Protein AF-0000000078980678 (afdb_homodimer)

InterPro domains:
  IPR013341 Mandelate racemase, N-terminal domain [PF02746] (7-106)
  IPR013342 Mandelate racemase, C-terminal domain [PF13378] (129-354)
  IPR013342 Mandelate racemase, C-terminal domain [SM00922] (126-230)
  IPR029017 Enolase-like, N-terminal [G3DSA:3.30.390.10] (8-355)
  IPR029017 Enolase-like, N-terminal [SSF54826] (1-108)
  IPR036849 Enolase-like, C-terminal domain superfamily [G3DSA:3.20.20.120] (99-352)
  IPR036849 Enolase-like, C-terminal domain superfamily [SSF51604] (94-359)
  IPR046945 L-rhamnonate dehydratase-like [PTHR13794] (15-360)

Solvent-accessible surface area (backbone atoms only — not comparable to full-atom values): 35794 Å² total; per-residue (Å²): 96,31,26,34,35,44,35,38,37,20,42,58,48,43,23,40,21,40,35,28,34,71,87,63,52,54,16,54,24,36,31,34,64,56,57,10,42,59,27,48,50,44,23,56,70,58,37,42,76,60,38,43,65,34,52,55,84,42,55,63,63,40,53,49,50,28,49,57,76,42,54,78,45,49,37,26,56,52,21,15,21,44,4,10,54,40,34,3,45,47,18,23,52,12,47,74,68,61,29,20,39,22,47,77,66,65,24,50,66,40,74,42,46,27,24,43,29,50,85,62,73,91,60,54,46,69,58,47,33,54,53,52,49,49,44,28,73,74,30,36,32,54,27,36,32,40,56,30,48,16,74,56,30,75,68,34,47,78,46,92,62,48,51,77,48,29,54,59,45,37,35,67,69,57,42,88,80,40,48,38,31,38,36,21,52,18,10,20,48,47,72,56,31,42,56,50,44,52,54,37,50,76,58,60,34,52,35,43,26,24,42,17,46,74,82,42,52,68,44,33,24,55,38,41,75,67,50,88,51,39,26,27,39,47,44,65,58,40,50,70,62,58,50,52,47,38,61,75,66,49,28,44,59,31,40,13,53,16,43,27,42,37,22,6,57,66,55,42,50,54,52,50,50,55,29,43,77,69,72,34,36,36,36,44,44,22,82,41,82,55,64,53,30,56,55,48,49,30,48,53,46,24,48,93,39,45,40,85,40,40,47,33,48,68,68,48,62,90,74,47,54,83,56,62,60,56,40,76,64,78,79,76,60,58,56,71,18,20,35,55,45,60,71,42,38,9,84,54,76,49,72,18,63,71,49,52,72,72,31,51,75,52,76,47,65,60,129,95,30,26,32,36,43,33,36,34,20,42,58,49,42,21,39,21,41,35,27,34,71,87,64,53,55,16,55,23,36,32,33,63,56,58,10,43,59,27,50,50,44,23,57,72,57,37,41,76,61,37,42,66,34,51,56,84,41,56,64,63,40,53,50,49,28,49,56,76,42,54,77,46,49,36,26,57,53,22,14,22,45,4,10,55,42,33,3,44,45,17,24,51,11,46,74,67,61,30,20,38,23,46,77,66,65,25,50,65,42,75,42,47,26,24,44,29,49,83,62,72,90,61,55,44,68,58,47,34,52,53,51,50,50,43,27,74,73,29,36,33,52,26,36,31,39,57,30,49,16,74,55,30,76,68,35,48,79,44,93,62,47,52,77,47,28,55,58,45,38,37,66,69,56,42,88,80,40,47,37,30,38,36,21,53,18,8,20,48,48,70,58,31,43,56,52,45,53,53,37,50,75,59,61,36,54,34,43,26,24,42,17,46,76,82,41,50,69,43,35,26,56,36,41,76,68,51,87,52,39,24,27,41,47,42,65,57,39,51,69,62,58,52,52,50,37,60,74,67,50,27,45,60,31,40,13,51,16,43,26,41,37,23,7,58,66,54,44,49,54,51,49,51,55,29,43,76,70,72,34,36,37,36,46,44,24,80,42,84,54,64,53,29,55,53,47,49,31,48,52,45,25,48,92,39,44,39,86,41,40,46,34,48,68,68,48,62,91,74,46,54,84,55,63,61,55,40,75,65,80,78,74,59,58,56,70,18,19,33,55,43,58,71,42,37,9,83,54,77,48,72,18,64,72,50,52,73,72,31,52,74,50,77,45,67,59,129

Foldseek 3Di:
DFWFKWKWFDDQFWIKIWIAGPVGQIFIFTFHTGRRVVLVVCLQPQLCVQRGGDDLVCLPVSVVVSCVVVVVDDFFSSLSSLANSQQRSLLSVQVVVQFESLVVQAFDWWKFFAAAEEPDQPDALLRVLVVRLVCCVVQQHLEYEEEFADALAALHRPDPCRLVPNLLSNLVSNDDRRAYEYEHNAHYFLVSLLVSLVVNVVSRHQYYENSHRQVCLVRLQSSQVRHDHWYEYDCQPQDVVVLVCCLVSVSTQEYAHQQNRNRHDVSVVVSLVSNVVSVGAYAYDDADQDCSLLSNSSVLRHGPRHDRHRHDYPDDCVVCVVRPQQWPDRQARRHSSIGIQDGGGRSNTHGHVVSSVPGDMDMDGRD/DFWFKWKWFDDQFWIKIWIAGPVGQIFIFTFHTGRRVVLVVCLQPQLCVQRGGDDLVCLPVSVVVSCVVVVVDDFFSSLSSLANSQQTSLLSVQVVVQFESLVVQAFDWWKFFAAAEEPDQPDALLVVLVVRLVCCVVQQHLEYEEEFADALAALHRPDPCRLVPNLLSNLVSNDDRRAYEYEHNAHYFLVSLLVSLVVNVVSRHQYYENSHRQVPLVRLQSSQVRHDHWYEYDCQPQDVVVLVCCLVSVSTQEYAHQQNRNRHDVSVVVSLVSNVVSVGAYAYDDADDDCSLLSNSSVLRHGPRHDRHRHDYPDDCVVCVVRPQQWPDRQARRHSSIGTQDGGGRSNTHGHVVSSVPGDMDMDGRD

Nearest PDB structures (foldseek):
  3t8q-assembly1_A  TM=9.978E-01  e=7.536E-69  Hoeflea phototrophica DFL-43
  3tcs-assembly1_A  TM=9.976E-01  e=1.906E-67  Roseobacter denitrificans OCh 114
  3u4f-assembly2_D  TM=9.951E-01  e=5.126E-66  Roseovarius nubinhibens ISM
  3t9p-assembly1_B  TM=9.951E-01  e=3.002E-65  Roseovarius sp. TM1035
  4e4f-assembly1_C-2  TM=8.460E-01  e=1.787E-23  Pectobacterium carotovorum subsp. carotovorum PC1

pLDDT: mean 98.03, std 1.8, range [78.38, 99.0]

Organism: Ruegeria pomeroyi (strain ATCC 700808 / DSM 15171 / DSS-3) (NCBI:txid246200)

Structure (mmCIF, N/CA/C/O backbone):
data_AF-0000000078980678-model_v1
#
loop_
_entity.id
_entity.type
_entity.pdbx_description
1 polymer 'Mandelate racemase/muconate lactonizing enzyme family protein'
#
loop_
_atom_site.group_PDB
_atom_site.id
_atom_site.type_symbol
_atom_site.label_atom_id
_atom_site.label_alt_id
_atom_site.label_comp_id
_atom_site.label_asym_id
_atom_site.label_entity_id
_atom_site.label_seq_id
_atom_site.pdbx_PDB_ins_code
_atom_site.Cartn_x
_atom_site.Cartn_y
_atom_site.Cartn_z
_atom_site.occupancy
_atom_site.B_iso_or_equiv
_atom_site.auth_seq_id
_atom_site.auth_comp_id
_atom_site.auth_asym_id
_atom_site.auth_atom_id
_atom_site.pdbx_PDB_model_num
ATOM 1 N N . MET A 1 1 ? -30.141 4.688 1.219 1 93.38 1 MET A N 1
ATOM 2 C CA . MET A 1 1 ? -30.094 5.117 -0.175 1 93.38 1 MET A CA 1
ATOM 3 C C . MET A 1 1 ? -28.812 4.641 -0.846 1 93.38 1 MET A C 1
ATOM 5 O O . MET A 1 1 ? -27.734 4.676 -0.24 1 93.38 1 MET A O 1
ATOM 9 N N . LYS A 1 2 ? -28.984 4.332 -2.039 1 97.62 2 LYS A N 1
ATOM 10 C CA . LYS A 1 2 ? -27.844 3.73 -2.729 1 97.62 2 LYS A CA 1
ATOM 11 C C . LYS A 1 2 ? -26.953 4.801 -3.363 1 97.62 2 LYS A C 1
ATOM 13 O O . LYS A 1 2 ? -27.453 5.84 -3.805 1 97.62 2 LYS A O 1
ATOM 18 N N . LEU A 1 3 ? -25.719 4.621 -3.326 1 98.81 3 LEU A N 1
ATOM 19 C CA . LEU A 1 3 ? -24.766 5.426 -4.094 1 98.81 3 LEU A CA 1
ATOM 20 C C . LEU A 1 3 ? -24.906 5.141 -5.586 1 98.81 3 LEU A C 1
ATOM 22 O O . LEU A 1 3 ? -24.828 3.986 -6.012 1 98.81 3 LEU A O 1
ATOM 26 N N . VAL A 1 4 ? -25.062 6.148 -6.453 1 98.75 4 VAL A N 1
ATOM 27 C CA . VAL A 1 4 ? -25.375 5.828 -7.84 1 98.75 4 VAL A CA 1
ATOM 28 C C . VAL A 1 4 ? -24.359 6.48 -8.773 1 98.75 4 VAL A C 1
ATOM 30 O O . VAL A 1 4 ? -24.266 6.129 -9.945 1 98.75 4 VAL A O 1
ATOM 33 N N . LYS A 1 5 ? -23.719 7.457 -8.266 1 98.81 5 LYS A N 1
ATOM 34 C CA . LYS A 1 5 ? -22.781 8.18 -9.117 1 98.81 5 LYS A CA 1
ATOM 35 C C . LYS A 1 5 ? -21.562 8.648 -8.32 1 98.81 5 LYS A C 1
ATOM 37 O O . LYS A 1 5 ? -21.703 9.133 -7.195 1 98.81 5 LYS A O 1
ATOM 42 N N . LEU A 1 6 ? -20.297 8.461 -8.844 1 98.94 6 LEU A N 1
ATOM 43 C CA . LEU A 1 6 ? -19.031 8.992 -8.352 1 98.94 6 LEU A CA 1
ATOM 44 C C . LEU A 1 6 ? -18.312 9.797 -9.438 1 98.94 6 LEU A C 1
ATOM 46 O O . LEU A 1 6 ? -18.125 9.312 -10.555 1 98.94 6 LEU A O 1
ATOM 50 N N . GLU A 1 7 ? -18.016 11.008 -9.109 1 98.94 7 GLU A N 1
ATOM 51 C CA . GLU A 1 7 ? -17.297 11.898 -10.023 1 98.94 7 GLU A CA 1
ATOM 52 C C . GLU A 1 7 ? -15.977 12.375 -9.406 1 98.94 7 GLU A C 1
ATOM 54 O O . GLU A 1 7 ? -15.898 12.594 -8.195 1 98.94 7 GLU A O 1
ATOM 59 N N . THR A 1 8 ? -14.977 12.469 -10.242 1 98.94 8 THR A N 1
ATOM 60 C CA . THR A 1 8 ? -13.711 13.055 -9.805 1 98.94 8 THR A CA 1
ATOM 61 C C . THR A 1 8 ? -13.344 14.258 -10.664 1 98.94 8 THR A C 1
ATOM 63 O O . THR A 1 8 ? -13.648 14.281 -11.859 1 98.94 8 THR A O 1
ATOM 66 N N . PHE A 1 9 ? -12.852 15.234 -10.07 1 98.94 9 PHE A N 1
ATOM 67 C CA . PHE A 1 9 ? -12.242 16.422 -10.648 1 98.94 9 PHE A CA 1
ATOM 68 C C . PHE A 1 9 ? -10.789 16.547 -10.211 1 98.94 9 PHE A C 1
ATOM 70 O O . PHE A 1 9 ? -10.508 16.844 -9.047 1 98.94 9 PHE A O 1
ATOM 77 N N . SER A 1 10 ? -9.836 16.297 -11.172 1 98.69 10 SER A N 1
ATOM 78 C CA . SER A 1 10 ? -8.484 16.047 -10.664 1 98.69 10 SER A CA 1
ATOM 79 C C . SER A 1 10 ? -7.449 16.844 -11.453 1 98.69 10 SER A C 1
ATOM 81 O O . SER A 1 10 ? -7.656 17.156 -12.625 1 98.69 10 SER A O 1
ATOM 83 N N . THR A 1 11 ? -6.469 17.297 -10.875 1 98.19 11 THR A N 1
ATOM 84 C CA . THR A 1 11 ? -5.141 17.594 -11.391 1 98.19 11 THR A CA 1
ATOM 85 C C . THR A 1 11 ? -4.113 16.609 -10.859 1 98.19 11 THR A C 1
ATOM 87 O O . THR A 1 11 ? -4.469 15.633 -10.188 1 98.19 11 THR A O 1
ATOM 90 N N . GLU A 1 12 ? -2.883 16.844 -11.133 1 97.81 12 GLU A N 1
ATOM 91 C CA . GLU A 1 12 ? -1.822 15.992 -10.602 1 97.81 12 GLU A CA 1
ATOM 92 C C . GLU A 1 12 ? -1.72 16.109 -9.086 1 97.81 12 GLU A C 1
ATOM 94 O O . GLU A 1 12 ? -1.329 15.164 -8.406 1 97.81 12 GLU A O 1
ATOM 99 N N . PHE A 1 13 ? -2.188 17.188 -8.484 1 97.38 13 PHE A N 1
ATOM 100 C CA . PHE A 1 13 ? -1.908 17.5 -7.09 1 97.38 13 PHE A CA 1
ATOM 101 C C . PHE A 1 13 ? -3.146 17.281 -6.23 1 97.38 13 PHE A C 1
ATOM 103 O O . PHE A 1 13 ? -3.037 16.906 -5.059 1 97.38 13 PHE A O 1
ATOM 110 N N . VAL A 1 14 ? -4.285 17.547 -6.723 1 98.19 14 VAL A N 1
ATOM 111 C CA . VAL A 1 14 ? -5.5 17.469 -5.914 1 98.19 14 VAL A CA 1
ATOM 112 C C . VAL A 1 14 ? -6.625 16.828 -6.734 1 98.19 14 VAL A C 1
ATOM 114 O O . VAL A 1 14 ? -6.645 16.953 -7.961 1 98.19 14 VAL A O 1
ATOM 117 N N . CYS A 1 15 ? -7.5 16.125 -6.09 1 98.88 15 CYS A N 1
ATOM 118 C CA . CYS A 1 15 ? -8.672 15.516 -6.695 1 98.88 15 CYS A CA 1
ATOM 119 C C . CYS A 1 15 ? -9.867 15.57 -5.75 1 98.88 15 CYS A C 1
ATOM 121 O O . CYS A 1 15 ? -9.844 14.977 -4.672 1 98.88 15 CYS A O 1
ATOM 123 N N . PHE A 1 16 ? -10.867 16.297 -6.164 1 98.94 16 PHE A N 1
ATOM 124 C CA . PHE A 1 16 ? -12.133 16.297 -5.445 1 98.94 16 PHE A CA 1
ATOM 125 C C . PHE A 1 16 ? -13.031 15.164 -5.941 1 98.94 16 PHE A C 1
ATOM 127 O O . PHE A 1 16 ? -12.969 14.781 -7.113 1 98.94 16 PHE A O 1
ATOM 134 N N . VAL A 1 17 ? -13.781 14.602 -5.055 1 99 17 VAL A N 1
ATOM 135 C CA . VAL A 1 17 ? -14.75 13.547 -5.352 1 99 17 VAL A CA 1
ATOM 136 C C . VAL A 1 17 ? -16.156 14.031 -5.027 1 99 17 VAL A C 1
ATOM 138 O O . VAL A 1 17 ? -16.406 14.586 -3.953 1 99 17 VAL A O 1
ATOM 141 N N . ARG A 1 18 ? -17.047 13.914 -5.918 1 98.94 18 ARG A N 1
ATOM 142 C CA . ARG A 1 18 ? -18.453 14.156 -5.668 1 98.94 18 ARG A CA 1
ATOM 143 C C . ARG A 1 18 ? -19.25 12.852 -5.73 1 98.94 18 ARG A C 1
ATOM 145 O O . ARG A 1 18 ? -19.203 12.141 -6.734 1 98.94 18 ARG A O 1
ATOM 152 N N . ALA A 1 19 ? -19.891 12.484 -4.648 1 98.94 19 ALA A N 1
ATOM 153 C CA . ALA A 1 19 ? -20.766 11.32 -4.566 1 98.94 19 ALA A CA 1
ATOM 154 C C . ALA A 1 19 ? -22.234 11.727 -4.664 1 98.94 19 ALA A C 1
ATOM 156 O O . ALA A 1 19 ? -22.641 12.734 -4.086 1 98.94 19 ALA A O 1
ATOM 157 N N . THR A 1 20 ? -22.953 11.016 -5.41 1 98.88 20 THR A N 1
ATOM 158 C CA . THR A 1 20 ? -24.391 11.273 -5.566 1 98.88 20 THR A CA 1
ATOM 159 C C . THR A 1 20 ? -25.203 10.039 -5.215 1 98.88 20 THR A C 1
ATOM 161 O O . THR A 1 20 ? -24.938 8.945 -5.719 1 98.88 20 THR A O 1
ATOM 164 N N . ALA A 1 21 ? -26.172 10.195 -4.352 1 98.56 21 ALA A N 1
ATOM 165 C CA . ALA A 1 21 ? -27.094 9.125 -3.977 1 98.56 21 ALA A CA 1
ATOM 166 C C . ALA A 1 21 ? -28.266 9.039 -4.949 1 98.56 21 ALA A C 1
ATOM 168 O O . ALA A 1 21 ? -28.453 9.93 -5.789 1 98.56 21 ALA A O 1
ATOM 169 N N . GLU A 1 22 ? -29.062 8 -4.805 1 97.31 22 GLU A N 1
ATOM 170 C CA . GLU A 1 22 ? -30.172 7.734 -5.719 1 97.31 22 GLU A CA 1
ATOM 171 C C . GLU A 1 22 ? -31.234 8.82 -5.625 1 97.31 22 GLU A C 1
ATOM 173 O O . GLU A 1 22 ? -31.984 9.047 -6.582 1 97.31 22 GLU A O 1
ATOM 178 N N . ASP A 1 23 ? -31.344 9.539 -4.512 1 97.56 23 ASP A N 1
ATOM 179 C CA . ASP A 1 23 ? -32.344 10.586 -4.359 1 97.56 23 ASP A CA 1
ATOM 180 C C . ASP A 1 23 ? -31.797 11.945 -4.777 1 97.56 23 ASP A C 1
ATOM 182 O O . ASP A 1 23 ? -32.438 12.977 -4.578 1 97.56 23 ASP A O 1
ATOM 186 N N . GLY A 1 24 ? -30.578 11.969 -5.227 1 97.94 24 GLY A N 1
ATOM 187 C CA . GLY A 1 24 ? -30 13.195 -5.754 1 97.94 24 GLY A CA 1
ATOM 188 C C . GLY A 1 24 ? -29.109 13.914 -4.762 1 97.94 24 GLY A C 1
ATOM 189 O O . GLY A 1 24 ? -28.391 14.852 -5.121 1 97.94 24 GLY A O 1
ATOM 190 N N . ALA A 1 25 ? -29.125 13.461 -3.523 1 98.38 25 ALA A N 1
ATOM 191 C CA . ALA A 1 25 ? -28.25 14.062 -2.527 1 98.38 25 ALA A CA 1
ATOM 192 C C . ALA A 1 25 ? -26.781 13.922 -2.93 1 98.38 25 ALA A C 1
ATOM 194 O O . ALA A 1 25 ? -26.375 12.883 -3.453 1 98.38 25 ALA A O 1
ATOM 195 N N . GLN A 1 26 ? -26.031 14.969 -2.68 1 98.62 26 GLN A N 1
ATOM 196 C CA . GLN A 1 26 ? -24.625 14.977 -3.074 1 98.62 26 GLN A CA 1
ATOM 197 C C . GLN A 1 26 ? -23.719 15.352 -1.899 1 98.62 26 GLN A C 1
ATOM 199 O O . GLN A 1 26 ? -24.172 16 -0.951 1 98.62 26 GLN A O 1
ATOM 204 N N . GLY A 1 27 ? -22.5 14.891 -1.917 1 98.81 27 GLY A N 1
ATOM 205 C CA . GLY A 1 27 ? -21.438 15.305 -1.016 1 98.81 27 GLY A CA 1
ATOM 206 C C . GLY A 1 27 ? -20.078 15.375 -1.685 1 98.81 27 GLY A C 1
ATOM 207 O O . GLY A 1 27 ? -19.875 14.758 -2.732 1 98.81 27 GLY A O 1
ATOM 208 N N . TRP A 1 28 ? -19.234 16.156 -1.066 1 98.88 28 TRP A N 1
ATOM 209 C CA . TRP A 1 28 ? -17.891 16.391 -1.604 1 98.88 28 TRP A CA 1
ATOM 210 C C . TRP A 1 28 ? -16.828 15.789 -0.684 1 98.88 28 TRP A C 1
ATOM 212 O O . TRP A 1 28 ? -16.953 15.852 0.542 1 98.88 28 TRP A O 1
ATOM 222 N N . GLY A 1 29 ? -15.836 15.188 -1.254 1 98.88 29 GLY A N 1
ATOM 223 C CA . GLY A 1 29 ? -14.641 14.727 -0.57 1 98.88 29 GLY A CA 1
ATOM 224 C C . GLY A 1 29 ? -13.375 14.953 -1.373 1 98.88 29 GLY A C 1
ATOM 225 O O . GLY A 1 29 ? -13.375 15.719 -2.342 1 98.88 29 GLY A O 1
ATOM 226 N N . GLN A 1 30 ? -12.344 14.383 -0.933 1 98.88 30 GLN A N 1
ATOM 227 C CA . GLN A 1 30 ? -11.047 14.547 -1.582 1 98.88 30 GLN A CA 1
ATOM 228 C C . GLN A 1 30 ? -10.172 13.312 -1.395 1 98.88 30 GLN A C 1
ATOM 230 O O . GLN A 1 30 ? -10.109 12.75 -0.3 1 98.88 30 GLN A O 1
ATOM 235 N N . VAL A 1 31 ? -9.523 12.852 -2.461 1 98.81 31 VAL A N 1
ATOM 236 C CA . VAL A 1 31 ? -8.445 11.891 -2.26 1 98.81 31 VAL A CA 1
ATOM 237 C C . VAL A 1 31 ? -7.195 12.609 -1.761 1 98.81 31 VAL A C 1
ATOM 239 O O . VAL A 1 31 ? -7.109 13.836 -1.838 1 98.81 31 VAL A O 1
ATOM 242 N N . ALA A 1 32 ? -6.242 11.859 -1.158 1 98.44 32 ALA A N 1
ATOM 243 C CA . ALA A 1 32 ? -5 12.469 -0.688 1 98.44 32 ALA A CA 1
ATOM 244 C C . ALA A 1 32 ? -4.277 13.188 -1.822 1 98.44 32 ALA A C 1
ATOM 246 O O . ALA A 1 32 ? -4.344 12.766 -2.979 1 98.44 32 ALA A O 1
ATOM 247 N N . PRO A 1 33 ? -3.566 14.242 -1.556 1 97.38 33 PRO A N 1
ATOM 248 C CA . PRO A 1 33 ? -2.836 15 -2.574 1 97.38 33 PRO A CA 1
ATOM 249 C C . PRO A 1 33 ? -1.67 14.211 -3.172 1 97.38 33 PRO A C 1
ATOM 251 O O . PRO A 1 33 ? -1.266 13.188 -2.619 1 97.38 33 PRO A O 1
ATOM 254 N N . TYR A 1 34 ? -1.128 14.766 -4.285 1 97.38 34 TYR A N 1
ATOM 255 C CA . TYR A 1 34 ? 0.005 14.281 -5.066 1 97.38 34 TYR A CA 1
ATOM 256 C C . TYR A 1 34 ? -0.354 12.992 -5.805 1 97.38 34 TYR A C 1
ATOM 258 O O . TYR A 1 34 ? -0.856 12.047 -5.203 1 97.38 34 TYR A O 1
ATOM 266 N N . TYR A 1 35 ? -0.035 13.008 -7.051 1 98.56 35 TYR A N 1
ATOM 267 C CA . TYR A 1 35 ? -0.438 11.945 -7.965 1 98.56 35 TYR A CA 1
ATOM 268 C C . TYR A 1 35 ? -1.926 11.648 -7.832 1 98.56 35 TYR A C 1
ATOM 270 O O . TYR A 1 35 ? -2.336 10.484 -7.875 1 98.56 35 TYR A O 1
ATOM 278 N N . ALA A 1 36 ? -2.652 12.719 -7.598 1 98.75 36 ALA A N 1
ATOM 279 C CA . ALA A 1 36 ? -4.086 12.602 -7.34 1 98.75 36 ALA A CA 1
ATOM 280 C C . ALA A 1 36 ? -4.828 12.125 -8.586 1 98.75 36 ALA A C 1
ATOM 282 O O . ALA A 1 36 ? -5.84 11.422 -8.477 1 98.75 36 ALA A O 1
ATOM 283 N N . ASP A 1 37 ? -4.273 12.453 -9.734 1 98.81 37 ASP A N 1
ATOM 284 C CA . ASP A 1 37 ? -4.859 12.008 -11 1 98.81 37 ASP A CA 1
ATOM 285 C C . ASP A 1 37 ? -4.773 10.492 -11.133 1 98.81 37 ASP A C 1
ATOM 287 O O . ASP A 1 37 ? -5.699 9.852 -11.641 1 98.81 37 ASP A O 1
ATOM 291 N N . ILE A 1 38 ? -3.699 9.875 -10.664 1 98.88 38 ILE A N 1
ATOM 292 C CA . ILE A 1 38 ? -3.566 8.422 -10.664 1 98.88 38 ILE A CA 1
ATOM 293 C C . ILE A 1 38 ? -4.539 7.812 -9.656 1 98.88 38 ILE A C 1
ATOM 295 O O . ILE A 1 38 ? -5.195 6.809 -9.938 1 98.88 38 ILE A O 1
ATOM 299 N N . THR A 1 39 ? -4.645 8.445 -8.484 1 98.94 39 THR A N 1
ATOM 300 C CA . THR A 1 39 ? -5.586 7.961 -7.48 1 98.94 39 THR A CA 1
ATOM 301 C C . THR A 1 39 ? -7.016 8.023 -8.008 1 98.94 39 THR A C 1
ATOM 303 O O . THR A 1 39 ? -7.836 7.152 -7.699 1 98.94 39 THR A O 1
ATOM 306 N N . ALA A 1 40 ? -7.305 9.07 -8.805 1 98.94 40 ALA A N 1
ATOM 307 C CA . ALA A 1 40 ? -8.625 9.164 -9.422 1 98.94 40 ALA A CA 1
ATOM 308 C C . ALA A 1 40 ? -8.906 7.945 -10.289 1 98.94 40 ALA A C 1
ATOM 310 O O . ALA A 1 40 ? -10.023 7.414 -10.289 1 98.94 40 ALA A O 1
ATOM 311 N N . GLN A 1 41 ? -7.918 7.457 -11.039 1 98.88 41 GLN A N 1
ATOM 312 C CA . GLN A 1 41 ? -8.078 6.254 -11.852 1 98.88 41 GLN A CA 1
ATOM 313 C C . GLN A 1 41 ? -8.367 5.035 -10.977 1 98.88 41 GLN A C 1
ATOM 315 O O . GLN A 1 41 ? -9.234 4.223 -11.297 1 98.88 41 GLN A O 1
ATOM 320 N N . VAL A 1 42 ? -7.656 4.945 -9.898 1 98.94 42 VAL A N 1
ATOM 321 C CA . VAL A 1 42 ? -7.855 3.842 -8.969 1 98.94 42 VAL A CA 1
ATOM 322 C C . VAL A 1 42 ? -9.273 3.893 -8.398 1 98.94 42 VAL A C 1
ATOM 324 O O . VAL A 1 42 ? -9.938 2.859 -8.281 1 98.94 42 VAL A O 1
ATOM 327 N N . LEU A 1 43 ? -9.719 5.102 -8.039 1 98.94 43 LEU A N 1
ATOM 328 C CA . LEU A 1 43 ? -11.078 5.27 -7.52 1 98.94 43 LEU A CA 1
ATOM 329 C C . LEU A 1 43 ? -12.102 4.715 -8.5 1 98.94 43 LEU A C 1
ATOM 331 O O . LEU A 1 43 ? -12.969 3.928 -8.117 1 98.94 43 LEU A O 1
ATOM 335 N N . HIS A 1 44 ? -12 5.043 -9.734 1 98.94 44 HIS A N 1
ATOM 336 C CA . HIS A 1 44 ? -13.008 4.672 -10.719 1 98.94 44 HIS A CA 1
ATOM 337 C C . HIS A 1 44 ? -12.906 3.193 -11.086 1 98.94 44 HIS A C 1
ATOM 339 O O . HIS A 1 44 ? -13.922 2.539 -11.336 1 98.94 44 HIS A O 1
ATOM 345 N N . ARG A 1 45 ? -11.758 2.627 -11.031 1 98.81 45 ARG A N 1
ATOM 346 C CA . ARG A 1 45 ? -11.57 1.277 -11.547 1 98.81 45 ARG A CA 1
ATOM 347 C C . ARG A 1 45 ? -11.641 0.244 -10.43 1 98.81 45 ARG A C 1
ATOM 349 O O . ARG A 1 45 ? -11.961 -0.921 -10.672 1 98.81 45 ARG A O 1
ATOM 356 N N . GLN A 1 46 ? -11.359 0.712 -9.203 1 98.81 46 GLN A N 1
ATOM 357 C CA . GLN A 1 46 ? -11.219 -0.291 -8.156 1 98.81 46 GLN A CA 1
ATOM 358 C C . GLN A 1 46 ? -12.188 -0.018 -7.008 1 98.81 46 GLN A C 1
ATOM 360 O O . GLN A 1 46 ? -12.508 -0.921 -6.23 1 98.81 46 GLN A O 1
ATOM 365 N N . VAL A 1 47 ? -12.578 1.213 -6.84 1 98.94 47 VAL A N 1
ATOM 366 C CA . VAL A 1 47 ? -13.5 1.524 -5.746 1 98.94 47 VAL A CA 1
ATOM 367 C C . VAL A 1 47 ? -14.93 1.571 -6.27 1 98.94 47 VAL A C 1
ATOM 369 O O . VAL A 1 47 ? -15.812 0.878 -5.754 1 98.94 47 VAL A O 1
ATOM 372 N N . ALA A 1 48 ? -15.164 2.268 -7.328 1 98.94 48 ALA A N 1
ATOM 373 C CA . ALA A 1 48 ? -16.5 2.547 -7.863 1 98.94 48 ALA A CA 1
ATOM 374 C C . ALA A 1 48 ? -17.25 1.255 -8.18 1 98.94 48 ALA A C 1
ATOM 376 O O . ALA A 1 48 ? -18.422 1.119 -7.855 1 98.94 48 ALA A O 1
ATOM 377 N N . PRO A 1 49 ? -16.547 0.217 -8.773 1 98.69 49 PRO A N 1
ATOM 378 C CA . PRO A 1 49 ? -17.281 -0.988 -9.172 1 98.69 49 PRO A CA 1
ATOM 379 C C . PRO A 1 49 ? -17.938 -1.692 -7.992 1 98.69 49 PRO A C 1
ATOM 381 O O . PRO A 1 49 ? -18.953 -2.383 -8.164 1 98.69 49 PRO A O 1
ATOM 384 N N . TYR A 1 50 ? -17.422 -1.484 -6.777 1 98.5 50 TYR A N 1
ATOM 385 C CA . TYR A 1 50 ? -17.938 -2.203 -5.617 1 98.5 50 TYR A CA 1
ATOM 386 C C . TYR A 1 50 ? -18.797 -1.293 -4.746 1 98.5 50 TYR A C 1
ATOM 388 O O . TYR A 1 50 ? -19.703 -1.759 -4.059 1 98.5 50 TYR A O 1
ATOM 396 N N . ALA A 1 51 ? -18.469 -0.02 -4.754 1 98.81 51 ALA A N 1
ATOM 397 C CA . ALA A 1 51 ? -19.156 0.934 -3.889 1 98.81 51 ALA A CA 1
ATOM 398 C C . ALA A 1 51 ? -20.5 1.329 -4.473 1 98.81 51 ALA A C 1
ATOM 400 O O . ALA A 1 51 ? -21.469 1.525 -3.734 1 98.81 51 ALA A O 1
ATOM 401 N N . LEU A 1 52 ? -20.578 1.543 -5.832 1 98.75 52 LEU A N 1
ATOM 402 C CA . LEU A 1 52 ? -21.828 1.934 -6.469 1 98.75 52 LEU A CA 1
ATOM 403 C C . LEU A 1 52 ? -22.906 0.882 -6.234 1 98.75 52 LEU A C 1
ATOM 405 O O . LEU A 1 52 ? -22.656 -0.317 -6.367 1 98.75 52 LEU A O 1
ATOM 409 N N . GLY A 1 53 ? -24.047 1.282 -5.809 1 98.44 53 GLY A N 1
ATOM 410 C CA . GLY A 1 53 ? -25.156 0.401 -5.512 1 98.44 53 GLY A CA 1
ATOM 411 C C . GLY A 1 53 ? -25.281 0.068 -4.035 1 98.44 53 GLY A C 1
ATOM 412 O O . GLY A 1 53 ? -26.312 -0.456 -3.598 1 98.44 53 GLY A O 1
ATOM 413 N N . MET A 1 54 ? -24.281 0.36 -3.27 1 98.38 54 MET A N 1
ATOM 414 C CA . MET A 1 54 ? -24.312 0.109 -1.832 1 98.38 54 MET A CA 1
ATOM 415 C C . MET A 1 54 ? -25.016 1.248 -1.099 1 98.38 54 MET A C 1
ATOM 417 O O . MET A 1 54 ? -25.141 2.35 -1.635 1 98.38 54 MET A O 1
ATOM 421 N N . ALA A 1 55 ? -25.453 0.976 0.109 1 98 55 ALA A N 1
ATOM 422 C CA . ALA A 1 55 ? -26.125 1.969 0.939 1 98 55 ALA A CA 1
ATOM 423 C C . ALA A 1 55 ? -25.156 3.053 1.399 1 98 55 ALA A C 1
ATOM 425 O O . ALA A 1 55 ? -24.094 2.752 1.94 1 98 55 ALA A O 1
ATOM 426 N N . CYS A 1 56 ? -25.516 4.305 1.221 1 97.81 56 CYS A N 1
ATOM 427 C CA . CYS A 1 56 ? -24.672 5.441 1.557 1 97.81 56 CYS A CA 1
ATOM 428 C C . CYS A 1 56 ? -24.531 5.598 3.066 1 97.81 56 CYS A C 1
ATOM 430 O O . CYS A 1 56 ? -23.625 6.258 3.549 1 97.81 56 CYS A O 1
ATOM 432 N N . GLU A 1 57 ? -25.438 5 3.844 1 95.38 57 GLU A N 1
ATOM 433 C CA . GLU A 1 57 ? -25.5 5.211 5.285 1 95.38 57 GLU A CA 1
ATOM 434 C C . GLU A 1 57 ? -24.453 4.375 6.012 1 95.38 57 GLU A C 1
ATOM 436 O O . GLU A 1 57 ? -24.109 4.656 7.164 1 95.38 57 GLU A O 1
ATOM 441 N N . ASP A 1 58 ? -23.953 3.332 5.395 1 95.31 58 ASP A N 1
ATOM 442 C CA . ASP A 1 58 ? -22.969 2.471 6.043 1 95.31 58 ASP A CA 1
ATOM 443 C C . ASP A 1 58 ? -21.609 2.551 5.34 1 95.31 58 ASP A C 1
ATOM 445 O O . ASP A 1 58 ? -21.188 1.59 4.699 1 95.31 58 ASP A O 1
ATOM 449 N N . ILE A 1 59 ? -20.969 3.66 5.562 1 98.12 59 ILE A N 1
ATOM 450 C CA . ILE A 1 59 ? -19.703 3.971 4.902 1 98.12 59 ILE A CA 1
ATOM 451 C C . ILE A 1 59 ? -18.672 2.904 5.246 1 98.12 59 ILE A C 1
ATOM 453 O O . ILE A 1 59 ? -17.953 2.422 4.367 1 98.12 59 ILE A O 1
ATOM 457 N N . ASP A 1 60 ? -18.625 2.418 6.523 1 97.06 60 ASP A N 1
ATOM 458 C CA . ASP A 1 60 ? -17.672 1.411 6.977 1 97.06 60 ASP A CA 1
ATOM 459 C C . ASP A 1 60 ? -17.844 0.103 6.211 1 97.06 60 ASP A C 1
ATOM 461 O O . ASP A 1 60 ? -16.891 -0.434 5.656 1 97.06 60 ASP A O 1
ATOM 465 N N . ALA A 1 61 ? -19.062 -0.345 6.168 1 96.94 61 ALA A N 1
ATOM 466 C CA . ALA A 1 61 ? -19.344 -1.601 5.473 1 96.94 61 ALA A CA 1
ATOM 467 C C . ALA A 1 61 ? -19 -1.493 3.988 1 96.94 61 ALA A C 1
ATOM 469 O O . ALA A 1 61 ? -18.422 -2.414 3.408 1 96.94 61 ALA A O 1
ATOM 470 N N . MET A 1 62 ? -19.391 -0.37 3.359 1 98.38 62 MET A N 1
ATOM 471 C CA . MET A 1 62 ? -19.141 -0.125 1.941 1 98.38 62 MET A CA 1
ATOM 472 C C . MET A 1 62 ? -17.641 -0.214 1.63 1 98.38 62 MET A C 1
ATOM 474 O O . MET A 1 62 ? -17.234 -0.963 0.741 1 98.38 62 MET A O 1
ATOM 478 N N . LEU A 1 63 ? -16.859 0.456 2.432 1 98.25 63 LEU A N 1
ATOM 479 C CA . LEU A 1 63 ? -15.445 0.569 2.068 1 98.25 63 LEU A CA 1
ATOM 480 C C . LEU A 1 63 ? -14.656 -0.635 2.572 1 98.25 63 LEU A C 1
ATOM 482 O O . LEU A 1 63 ? -13.586 -0.944 2.045 1 98.25 63 LEU A O 1
ATOM 486 N N . ASP A 1 64 ? -15.164 -1.382 3.572 1 97.75 64 ASP A N 1
ATOM 487 C CA . ASP A 1 64 ? -14.586 -2.674 3.93 1 97.75 64 ASP A CA 1
ATOM 488 C C . ASP A 1 64 ? -14.742 -3.68 2.793 1 97.75 64 ASP A C 1
ATOM 490 O O . ASP A 1 64 ? -13.844 -4.48 2.531 1 97.75 64 ASP A O 1
ATOM 494 N N . ILE A 1 65 ? -15.883 -3.635 2.096 1 97.81 65 ILE A N 1
ATOM 495 C CA . ILE A 1 65 ? -16.109 -4.516 0.957 1 97.81 65 ILE A CA 1
ATOM 496 C C . ILE A 1 65 ? -15.125 -4.184 -0.161 1 97.81 65 ILE A C 1
ATOM 498 O O . ILE A 1 65 ? -14.562 -5.082 -0.791 1 97.81 65 ILE A O 1
ATOM 502 N N . VAL A 1 66 ? -14.883 -2.914 -0.382 1 98.69 66 VAL A N 1
ATOM 503 C CA . VAL A 1 66 ? -13.922 -2.494 -1.394 1 98.69 66 VAL A CA 1
ATOM 504 C C . VAL A 1 66 ? -12.539 -3.043 -1.047 1 98.69 66 VAL A C 1
ATOM 506 O O . VAL A 1 66 ? -11.852 -3.605 -1.905 1 98.69 66 VAL A O 1
ATOM 509 N N . ARG A 1 67 ? -12.148 -2.85 0.225 1 97.88 67 ARG A N 1
ATOM 510 C CA . ARG A 1 67 ? -10.867 -3.373 0.696 1 97.88 67 ARG A CA 1
ATOM 511 C C . ARG A 1 67 ? -10.773 -4.875 0.455 1 97.88 67 ARG A C 1
ATOM 513 O O . ARG A 1 67 ? -9.758 -5.367 -0.043 1 97.88 67 ARG A O 1
ATOM 520 N N . ASP A 1 68 ? -11.836 -5.594 0.824 1 97.75 68 ASP A N 1
ATOM 521 C CA . ASP A 1 68 ? -11.852 -7.051 0.709 1 97.75 68 ASP A CA 1
ATOM 522 C C . ASP A 1 68 ? -11.766 -7.484 -0.751 1 97.75 68 ASP A C 1
ATOM 524 O O . ASP A 1 68 ? -11.008 -8.398 -1.089 1 97.75 68 ASP A O 1
ATOM 528 N N . ARG A 1 69 ? -12.477 -6.789 -1.622 1 97.88 69 ARG A N 1
ATOM 529 C CA . ARG A 1 69 ? -12.523 -7.168 -3.031 1 97.88 69 ARG A CA 1
ATOM 530 C C . ARG A 1 69 ? -11.211 -6.82 -3.734 1 97.88 69 ARG A C 1
ATOM 532 O O . ARG A 1 69 ? -10.852 -7.457 -4.727 1 97.88 69 ARG A O 1
ATOM 539 N N . GLU A 1 70 ? -10.578 -5.855 -3.191 1 98.31 70 GLU A N 1
ATOM 540 C CA . GLU A 1 70 ? -9.312 -5.422 -3.775 1 98.31 70 GLU A CA 1
ATOM 541 C C . GLU A 1 70 ? -8.133 -5.805 -2.885 1 98.31 70 GLU A C 1
ATOM 543 O O . GLU A 1 70 ? -7.121 -5.102 -2.852 1 98.31 70 GLU A O 1
ATOM 548 N N . HIS A 1 71 ? -8.219 -6.941 -2.195 1 97.56 71 HIS A N 1
ATOM 549 C CA . HIS A 1 71 ? -7.258 -7.383 -1.194 1 97.56 71 HIS A CA 1
ATOM 550 C C . HIS A 1 71 ? -5.871 -7.559 -1.804 1 97.56 71 HIS A C 1
ATOM 552 O O . HIS A 1 71 ? -4.867 -7.523 -1.091 1 97.56 71 HIS A O 1
ATOM 558 N N . LYS A 1 72 ? -5.688 -7.637 -3.109 1 97.62 72 LYS A N 1
ATOM 559 C CA . LYS A 1 72 ? -4.406 -7.84 -3.773 1 97.62 72 LYS A CA 1
ATOM 560 C C . LYS A 1 72 ? -3.645 -6.523 -3.916 1 97.62 72 LYS A C 1
ATOM 562 O O . LYS A 1 72 ? -2.488 -6.516 -4.34 1 97.62 72 LYS A O 1
ATOM 567 N N . PHE A 1 73 ? -4.328 -5.422 -3.58 1 98.38 73 PHE A N 1
ATOM 568 C CA . PHE A 1 73 ? -3.717 -4.109 -3.738 1 98.38 73 PHE A CA 1
ATOM 569 C C . PHE A 1 73 ? -3.684 -3.363 -2.408 1 98.38 73 PHE A C 1
ATOM 571 O O . PHE A 1 73 ? -4.203 -2.252 -2.301 1 98.38 73 PHE A O 1
ATOM 578 N N . PRO A 1 74 ? -2.975 -3.912 -1.445 1 98.25 74 PRO A N 1
ATOM 579 C CA . PRO A 1 74 ? -2.854 -3.168 -0.189 1 98.25 74 PRO A CA 1
ATOM 580 C C . PRO A 1 74 ? -1.976 -1.927 -0.321 1 98.25 74 PRO A C 1
ATOM 582 O O . PRO A 1 74 ? -1.004 -1.932 -1.081 1 98.25 74 PRO A O 1
ATOM 585 N N . GLY A 1 75 ? -2.41 -0.868 0.406 1 98.31 75 GLY A N 1
ATOM 586 C CA . GLY A 1 75 ? -1.49 0.254 0.508 1 98.31 75 GLY A CA 1
ATOM 587 C C . GLY A 1 75 ? -2.096 1.565 0.045 1 98.31 75 GLY A C 1
ATOM 588 O O . GLY A 1 75 ? -3.318 1.701 -0.023 1 98.31 75 GLY A O 1
ATOM 589 N N . SER A 1 76 ? -1.272 2.521 -0.245 1 98.62 76 SER A N 1
ATOM 590 C CA . SER A 1 76 ? -1.552 3.953 -0.275 1 98.62 76 SER A CA 1
ATOM 591 C C . SER A 1 76 ? -2.605 4.289 -1.325 1 98.62 76 SER A C 1
ATOM 593 O O . SER A 1 76 ? -3.666 4.828 -0.999 1 98.62 76 SER A O 1
ATOM 595 N N . TYR A 1 77 ? -2.441 3.846 -2.561 1 98.88 77 TYR A N 1
ATOM 596 C CA . TYR A 1 77 ? -3.303 4.324 -3.637 1 98.88 77 TYR A CA 1
ATOM 597 C C . TYR A 1 77 ? -4.746 3.893 -3.414 1 98.88 77 TYR A C 1
ATOM 599 O O . TYR A 1 77 ? -5.672 4.688 -3.594 1 98.88 77 TYR A O 1
ATOM 607 N N . LEU A 1 78 ? -4.941 2.68 -3.018 1 98.94 78 LEU A N 1
ATOM 608 C CA . LEU A 1 78 ? -6.305 2.229 -2.764 1 98.94 78 LEU A CA 1
ATOM 609 C C . LEU A 1 78 ? -6.91 2.965 -1.572 1 98.94 78 LEU A C 1
ATOM 611 O O . LEU A 1 78 ? -8.07 3.373 -1.613 1 98.94 78 LEU A O 1
ATOM 615 N N . ARG A 1 79 ? -6.098 3.131 -0.511 1 98.88 79 ARG A N 1
ATOM 616 C CA . ARG A 1 79 ? -6.602 3.842 0.662 1 98.88 79 ARG A CA 1
ATOM 617 C C . ARG A 1 79 ? -6.938 5.289 0.322 1 98.88 79 ARG A C 1
ATOM 619 O O . ARG A 1 79 ? -7.984 5.801 0.727 1 98.88 79 ARG A O 1
ATOM 626 N N . ARG A 1 80 ? -6.098 5.93 -0.424 1 98.94 80 ARG A N 1
ATOM 627 C CA . ARG A 1 80 ? -6.336 7.305 -0.85 1 98.94 80 ARG A CA 1
ATOM 628 C C . ARG A 1 80 ? -7.625 7.414 -1.652 1 98.94 80 ARG A C 1
ATOM 630 O O . ARG A 1 80 ? -8.422 8.336 -1.441 1 98.94 80 ARG A O 1
ATOM 637 N N . ALA A 1 81 ? -7.855 6.438 -2.531 1 98.94 81 ALA A N 1
ATOM 638 C CA . ALA A 1 81 ? -9.07 6.41 -3.336 1 98.94 81 ALA A CA 1
ATOM 639 C C . ALA A 1 81 ? -10.305 6.199 -2.459 1 98.94 81 ALA A C 1
ATOM 641 O O . ALA A 1 81 ? -11.312 6.898 -2.613 1 98.94 81 ALA A O 1
ATOM 642 N N . MET A 1 82 ? -10.219 5.273 -1.536 1 98.94 82 MET A N 1
ATOM 643 C CA . MET A 1 82 ? -11.297 5.012 -0.588 1 98.94 82 MET A CA 1
ATOM 644 C C . MET A 1 82 ? -11.641 6.266 0.211 1 98.94 82 MET A C 1
ATOM 646 O O . MET A 1 82 ? -12.812 6.562 0.442 1 98.94 82 MET A O 1
ATOM 650 N N . GLY A 1 83 ? -10.578 6.973 0.58 1 98.94 83 GLY A N 1
ATOM 651 C CA . GLY A 1 83 ? -10.758 8.188 1.361 1 98.94 83 GLY A CA 1
ATOM 652 C C . GLY A 1 83 ? -11.594 9.234 0.649 1 98.94 83 GLY A C 1
ATOM 653 O O . GLY A 1 83 ? -12.359 9.961 1.283 1 98.94 83 GLY A O 1
ATOM 654 N N . GLY A 1 84 ? -11.414 9.273 -0.679 1 98.94 84 GLY A N 1
ATOM 655 C CA . GLY A 1 84 ? -12.219 10.211 -1.453 1 98.94 84 GLY A CA 1
ATOM 656 C C . GLY A 1 84 ? -13.711 9.938 -1.36 1 98.94 84 GLY A C 1
ATOM 657 O O . GLY A 1 84 ? -14.5 10.859 -1.165 1 98.94 84 GLY A O 1
ATOM 658 N N . VAL A 1 85 ? -14.102 8.695 -1.44 1 98.94 85 VAL A N 1
ATOM 659 C CA . VAL A 1 85 ? -15.508 8.305 -1.368 1 98.94 85 VAL A CA 1
ATOM 660 C C . VAL A 1 85 ? -16.016 8.484 0.059 1 98.94 85 VAL A C 1
ATOM 662 O O . VAL A 1 85 ? -17.094 9.039 0.272 1 98.94 85 VAL A O 1
ATOM 665 N N . ASP A 1 86 ? -15.258 8.062 1.038 1 98.94 86 ASP A N 1
ATOM 666 C CA . ASP A 1 86 ? -15.594 8.18 2.453 1 98.94 86 ASP A CA 1
ATOM 667 C C . ASP A 1 86 ? -15.93 9.625 2.82 1 98.94 86 ASP A C 1
ATOM 669 O O . ASP A 1 86 ? -17.016 9.906 3.334 1 98.94 86 ASP A O 1
ATOM 673 N N . THR A 1 87 ? -15.016 10.539 2.457 1 98.94 87 THR A N 1
ATOM 674 C CA . THR A 1 87 ? -15.172 11.922 2.881 1 98.94 87 THR A CA 1
ATOM 675 C C . THR A 1 87 ? -16.328 12.594 2.135 1 98.94 87 THR A C 1
ATOM 677 O O . THR A 1 87 ? -17.016 13.453 2.684 1 98.94 87 THR A O 1
ATOM 680 N N . ALA A 1 88 ? -16.562 12.164 0.912 1 98.94 88 ALA A N 1
ATOM 681 C CA . ALA A 1 88 ? -17.703 12.672 0.172 1 98.94 88 ALA A CA 1
ATOM 682 C C . ALA A 1 88 ? -19.016 12.234 0.82 1 98.94 88 ALA A C 1
ATOM 684 O O . ALA A 1 88 ? -19.969 13.023 0.927 1 98.94 88 ALA A O 1
ATOM 685 N N . LEU A 1 89 ? -19.062 11.008 1.277 1 98.94 89 LEU A N 1
ATOM 686 C CA . LEU A 1 89 ? -20.281 10.484 1.886 1 98.94 89 LEU A CA 1
ATOM 687 C C . LEU A 1 89 ? -20.531 11.133 3.244 1 98.94 89 LEU A C 1
ATOM 689 O O . LEU A 1 89 ? -21.688 11.398 3.607 1 98.94 89 LEU A O 1
ATOM 693 N N . TRP A 1 90 ? -19.5 11.398 4.004 1 98.94 90 TRP A N 1
ATOM 694 C CA . TRP A 1 90 ? -19.672 12.102 5.27 1 98.94 90 TRP A CA 1
ATOM 695 C C . TRP A 1 90 ? -20.219 13.508 5.043 1 98.94 90 TRP A C 1
ATOM 697 O O . TRP A 1 90 ? -21.047 13.992 5.816 1 98.94 90 TRP A O 1
ATOM 707 N N . ASP A 1 91 ? -19.703 14.164 4.016 1 98.94 91 ASP A N 1
ATOM 708 C CA . ASP A 1 91 ? -20.266 15.469 3.66 1 98.94 91 ASP A CA 1
ATOM 709 C C . ASP A 1 91 ? -21.75 15.359 3.35 1 98.94 91 ASP A C 1
ATOM 711 O O . ASP A 1 91 ? -22.547 16.172 3.832 1 98.94 91 ASP A O 1
ATOM 715 N N . MET A 1 92 ? -22.078 14.391 2.486 1 98.88 92 MET A N 1
ATOM 716 C CA . MET A 1 92 ? -23.469 14.156 2.104 1 98.88 92 MET A CA 1
ATOM 717 C C . MET A 1 92 ? -24.344 13.984 3.336 1 98.88 92 MET A C 1
ATOM 719 O O . MET A 1 92 ? -25.422 14.57 3.416 1 98.88 92 MET A O 1
ATOM 723 N N . HIS A 1 93 ? -23.891 13.219 4.297 1 98.69 93 HIS A N 1
ATOM 724 C CA . HIS A 1 93 ? -24.641 12.984 5.52 1 98.69 93 HIS A CA 1
ATOM 725 C C . HIS A 1 93 ? -24.828 14.273 6.312 1 98.69 93 HIS A C 1
ATOM 727 O O . HIS A 1 93 ? -25.906 14.531 6.848 1 98.69 93 HIS A O 1
ATOM 733 N N . GLY A 1 94 ? -23.734 15.023 6.41 1 98.81 94 GLY A N 1
ATOM 734 C CA . GLY A 1 94 ? -23.828 16.297 7.109 1 98.81 94 GLY A CA 1
ATOM 735 C C . GLY A 1 94 ? -24.797 17.266 6.453 1 98.81 94 GLY A C 1
ATOM 736 O O . GLY A 1 94 ? -25.609 17.891 7.133 1 98.81 94 GLY A O 1
ATOM 737 N N . ARG A 1 95 ? -24.75 17.391 5.172 1 98.56 95 ARG A N 1
ATOM 738 C CA . ARG A 1 95 ? -25.641 18.266 4.426 1 98.56 95 ARG A CA 1
ATOM 739 C C . ARG A 1 95 ? -27.094 17.828 4.566 1 98.56 95 ARG A C 1
ATOM 741 O O . ARG A 1 95 ? -27.969 18.656 4.773 1 98.56 95 ARG A O 1
ATOM 748 N N . ARG A 1 96 ? -27.312 16.562 4.465 1 97.75 96 ARG A N 1
ATOM 749 C CA . ARG A 1 96 ? -28.656 16.031 4.605 1 97.75 96 ARG A CA 1
ATOM 750 C C . ARG A 1 96 ? -29.219 16.328 5.992 1 97.75 96 ARG A C 1
ATOM 752 O O . ARG A 1 96 ? -30.406 16.641 6.129 1 97.75 96 ARG A O 1
ATOM 759 N N . ALA A 1 97 ? -28.391 16.234 6.984 1 98.19 97 ALA A N 1
ATOM 760 C CA . ALA A 1 97 ? -28.812 16.422 8.367 1 98.19 97 ALA A CA 1
ATOM 761 C C . ALA A 1 97 ? -28.859 17.906 8.734 1 98.19 97 ALA A C 1
ATOM 763 O O . ALA A 1 97 ? -29.391 18.281 9.789 1 98.19 97 ALA A O 1
ATOM 764 N N . GLY A 1 98 ? -28.312 18.734 7.855 1 98.56 98 GLY A N 1
ATOM 765 C CA . GLY A 1 98 ? -28.188 20.141 8.18 1 98.56 98 GLY A CA 1
ATOM 766 C C . GLY A 1 98 ? -27.234 20.406 9.328 1 98.56 98 GLY A C 1
ATOM 767 O O . GLY A 1 98 ? -27.453 21.328 10.125 1 98.56 98 GLY A O 1
ATOM 768 N N . LYS A 1 99 ? -26.25 19.531 9.492 1 98.81 99 LYS A N 1
ATOM 769 C CA . LYS A 1 99 ? -25.281 19.609 10.594 1 98.81 99 LYS A CA 1
ATOM 770 C C . LYS A 1 99 ? -23.844 19.484 10.078 1 98.81 99 LYS A C 1
ATOM 772 O O . LYS A 1 99 ? -23.594 18.812 9.07 1 98.81 99 LYS A O 1
ATOM 777 N N . PRO A 1 100 ? -22.938 20.203 10.766 1 98.81 100 PRO A N 1
ATOM 778 C CA . PRO A 1 100 ? -21.531 19.906 10.438 1 98.81 100 PRO A CA 1
ATOM 779 C C . PRO A 1 100 ? -21.141 18.469 10.758 1 98.81 100 PRO A C 1
ATOM 781 O O . PRO A 1 100 ? -21.703 17.859 11.672 1 98.81 100 PRO A O 1
ATOM 784 N N . VAL A 1 101 ? -20.172 17.938 10.016 1 98.88 101 VAL A N 1
ATOM 785 C CA . VAL A 1 101 ? -19.75 16.547 10.164 1 98.88 101 VAL A CA 1
ATOM 786 C C . VAL A 1 101 ? -19.297 16.297 11.594 1 98.88 101 VAL A C 1
ATOM 788 O O . VAL A 1 101 ? -19.516 15.219 12.148 1 98.88 101 VAL A O 1
ATOM 791 N N . CYS A 1 102 ? -18.578 17.297 12.25 1 98.75 102 CYS A N 1
ATOM 792 C CA . CYS A 1 102 ? -18.094 17.078 13.609 1 98.75 102 CYS A CA 1
ATOM 793 C C . CYS A 1 102 ? -19.25 16.734 14.539 1 98.75 102 CYS A C 1
ATOM 795 O O . CYS A 1 102 ? -19.094 15.914 15.453 1 98.75 102 CYS A O 1
ATOM 797 N N . VAL A 1 103 ? -20.469 17.297 14.328 1 98.81 103 VAL A N 1
ATOM 798 C CA . VAL A 1 103 ? -21.641 17 15.148 1 98.81 103 VAL A CA 1
ATOM 799 C C . VAL A 1 103 ? -22.094 15.562 14.891 1 98.81 103 VAL A C 1
ATOM 801 O O . VAL A 1 103 ? -22.5 14.852 15.82 1 98.81 103 VAL A O 1
ATOM 804 N N . LEU A 1 104 ? -22.031 15.094 13.633 1 98.56 104 LEU A N 1
ATOM 805 C CA . LEU A 1 104 ? -22.438 13.734 13.281 1 98.56 104 LEU A CA 1
ATOM 806 C C . LEU A 1 104 ? -21.578 12.711 14.008 1 98.56 104 LEU A C 1
ATOM 808 O O . LEU A 1 104 ? -22.031 11.602 14.297 1 98.56 104 LEU A O 1
ATOM 812 N N . ILE A 1 105 ? -20.328 13.07 14.32 1 98.5 105 ILE A N 1
ATOM 813 C CA . ILE A 1 105 ? -19.438 12.086 14.93 1 98.5 105 ILE A CA 1
ATOM 814 C C . ILE A 1 105 ? -19.266 12.406 16.422 1 98.5 105 ILE A C 1
ATOM 816 O O . ILE A 1 105 ? -18.297 11.945 17.047 1 98.5 105 ILE A O 1
ATOM 820 N N . GLY A 1 106 ? -20.078 13.234 16.922 1 98.31 106 GLY A N 1
ATOM 821 C CA . GLY A 1 106 ? -20.219 13.359 18.359 1 98.31 106 GLY A CA 1
ATOM 822 C C . GLY A 1 106 ? -19.547 14.609 18.922 1 98.31 106 GLY A C 1
ATOM 823 O O . GLY A 1 106 ? -19.359 14.727 20.141 1 98.31 106 GLY A O 1
ATOM 824 N N . GLY A 1 107 ? -19.172 15.57 18.047 1 98.69 107 GLY A N 1
ATOM 825 C CA . GLY A 1 107 ? -18.484 16.766 18.5 1 98.69 107 GLY A CA 1
ATOM 826 C C . GLY A 1 107 ? -19.328 18.016 18.375 1 98.69 107 GLY A C 1
ATOM 827 O O . GLY A 1 107 ? -20.562 17.938 18.359 1 98.69 107 GLY A O 1
ATOM 828 N N . THR A 1 108 ? -18.719 19.188 18.5 1 98.56 108 THR A N 1
ATOM 829 C CA . THR A 1 108 ? -19.359 20.5 18.391 1 98.56 108 THR A CA 1
ATOM 830 C C . THR A 1 108 ? -18.469 21.469 17.625 1 98.56 108 THR A C 1
ATOM 832 O O . THR A 1 108 ? -17.25 21.406 17.719 1 98.56 108 THR A O 1
ATOM 835 N N . PRO A 1 109 ? -19.172 22.297 16.828 1 98.5 109 PRO A N 1
ATOM 836 C CA . PRO A 1 109 ? -18.375 23.328 16.156 1 98.5 109 PRO A CA 1
ATOM 837 C C . PRO A 1 109 ? -17.672 24.25 17.141 1 98.5 109 PRO A C 1
ATOM 839 O O . PRO A 1 109 ? -18.031 24.312 18.312 1 98.5 109 PRO A O 1
ATOM 842 N N . GLY A 1 110 ? -16.609 24.922 16.656 1 98.5 110 GLY A N 1
ATOM 843 C CA . GLY A 1 110 ? -15.883 25.859 17.5 1 98.5 110 GLY A CA 1
ATOM 844 C C . GLY A 1 110 ? -14.406 25.938 17.156 1 98.5 110 GLY A C 1
ATOM 845 O O . GLY A 1 110 ? -13.977 25.438 16.125 1 98.5 110 GLY A O 1
ATOM 846 N N . PRO A 1 111 ? -13.688 26.641 17.984 1 98.31 111 PRO A N 1
ATOM 847 C CA . PRO A 1 111 ? -12.266 26.875 17.719 1 98.31 111 PRO A CA 1
ATOM 848 C C . PRO A 1 111 ? -11.414 25.641 17.938 1 98.31 111 PRO A C 1
ATOM 850 O O . PRO A 1 111 ? -11.727 24.812 18.812 1 98.31 111 PRO A O 1
ATOM 853 N N . VAL A 1 112 ? -10.445 25.453 17.188 1 98.56 112 VAL A N 1
ATOM 854 C CA . VAL A 1 112 ? -9.414 24.422 17.328 1 98.56 112 VAL A CA 1
ATOM 855 C C . VAL A 1 112 ? -8.039 25.078 17.375 1 98.56 112 VAL A C 1
ATOM 857 O O . VAL A 1 112 ? -7.645 25.797 16.469 1 98.56 112 VAL A O 1
ATOM 860 N N . ARG A 1 113 ? -7.316 24.906 18.5 1 98.69 113 ARG A N 1
ATOM 861 C CA . ARG A 1 113 ? -5.965 25.438 18.641 1 98.69 113 ARG A CA 1
ATOM 862 C C . ARG A 1 113 ? -5.02 24.828 17.625 1 98.69 113 ARG A C 1
ATOM 864 O O . ARG A 1 113 ? -5.008 23.609 17.438 1 98.69 113 ARG A O 1
ATOM 871 N N . ALA A 1 114 ? -4.297 25.688 16.922 1 98.75 114 ALA A N 1
ATOM 872 C CA . ALA A 1 114 ? -3.428 25.203 15.852 1 98.75 114 ALA A CA 1
ATOM 873 C C . ALA A 1 114 ? -1.967 25.547 16.141 1 98.75 114 ALA A C 1
ATOM 875 O O . ALA A 1 114 ? -1.671 26.547 16.797 1 98.75 114 ALA A O 1
ATOM 876 N N . TYR A 1 115 ? -1.062 24.719 15.781 1 98.69 115 TYR A N 1
ATOM 877 C CA . TYR A 1 115 ? 0.319 25.172 15.633 1 98.69 115 TYR A CA 1
ATOM 878 C C . TYR A 1 115 ? 0.621 25.531 14.18 1 98.69 115 TYR A C 1
ATOM 880 O O . TYR A 1 115 ? 0.11 24.906 13.258 1 98.69 115 TYR A O 1
ATOM 888 N N . G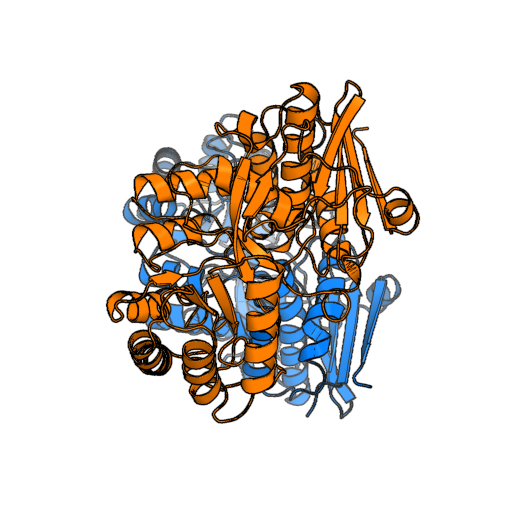LY A 1 116 ? 1.41 26.625 13.953 1 98.62 116 GLY A N 1
ATOM 889 C CA . GLY A 1 116 ? 1.942 26.906 12.633 1 98.62 116 GLY A CA 1
ATOM 890 C C . GLY A 1 116 ? 2.977 25.891 12.18 1 98.62 116 GLY A C 1
ATOM 891 O O . GLY A 1 116 ? 4.027 25.75 12.812 1 98.62 116 GLY A O 1
ATOM 892 N N . SER A 1 117 ? 2.723 25.156 11.094 1 98.5 117 SER A N 1
ATOM 893 C CA . SER A 1 117 ? 3.59 24.094 10.617 1 98.5 117 SER A CA 1
ATOM 894 C C . SER A 1 117 ? 4.41 24.531 9.414 1 98.5 117 SER A C 1
ATOM 896 O O . SER A 1 117 ? 3.861 24.75 8.328 1 98.5 117 SER A O 1
ATOM 898 N N . SER A 1 118 ? 5.648 24.672 9.594 1 98.25 118 SER A N 1
ATOM 899 C CA . SER A 1 118 ? 6.562 25 8.5 1 98.25 118 SER A CA 1
ATOM 900 C C . SER A 1 118 ? 6.984 23.734 7.75 1 98.25 118 SER A C 1
ATOM 902 O O . SER A 1 118 ? 7.328 22.734 8.367 1 98.25 118 SER A O 1
ATOM 904 N N . MET A 1 119 ? 6.938 23.859 6.453 1 96.62 119 MET A N 1
ATOM 905 C CA . MET A 1 119 ? 7.379 22.75 5.617 1 96.62 119 MET A CA 1
ATOM 906 C C . MET A 1 119 ? 8.781 23 5.074 1 96.62 119 MET A C 1
ATOM 908 O O . MET A 1 119 ? 9.367 22.125 4.438 1 96.62 119 MET A O 1
ATOM 912 N N . LYS A 1 120 ? 9.422 24.078 5.355 1 96.5 120 LYS A N 1
ATOM 913 C CA . LYS A 1 120 ? 10.641 24.516 4.668 1 96.5 120 LYS A CA 1
ATOM 914 C C . LYS A 1 120 ? 11.883 23.891 5.305 1 96.5 120 LYS A C 1
ATOM 916 O O . LYS A 1 120 ? 12.008 23.875 6.531 1 96.5 120 LYS A O 1
ATOM 921 N N . ARG A 1 121 ? 12.68 23.375 4.445 1 96.12 121 ARG A N 1
ATOM 922 C CA . ARG A 1 121 ? 14 22.891 4.844 1 96.12 121 ARG A CA 1
ATOM 923 C C . ARG A 1 121 ? 15.102 23.75 4.211 1 96.12 121 ARG A C 1
ATOM 925 O O . ARG A 1 121 ? 16.234 23.734 4.676 1 96.12 121 ARG A O 1
ATOM 932 N N . ASP A 1 122 ? 14.727 24.5 3.178 1 95 122 ASP A N 1
ATOM 933 C CA . ASP A 1 122 ? 15.664 25.312 2.402 1 95 122 ASP A CA 1
ATOM 934 C C . ASP A 1 122 ? 15.656 26.766 2.879 1 95 122 ASP A C 1
ATOM 936 O O . ASP A 1 122 ? 15.672 27.703 2.066 1 95 122 ASP A O 1
ATOM 940 N N . ILE A 1 123 ? 15.594 27.047 4.043 1 97.38 123 ILE A N 1
ATOM 941 C CA . ILE A 1 123 ? 15.562 28.375 4.656 1 97.38 123 ILE A CA 1
ATOM 942 C C . ILE A 1 123 ? 16.562 28.422 5.812 1 97.38 123 ILE A C 1
ATOM 944 O O . ILE A 1 123 ? 16.703 27.453 6.562 1 97.38 123 ILE A O 1
ATOM 948 N N . THR A 1 124 ? 17.281 29.516 6.004 1 97.94 124 THR A N 1
ATOM 949 C CA . THR A 1 124 ? 18.234 29.641 7.102 1 97.94 124 THR A CA 1
ATOM 950 C C . THR A 1 124 ? 17.516 29.688 8.445 1 97.94 124 THR A C 1
ATOM 952 O O . THR A 1 124 ? 16.375 30.156 8.523 1 97.94 124 THR A O 1
ATOM 955 N N . PRO A 1 125 ? 18.156 29.203 9.484 1 98.44 125 PRO A N 1
ATOM 956 C CA . PRO A 1 125 ? 17.562 29.281 10.82 1 98.44 125 PRO A CA 1
ATOM 957 C C . PRO A 1 125 ? 17.094 30.688 11.188 1 98.44 125 PRO A C 1
ATOM 959 O O . PRO A 1 125 ? 15.992 30.859 11.711 1 98.44 125 PRO A O 1
ATOM 962 N N . ARG A 1 126 ? 17.922 31.688 10.883 1 98.25 126 ARG A N 1
ATOM 963 C CA . ARG A 1 126 ? 17.594 33.062 11.188 1 98.25 126 ARG A CA 1
ATOM 964 C C . ARG A 1 126 ? 16.328 33.5 10.453 1 98.25 126 ARG A C 1
ATOM 966 O O . ARG A 1 126 ? 15.43 34.094 11.055 1 98.25 126 ARG A O 1
ATOM 973 N N . ASP A 1 127 ? 16.25 33.188 9.164 1 98.56 127 ASP A N 1
ATOM 974 C CA . ASP A 1 127 ? 15.094 33.594 8.359 1 98.56 127 ASP A CA 1
ATOM 975 C C . ASP A 1 127 ? 13.836 32.844 8.805 1 98.56 127 ASP A C 1
ATOM 977 O O . ASP A 1 127 ? 12.742 33.406 8.805 1 98.56 127 ASP A O 1
ATOM 981 N N . GLU A 1 128 ? 13.969 31.641 9.156 1 98.56 128 GLU A N 1
ATOM 982 C CA . GLU A 1 128 ? 12.828 30.859 9.625 1 98.56 128 GLU A CA 1
ATOM 983 C C . GLU A 1 128 ? 12.312 31.391 10.961 1 98.56 128 GLU A C 1
ATOM 985 O O . GLU A 1 128 ? 11.102 31.5 11.164 1 98.56 128 GLU A O 1
ATOM 990 N N . ALA A 1 129 ? 13.219 31.703 11.859 1 98.5 129 ALA A N 1
ATOM 991 C CA . ALA A 1 129 ? 12.82 32.281 13.133 1 98.5 129 ALA A CA 1
ATOM 992 C C . ALA A 1 129 ? 12.055 33.594 12.914 1 98.5 129 ALA A C 1
ATOM 994 O O . ALA A 1 129 ? 11.008 33.812 13.523 1 98.5 129 ALA A O 1
ATOM 995 N N . ALA A 1 130 ? 12.602 34.375 12.055 1 98.44 130 ALA A N 1
ATOM 996 C CA . ALA A 1 130 ? 11.953 35.656 11.758 1 98.44 130 ALA A CA 1
ATOM 997 C C . ALA A 1 130 ? 10.547 35.438 11.195 1 98.44 130 ALA A C 1
ATOM 999 O O . ALA A 1 130 ? 9.609 36.156 11.57 1 98.44 130 ALA A O 1
ATOM 1000 N N . ARG A 1 131 ? 10.422 34.531 10.32 1 97.62 131 ARG A N 1
ATOM 1001 C CA . ARG A 1 131 ? 9.148 34.188 9.688 1 97.62 131 ARG A CA 1
ATOM 1002 C C . ARG A 1 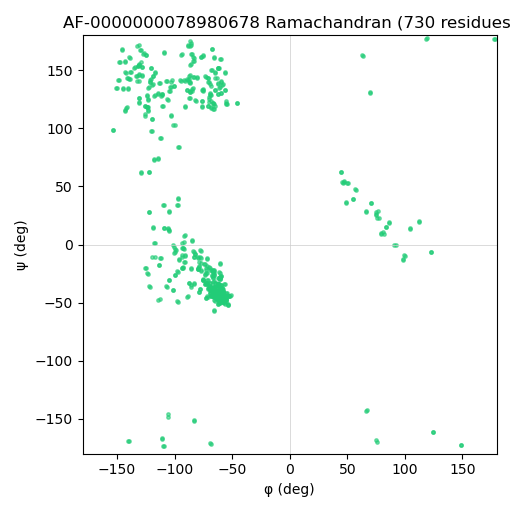131 ? 8.133 33.719 10.719 1 97.62 131 ARG A C 1
ATOM 1004 O O . ARG A 1 131 ? 6.988 34.188 10.727 1 97.62 131 ARG A O 1
ATOM 1011 N N . LEU A 1 132 ? 8.5 32.844 11.617 1 98.44 132 LEU A N 1
ATOM 1012 C CA . LEU A 1 132 ? 7.57 32.281 12.578 1 98.44 132 LEU A CA 1
ATOM 1013 C C . LEU A 1 132 ? 7.211 33.312 13.664 1 98.44 132 LEU A C 1
ATOM 1015 O O . LEU A 1 132 ? 6.078 33.312 14.148 1 98.44 132 LEU A O 1
ATOM 1019 N N . VAL A 1 133 ? 8.203 34.188 14.031 1 98.31 133 VAL A N 1
ATOM 1020 C CA . VAL A 1 133 ? 7.914 35.25 14.969 1 98.31 133 VAL A CA 1
ATOM 1021 C C . VAL A 1 133 ? 6.852 36.188 14.375 1 98.31 133 VAL A C 1
ATOM 1023 O O . VAL A 1 133 ? 5.918 36.594 15.07 1 98.31 133 VAL A O 1
ATOM 1026 N N . ARG A 1 134 ? 7.023 36.469 13.109 1 98.12 134 ARG A N 1
ATOM 1027 C CA . ARG A 1 134 ? 6.035 37.312 12.438 1 98.12 134 ARG A CA 1
ATOM 1028 C C . ARG A 1 134 ? 4.648 36.688 12.5 1 98.12 134 ARG A C 1
ATOM 1030 O O . ARG A 1 134 ? 3.666 37.375 12.797 1 98.12 134 ARG A O 1
ATOM 1037 N N . LEU A 1 135 ? 4.52 35.406 12.25 1 97.62 135 LEU A N 1
ATOM 1038 C CA . LEU A 1 135 ? 3.242 34.719 12.242 1 97.62 135 LEU A CA 1
ATOM 1039 C C . LEU A 1 135 ? 2.662 34.625 13.648 1 97.62 135 LEU A C 1
ATOM 1041 O O . LEU A 1 135 ? 1.442 34.688 13.828 1 97.62 135 LEU A O 1
ATOM 1045 N N . ARG A 1 136 ? 3.564 34.438 14.641 1 97.94 136 ARG A N 1
ATOM 1046 C CA . ARG A 1 136 ? 3.131 34.5 16.031 1 97.94 136 ARG A CA 1
ATOM 1047 C C . ARG A 1 136 ? 2.436 35.812 16.312 1 97.94 136 ARG A C 1
ATOM 1049 O O . ARG A 1 136 ? 1.308 35.844 16.812 1 97.94 136 ARG A O 1
ATOM 1056 N N . ASP A 1 137 ? 3.09 36.844 15.914 1 97.62 137 ASP A N 1
ATOM 1057 C CA . ASP A 1 137 ? 2.613 38.188 16.234 1 97.62 137 ASP A CA 1
ATOM 1058 C C . ASP A 1 137 ? 1.376 38.562 15.422 1 97.62 137 ASP A C 1
ATOM 1060 O O . ASP A 1 137 ? 0.463 39.219 15.922 1 97.62 137 ASP A O 1
ATOM 1064 N N . GLU A 1 138 ? 1.281 38.094 14.211 1 97.62 138 GLU A N 1
ATOM 1065 C CA . GLU A 1 138 ? 0.205 38.469 13.297 1 97.62 138 GLU A CA 1
ATOM 1066 C C . GLU A 1 138 ? -1.021 37.594 13.492 1 97.62 138 GLU A C 1
ATOM 1068 O O . GLU A 1 138 ? -2.156 38.031 13.375 1 97.62 138 GLU A O 1
ATOM 1073 N N . GLN A 1 139 ? -0.831 36.312 13.781 1 97.62 139 GLN A N 1
ATOM 1074 C CA . GLN A 1 139 ? -1.942 35.375 13.734 1 97.62 139 GLN A CA 1
ATOM 1075 C C . GLN A 1 139 ? -2.211 34.781 15.109 1 97.62 139 GLN A C 1
ATOM 1077 O O . GLN A 1 139 ? -3.201 34.062 15.305 1 97.62 139 GLN A O 1
ATOM 1082 N N . GLY A 1 140 ? -1.282 35.031 16.016 1 97.94 140 GLY A N 1
ATOM 1083 C CA . GLY A 1 140 ? -1.526 34.625 17.391 1 97.94 140 GLY A CA 1
ATOM 1084 C C . GLY A 1 140 ? -1.179 33.188 17.672 1 97.94 140 GLY A C 1
ATOM 1085 O O . GLY A 1 140 ? -1.609 32.625 18.688 1 97.94 140 GLY A O 1
ATOM 1086 N N . PHE A 1 141 ? -0.446 32.531 16.812 1 98.31 141 PHE A N 1
ATOM 1087 C CA . PHE A 1 141 ? 0.02 31.172 17.109 1 98.31 141 PHE A CA 1
ATOM 1088 C C . PHE A 1 141 ? 0.857 31.156 18.391 1 98.31 141 PHE A C 1
ATOM 1090 O O . PHE A 1 141 ? 1.665 32.062 18.609 1 98.31 141 PHE A O 1
ATOM 1097 N N . ASP A 1 142 ? 0.667 30.219 19.203 1 98.06 142 ASP A N 1
ATOM 1098 C CA . ASP A 1 142 ? 1.53 30.031 20.375 1 98.06 142 ASP A CA 1
ATOM 1099 C C . ASP A 1 142 ? 2.236 28.688 20.328 1 98.06 142 ASP A C 1
ATOM 1101 O O . ASP A 1 142 ? 2.717 28.203 21.359 1 98.06 142 ASP A O 1
ATOM 1105 N N . ALA A 1 143 ? 2.232 28.047 19.188 1 98.69 143 ALA A N 1
ATOM 1106 C CA . ALA A 1 143 ? 2.932 26.797 18.922 1 98.69 143 ALA A CA 1
ATOM 1107 C C . ALA A 1 143 ? 3.373 26.719 17.453 1 98.69 143 ALA A C 1
ATOM 1109 O O . ALA A 1 143 ? 2.654 27.172 16.562 1 98.69 143 ALA A O 1
ATOM 1110 N N . PHE A 1 144 ? 4.559 26.172 17.203 1 98.81 144 PHE A N 1
ATOM 1111 C CA . PHE A 1 144 ? 5.082 26.016 15.844 1 98.81 144 PHE A CA 1
ATOM 1112 C C . PHE A 1 144 ? 5.812 24.688 15.695 1 98.81 144 PHE A C 1
ATOM 1114 O O . PHE A 1 144 ? 6.465 24.219 16.641 1 98.81 144 PHE A O 1
ATOM 1121 N N . LYS A 1 145 ? 5.707 24.047 14.586 1 98.81 145 LYS A N 1
ATOM 1122 C CA . LYS A 1 145 ? 6.543 22.922 14.195 1 98.81 145 LYS A CA 1
ATOM 1123 C C . LYS A 1 145 ? 7.461 23.297 13.039 1 98.81 145 LYS A C 1
ATOM 1125 O O . LYS A 1 145 ? 7.023 23.906 12.062 1 98.81 145 LYS A O 1
ATOM 1130 N N . PHE A 1 146 ? 8.695 23.031 13.188 1 98.75 146 PHE A N 1
ATOM 1131 C CA . PHE A 1 146 ? 9.648 23.266 12.109 1 98.75 146 PHE A CA 1
ATOM 1132 C C . PHE A 1 146 ? 10.461 22.016 11.812 1 98.75 146 PHE A C 1
ATOM 1134 O O . PHE A 1 146 ? 10.367 21.016 12.539 1 98.75 146 PHE A O 1
ATOM 1141 N N . ARG A 1 147 ? 11.125 21.969 10.656 1 98.62 147 ARG A N 1
ATOM 1142 C CA . ARG A 1 147 ? 11.773 20.766 10.148 1 98.62 147 ARG A CA 1
ATOM 1143 C C . ARG A 1 147 ? 13.219 20.688 10.609 1 98.62 147 ARG A C 1
ATOM 1145 O O . ARG A 1 147 ? 13.914 21.703 10.672 1 98.62 147 ARG A O 1
ATOM 1152 N N . ILE A 1 148 ? 13.617 19.5 10.93 1 98.75 148 ILE A N 1
ATOM 1153 C CA . ILE A 1 148 ? 15.016 19.188 11.211 1 98.75 148 ILE A CA 1
ATOM 1154 C C . ILE A 1 148 ? 15.453 17.984 10.398 1 98.75 148 ILE A C 1
ATOM 1156 O O . ILE A 1 148 ? 14.625 17.156 10 1 98.75 148 ILE A O 1
ATOM 1160 N N . GLY A 1 149 ? 16.719 17.828 10.148 1 98.38 149 GLY A N 1
ATOM 1161 C CA . GLY A 1 149 ? 17.234 16.719 9.359 1 98.38 149 GLY A CA 1
ATOM 1162 C C . GLY A 1 149 ? 16.734 16.719 7.926 1 98.38 149 GLY A C 1
ATOM 1163 O O . GLY A 1 149 ? 15.812 17.484 7.59 1 98.38 149 GLY A O 1
ATOM 1164 N N . ALA A 1 150 ? 17.391 15.984 7.051 1 98.31 150 ALA A N 1
ATOM 1165 C CA . ALA A 1 150 ? 16.875 15.766 5.699 1 98.31 150 ALA A CA 1
ATOM 1166 C C . ALA A 1 150 ? 15.805 14.68 5.691 1 98.31 150 ALA A C 1
ATOM 1168 O O . ALA A 1 150 ? 15.844 13.758 6.504 1 98.31 150 ALA A O 1
ATOM 1169 N N . GLU A 1 151 ? 14.812 14.867 4.848 1 97.88 151 GLU A N 1
ATOM 1170 C CA . GLU A 1 151 ? 13.758 13.867 4.703 1 97.88 151 GLU A CA 1
ATOM 1171 C C . GLU A 1 151 ? 14.336 12.5 4.352 1 97.88 151 GLU A C 1
ATOM 1173 O O . GLU A 1 151 ? 15.062 12.367 3.363 1 97.88 151 GLU A O 1
ATOM 1178 N N . VAL A 1 152 ? 14.07 11.547 5.18 1 98.38 152 VAL A N 1
ATOM 1179 C CA . VAL A 1 152 ? 14.641 10.211 5.055 1 98.38 152 VAL A CA 1
ATOM 1180 C C . VAL A 1 152 ? 16.141 10.312 4.816 1 98.38 152 VAL A C 1
ATOM 1182 O O . VAL A 1 152 ? 16.672 9.727 3.867 1 98.38 152 VAL A O 1
ATOM 1185 N N . GLY A 1 153 ? 16.844 11.008 5.672 1 98 153 GLY A N 1
ATOM 1186 C CA . GLY A 1 153 ? 18.172 11.531 5.379 1 98 153 GLY A CA 1
ATOM 1187 C C . GLY A 1 153 ? 19.281 10.578 5.758 1 98 153 GLY A C 1
ATOM 1188 O O . GLY A 1 153 ? 20.453 10.797 5.395 1 98 153 GLY A O 1
ATOM 1189 N N . ARG A 1 154 ? 19.062 9.5 6.438 1 96.94 154 ARG A N 1
ATOM 1190 C CA . ARG A 1 154 ? 20.078 8.547 6.852 1 96.94 154 ARG A CA 1
ATOM 1191 C C . ARG A 1 154 ? 21.156 9.234 7.684 1 96.94 154 ARG A C 1
ATOM 1193 O O . ARG A 1 154 ? 22.344 9.109 7.387 1 96.94 154 ARG A O 1
ATOM 1200 N N . ASP A 1 155 ? 20.75 9.992 8.594 1 98.44 155 ASP A N 1
ATOM 1201 C CA . ASP A 1 155 ? 21.562 10.703 9.578 1 98.44 155 ASP A CA 1
ATOM 1202 C C . ASP A 1 155 ? 22.172 11.961 8.977 1 98.44 155 ASP A C 1
ATOM 1204 O O . ASP A 1 155 ? 23.031 12.609 9.602 1 98.44 155 ASP A O 1
ATOM 1208 N N . ARG A 1 156 ? 21.766 12.336 7.773 1 97.56 156 ARG A N 1
ATOM 1209 C CA . ARG A 1 156 ? 22.281 13.555 7.152 1 97.56 156 ARG A CA 1
ATOM 1210 C C . ARG A 1 156 ? 21.266 14.695 7.258 1 97.56 156 ARG A C 1
ATOM 1212 O O . ARG A 1 156 ? 20.062 14.469 7.133 1 97.56 156 ARG A O 1
ATOM 1219 N N . ASP A 1 157 ? 21.734 15.836 7.48 1 98.19 157 ASP A N 1
ATOM 1220 C CA . ASP A 1 157 ? 20.922 17.047 7.496 1 98.19 157 ASP A CA 1
ATOM 1221 C C . ASP A 1 157 ? 20.812 17.656 6.102 1 98.19 157 ASP A C 1
ATOM 1223 O O . ASP A 1 157 ? 21.469 17.203 5.164 1 98.19 157 ASP A O 1
ATOM 1227 N N . GLU A 1 158 ? 19.922 18.672 5.98 1 97.75 158 GLU A N 1
ATOM 1228 C CA . GLU A 1 158 ? 19.844 19.375 4.703 1 97.75 158 GLU A CA 1
ATOM 1229 C C . GLU A 1 158 ? 21.188 20 4.336 1 97.75 158 GLU A C 1
ATOM 1231 O O . GLU A 1 158 ? 21.578 20 3.164 1 97.75 158 GLU A O 1
ATOM 1236 N N . TRP A 1 159 ? 21.906 20.578 5.273 1 98.12 159 TRP A N 1
ATOM 1237 C CA . TRP A 1 159 ? 23.312 20.953 5.227 1 98.12 159 TRP A CA 1
ATOM 1238 C C . TRP A 1 159 ? 23.953 20.828 6.605 1 98.12 159 TRP A C 1
ATOM 1240 O O . TRP A 1 159 ? 23.25 20.812 7.621 1 98.12 159 TRP A O 1
ATOM 1250 N N . PRO A 1 160 ? 25.266 20.672 6.605 1 97.44 160 PRO A N 1
ATOM 1251 C CA . PRO A 1 160 ? 25.953 20.391 7.875 1 97.44 160 PRO A CA 1
ATOM 1252 C C . PRO A 1 160 ? 25.656 21.453 8.938 1 97.44 160 PRO A C 1
ATOM 1254 O O . PRO A 1 160 ? 25.844 22.641 8.695 1 97.44 160 PRO A O 1
ATOM 1257 N N . GLY A 1 161 ? 25.141 20.969 10.062 1 97.81 161 GLY A N 1
ATOM 1258 C CA . GLY A 1 161 ? 24.984 21.828 11.227 1 97.81 161 GLY A CA 1
ATOM 1259 C C . GLY A 1 161 ? 23.625 22.531 11.281 1 97.81 161 GLY A C 1
ATOM 1260 O O . GLY A 1 161 ? 23.328 23.234 12.242 1 97.81 161 GLY A O 1
ATOM 1261 N N . ARG A 1 162 ? 22.75 22.328 10.328 1 98.5 162 ARG A N 1
ATOM 1262 C CA . ARG A 1 162 ? 21.484 23.062 10.266 1 98.5 162 ARG A CA 1
ATOM 1263 C C . ARG A 1 162 ? 20.625 22.766 11.484 1 98.5 162 ARG A C 1
ATOM 1265 O O . ARG A 1 162 ? 20.078 23.688 12.094 1 98.5 162 ARG A O 1
ATOM 1272 N N . THR A 1 163 ? 20.484 21.5 11.82 1 98.75 163 THR A N 1
ATOM 1273 C CA . THR A 1 163 ? 19.641 21.109 12.953 1 98.75 163 THR A CA 1
ATOM 1274 C C . THR A 1 163 ? 20.172 21.719 14.25 1 98.75 163 THR A C 1
ATOM 1276 O O . THR A 1 163 ? 19.406 22.297 15.023 1 98.75 163 THR A O 1
ATOM 1279 N N . GLU A 1 164 ? 21.484 21.688 14.484 1 98.44 164 GLU A N 1
ATOM 1280 C CA . GLU A 1 164 ? 22.109 22.203 15.695 1 98.44 164 GLU A CA 1
ATOM 1281 C C . GLU A 1 164 ? 21.984 23.719 15.773 1 98.44 164 GLU A C 1
ATOM 1283 O O . GLU A 1 164 ? 22 24.297 16.859 1 98.44 164 GLU A O 1
ATOM 1288 N N . GLU A 1 165 ? 21.812 24.312 14.664 1 98.75 165 GLU A N 1
ATOM 1289 C CA . GLU A 1 165 ? 21.688 25.781 14.633 1 98.75 165 GLU A CA 1
ATOM 1290 C C . GLU A 1 165 ? 20.234 26.203 14.797 1 98.75 165 GLU A C 1
ATOM 1292 O O . GLU A 1 165 ? 19.938 27.125 15.555 1 98.75 165 GLU A O 1
ATOM 1297 N N . ILE A 1 166 ? 19.281 25.609 14.133 1 98.88 166 ILE A N 1
ATOM 1298 C CA . ILE A 1 166 ? 17.906 26.109 14.039 1 98.88 166 ILE A CA 1
ATOM 1299 C C . ILE A 1 166 ? 17.203 25.922 15.375 1 98.88 166 ILE A C 1
ATOM 1301 O O . ILE A 1 166 ? 16.375 26.75 15.766 1 98.88 166 ILE A O 1
ATOM 1305 N N . VAL A 1 167 ? 17.5 24.891 16.109 1 98.81 167 VAL A N 1
ATOM 1306 C CA . VAL A 1 167 ? 16.781 24.562 17.328 1 98.81 167 VAL A CA 1
ATOM 1307 C C . VAL A 1 167 ? 17.016 25.641 18.375 1 98.81 167 VAL A C 1
ATOM 1309 O O . VAL A 1 167 ? 16.062 26.281 18.844 1 98.81 167 VAL A O 1
ATOM 1312 N N . PRO A 1 168 ? 18.297 25.938 18.75 1 98.56 168 PRO A N 1
ATOM 1313 C CA . PRO A 1 168 ? 18.484 27.016 19.719 1 98.56 168 PRO A CA 1
ATOM 1314 C C . PRO A 1 168 ? 18.047 28.375 19.172 1 98.56 168 PRO A C 1
ATOM 1316 O O . PRO A 1 168 ? 17.578 29.219 19.953 1 98.56 168 PRO A O 1
ATOM 1319 N N . THR A 1 169 ? 18.219 28.594 17.828 1 98.81 169 THR A N 1
ATOM 1320 C CA . THR A 1 169 ? 17.781 29.844 17.219 1 98.81 169 THR A CA 1
ATOM 1321 C C . THR A 1 169 ? 16.281 30.062 17.422 1 98.81 169 THR A C 1
ATOM 1323 O O . THR A 1 169 ? 15.852 31.156 17.797 1 98.81 169 THR A O 1
ATOM 1326 N N . MET A 1 170 ? 15.477 29.047 17.203 1 98.75 170 MET A N 1
ATOM 1327 C CA . MET A 1 170 ? 14.031 29.109 17.359 1 98.75 170 MET A CA 1
ATOM 1328 C C . MET A 1 170 ? 13.648 29.375 18.812 1 98.75 170 MET A C 1
ATOM 1330 O O . MET A 1 170 ? 12.781 30.203 19.094 1 98.75 170 MET A O 1
ATOM 1334 N N . ARG A 1 171 ? 14.289 28.641 19.734 1 98.5 171 ARG A N 1
ATOM 1335 C CA . ARG A 1 171 ? 13.992 28.812 21.141 1 98.5 171 ARG A CA 1
ATOM 1336 C C . ARG A 1 171 ? 14.281 30.25 21.594 1 98.5 171 ARG A C 1
ATOM 1338 O O . ARG A 1 171 ? 13.461 30.859 22.281 1 98.5 171 ARG A O 1
ATOM 1345 N N . ARG A 1 172 ? 15.422 30.734 21.188 1 98.19 172 ARG A N 1
ATOM 1346 C CA . ARG A 1 172 ? 15.797 32.094 21.562 1 98.19 172 ARG A CA 1
ATOM 1347 C C . ARG A 1 172 ? 14.797 33.094 21 1 98.19 172 ARG A C 1
ATOM 1349 O O . ARG A 1 172 ? 14.406 34.062 21.703 1 98.19 172 ARG A O 1
ATOM 1356 N N . ALA A 1 173 ? 14.406 32.938 19.781 1 98.12 173 ALA A N 1
ATOM 1357 C CA . ALA A 1 173 ? 13.523 33.875 19.109 1 98.12 173 ALA A CA 1
ATOM 1358 C C . ALA A 1 173 ? 12.117 33.844 19.703 1 98.12 173 ALA A C 1
ATOM 1360 O O . ALA A 1 173 ? 11.445 34.875 19.797 1 98.12 173 ALA A O 1
ATOM 1361 N N . MET A 1 174 ? 11.633 32.688 20.109 1 96.69 174 MET A N 1
ATOM 1362 C CA . MET A 1 174 ? 10.234 32.469 20.469 1 96.69 174 MET A CA 1
ATOM 1363 C C . MET A 1 174 ? 10.023 32.656 21.953 1 96.69 174 MET A C 1
ATOM 1365 O O . MET A 1 174 ? 8.898 32.906 22.406 1 96.69 174 MET A O 1
ATOM 1369 N N . GLY A 1 175 ? 11.133 32.562 22.688 1 95.31 175 GLY A N 1
ATOM 1370 C CA . GLY A 1 175 ? 11 32.562 24.141 1 95.31 175 GLY A CA 1
ATOM 1371 C C . GLY A 1 175 ? 10.484 31.266 24.703 1 95.31 175 GLY A C 1
ATOM 1372 O O . GLY A 1 175 ? 10.367 30.281 23.984 1 95.31 175 GLY A O 1
ATOM 1373 N N . ASP A 1 176 ? 10.102 31.266 25.984 1 94.44 176 ASP A N 1
ATOM 1374 C CA . ASP A 1 176 ? 9.797 30.031 26.703 1 94.44 176 ASP A CA 1
ATOM 1375 C C . ASP A 1 176 ? 8.305 29.719 26.641 1 94.44 176 ASP A C 1
ATOM 1377 O O . ASP A 1 176 ? 7.883 28.609 26.953 1 94.44 176 ASP A O 1
ATOM 1381 N N . ASP A 1 177 ? 7.562 30.609 26.203 1 94.38 177 ASP A N 1
ATOM 1382 C CA . ASP A 1 177 ? 6.113 30.453 26.312 1 94.38 177 ASP A CA 1
ATOM 1383 C C . ASP A 1 177 ? 5.52 29.812 25.062 1 94.38 177 ASP A C 1
ATOM 1385 O O . ASP A 1 177 ? 4.375 29.359 25.078 1 94.38 177 ASP A O 1
ATOM 1389 N N . VAL A 1 178 ? 6.195 29.844 23.969 1 97.62 178 VAL A N 1
ATOM 1390 C CA . VAL A 1 178 ? 5.727 29.25 22.719 1 97.62 178 VAL A CA 1
ATOM 1391 C C . VAL A 1 178 ? 6.137 27.781 22.656 1 97.62 178 VAL A C 1
ATOM 1393 O O . VAL A 1 178 ? 7.293 27.438 22.906 1 97.62 178 VAL A O 1
ATOM 1396 N N . ALA A 1 179 ? 5.133 26.922 22.422 1 98.38 179 ALA A N 1
ATOM 1397 C CA . ALA A 1 179 ? 5.438 25.5 22.25 1 98.38 179 ALA A CA 1
ATOM 1398 C C . ALA A 1 179 ? 6.168 25.25 20.922 1 98.38 179 ALA A C 1
ATOM 1400 O O . ALA A 1 179 ? 5.715 25.688 19.859 1 98.38 179 ALA A O 1
ATOM 1401 N N . LEU A 1 180 ? 7.309 24.594 20.984 1 98.75 180 LEU A N 1
ATOM 1402 C CA . LEU A 1 180 ? 8.086 24.266 19.797 1 98.75 180 LEU A CA 1
ATOM 1403 C C . LEU A 1 180 ? 8.086 22.766 19.531 1 98.75 180 LEU A C 1
ATOM 1405 O O . LEU A 1 180 ? 8.258 21.969 20.469 1 98.75 180 LEU A O 1
ATOM 1409 N N . LEU A 1 181 ? 7.766 22.391 18.359 1 98.88 181 LEU A N 1
ATOM 1410 C CA . LEU A 1 181 ? 7.715 21.016 17.844 1 98.88 181 LEU A CA 1
ATOM 1411 C C . LEU A 1 181 ? 8.656 20.859 16.656 1 98.88 181 LEU A C 1
ATOM 1413 O O . LEU A 1 181 ? 8.914 21.828 15.922 1 98.88 181 LEU A O 1
ATOM 1417 N N . VAL A 1 182 ? 9.172 19.641 16.438 1 98.94 182 VAL A N 1
ATOM 1418 C CA . VAL A 1 182 ? 10.016 19.406 15.273 1 98.94 182 VAL A CA 1
ATOM 1419 C C . VAL A 1 182 ? 9.555 18.141 14.539 1 98.94 182 VAL A C 1
ATOM 1421 O O . VAL A 1 182 ? 8.914 17.281 15.125 1 98.94 182 VAL A O 1
ATOM 1424 N N . ASP A 1 183 ? 9.844 18.141 13.312 1 98.81 183 ASP A N 1
ATOM 1425 C CA . ASP A 1 183 ? 9.609 16.984 12.445 1 98.81 183 ASP A CA 1
ATOM 1426 C C . ASP A 1 183 ? 10.891 16.578 11.727 1 98.81 183 ASP A C 1
ATOM 1428 O O . ASP A 1 183 ? 11.445 17.344 10.938 1 98.81 183 ASP A O 1
ATOM 1432 N N . ALA A 1 184 ? 11.328 15.359 11.969 1 98.88 184 ALA A N 1
ATOM 1433 C CA . ALA A 1 184 ? 12.562 14.867 11.367 1 98.88 184 ALA A CA 1
ATOM 1434 C C . ALA A 1 184 ? 12.273 14.07 10.094 1 98.88 184 ALA A C 1
ATOM 1436 O O . ALA A 1 184 ? 13.188 13.805 9.312 1 98.88 184 ALA A O 1
ATOM 1437 N N . ASN A 1 185 ? 11.031 13.719 9.883 1 98.56 185 ASN A N 1
ATOM 1438 C CA . ASN A 1 185 ? 10.594 12.984 8.703 1 98.56 185 ASN A CA 1
ATOM 1439 C C . ASN A 1 185 ? 11.516 11.812 8.398 1 98.56 185 ASN A C 1
ATOM 1441 O O . ASN A 1 185 ? 12.031 11.695 7.281 1 98.56 185 ASN A O 1
ATOM 1445 N N . SER A 1 186 ? 11.727 10.977 9.398 1 98.69 186 SER A N 1
ATOM 1446 C CA . SER A 1 186 ? 12.406 9.688 9.234 1 98.69 186 SER A CA 1
ATOM 1447 C C . SER A 1 186 ? 13.891 9.875 8.961 1 98.69 186 SER A C 1
ATOM 1449 O O . SER A 1 186 ? 14.492 9.109 8.203 1 98.69 186 SER A O 1
ATOM 1451 N N . CYS A 1 187 ? 14.562 10.789 9.484 1 98.81 187 CYS A N 1
ATOM 1452 C CA . CYS A 1 187 ? 15.922 11.164 9.109 1 98.81 187 CYS A CA 1
ATOM 1453 C C . CYS A 1 187 ? 16.938 10.258 9.797 1 98.81 187 CYS A C 1
ATOM 1455 O O . CYS A 1 187 ? 17.984 9.953 9.219 1 98.81 187 CYS A O 1
ATOM 1457 N N . TYR A 1 188 ? 16.656 9.797 11.023 1 98.94 188 TYR A N 1
ATOM 1458 C CA . TYR A 1 188 ? 17.797 9.422 11.859 1 98.94 188 TYR A CA 1
ATOM 1459 C C . TYR A 1 188 ? 17.766 7.938 12.188 1 98.94 188 TYR A C 1
ATOM 1461 O O . TYR A 1 188 ? 16.688 7.344 12.312 1 98.94 188 TYR A O 1
ATOM 1469 N N . SER A 1 189 ? 18.953 7.379 12.32 1 98.75 189 SER A N 1
ATOM 1470 C CA . SER A 1 189 ? 19.109 6.133 13.07 1 98.75 189 SER A CA 1
ATOM 1471 C C . SER A 1 189 ? 18.797 6.336 14.547 1 98.75 189 SER A C 1
ATOM 1473 O O . SER A 1 189 ? 18.781 7.465 15.039 1 98.75 189 SER A O 1
ATOM 1475 N N . PRO A 1 190 ? 18.516 5.258 15.25 1 98.75 190 PRO A N 1
ATOM 1476 C CA . PRO A 1 190 ? 18.125 5.402 16.656 1 98.75 190 PRO A CA 1
ATOM 1477 C C . PRO A 1 190 ? 19.156 6.152 17.484 1 98.75 190 PRO A C 1
ATOM 1479 O O . PRO A 1 190 ? 18.812 7.059 18.234 1 98.75 190 PRO A O 1
ATOM 1482 N N . ALA A 1 191 ? 20.422 5.812 17.359 1 98.81 191 ALA A N 1
ATOM 1483 C CA . ALA A 1 191 ? 21.484 6.457 18.141 1 98.81 191 ALA A CA 1
ATOM 1484 C C . ALA A 1 191 ? 21.531 7.957 17.875 1 98.81 191 ALA A C 1
ATOM 1486 O O . ALA A 1 191 ? 21.609 8.766 18.797 1 98.81 191 ALA A O 1
ATOM 1487 N N . ARG A 1 192 ? 21.484 8.336 16.594 1 98.88 192 ARG A N 1
ATOM 1488 C CA . ARG A 1 192 ? 21.5 9.742 16.234 1 98.88 192 ARG A CA 1
ATOM 1489 C C . ARG A 1 192 ? 20.234 10.445 16.672 1 98.88 192 ARG A C 1
ATOM 1491 O O . ARG A 1 192 ? 20.266 11.602 17.094 1 98.88 192 ARG A O 1
ATOM 1498 N N . ALA A 1 193 ? 19.125 9.789 16.516 1 98.94 193 ALA A N 1
ATOM 1499 C CA . ALA A 1 193 ? 17.844 10.344 16.953 1 98.94 193 ALA A CA 1
ATOM 1500 C C . ALA A 1 193 ? 17.859 10.672 18.438 1 98.94 193 ALA A C 1
ATOM 1502 O O . ALA A 1 193 ? 17.359 11.719 18.859 1 98.94 193 ALA A O 1
ATOM 1503 N N . ILE A 1 194 ? 18.391 9.797 19.25 1 98.94 194 ILE A N 1
ATOM 1504 C CA . ILE A 1 194 ? 18.469 9.992 20.703 1 98.94 194 ILE A CA 1
ATOM 1505 C C . ILE A 1 194 ? 19.406 11.156 21.016 1 98.94 194 ILE A C 1
ATOM 1507 O O . ILE A 1 194 ? 19.094 11.992 21.859 1 98.94 194 ILE A O 1
ATOM 1511 N N . GLU A 1 195 ? 20.547 11.18 20.328 1 98.81 195 GLU A N 1
ATOM 1512 C CA . GLU A 1 195 ? 21.484 12.297 20.5 1 98.81 195 GLU A CA 1
ATOM 1513 C C . GLU A 1 195 ? 20.797 13.633 20.203 1 98.81 195 GLU A C 1
ATOM 1515 O O . GLU A 1 195 ? 20.875 14.562 21.016 1 98.81 195 GLU A O 1
ATOM 1520 N N . VAL A 1 196 ? 20.141 13.75 19.062 1 98.88 196 VAL A N 1
ATOM 1521 C CA . VAL A 1 196 ? 19.406 14.953 18.688 1 98.88 196 VAL A CA 1
ATOM 1522 C C . VAL A 1 196 ? 18.297 15.219 19.703 1 98.88 196 VAL A C 1
ATOM 1524 O O . VAL A 1 196 ? 18.062 16.375 20.094 1 98.88 196 VAL A O 1
ATOM 1527 N N . GLY A 1 197 ? 17.625 14.172 20.125 1 98.88 197 GLY A N 1
ATOM 1528 C CA . GLY A 1 197 ? 16.531 14.281 21.078 1 98.88 197 GLY A CA 1
ATOM 1529 C C . GLY A 1 197 ? 16.953 14.914 22.391 1 98.88 197 GLY A C 1
ATOM 1530 O O . GLY A 1 197 ? 16.203 15.703 22.969 1 98.88 197 GLY A O 1
ATOM 1531 N N . ARG A 1 198 ? 18.141 14.57 22.891 1 98.75 198 ARG A N 1
ATOM 1532 C CA . ARG A 1 198 ? 18.656 15.164 24.125 1 98.75 198 ARG A CA 1
ATOM 1533 C C . ARG A 1 198 ? 18.844 16.672 23.969 1 98.75 198 ARG A C 1
ATOM 1535 O O . ARG A 1 198 ? 18.531 17.453 24.859 1 98.75 198 ARG A O 1
ATOM 1542 N N . MET A 1 199 ? 19.359 17.016 22.812 1 98.69 199 MET A N 1
ATOM 1543 C CA . MET A 1 199 ? 19.484 18.438 22.516 1 98.69 199 MET A CA 1
ATOM 1544 C C . MET A 1 199 ? 18.125 19.109 22.453 1 98.69 199 MET A C 1
ATOM 1546 O O . MET A 1 199 ? 17.938 20.203 22.953 1 98.69 199 MET A O 1
ATOM 1550 N N . LEU A 1 200 ? 17.125 18.484 21.797 1 98.94 200 LEU A N 1
ATOM 1551 C CA . LEU A 1 200 ? 15.773 19 21.734 1 98.94 200 LEU A CA 1
ATOM 1552 C C . LEU A 1 200 ? 15.203 19.219 23.125 1 98.94 200 LEU A C 1
ATOM 1554 O O . LEU A 1 200 ? 14.625 20.281 23.406 1 98.94 200 LEU A O 1
ATOM 1558 N N . GLU A 1 201 ? 15.391 18.25 24.016 1 98.69 201 GLU A N 1
ATOM 1559 C CA . GLU A 1 201 ? 14.945 18.359 25.406 1 98.69 201 GLU A CA 1
ATOM 1560 C C . GLU A 1 201 ? 15.594 19.547 26.109 1 98.69 201 GLU A C 1
ATOM 1562 O O . GLU A 1 201 ? 14.922 20.297 26.828 1 98.69 201 GLU A O 1
ATOM 1567 N N . GLN A 1 202 ? 16.828 19.719 25.891 1 98.19 202 GLN A N 1
ATOM 1568 C CA . GLN A 1 202 ? 17.578 20.812 26.5 1 98.19 202 GLN A CA 1
ATOM 1569 C C . GLN A 1 202 ? 17.016 22.172 26.094 1 98.19 202 GLN A C 1
ATOM 1571 O O . GLN A 1 202 ? 17.109 23.156 26.844 1 98.19 202 GLN A O 1
ATOM 1576 N N . HIS A 1 203 ? 16.422 22.219 24.922 1 98.38 203 HIS A N 1
ATOM 1577 C CA . HIS A 1 203 ? 15.914 23.484 24.406 1 98.38 203 HIS A CA 1
ATOM 1578 C C . HIS A 1 203 ? 14.391 23.562 24.5 1 98.38 203 HIS A C 1
ATOM 1580 O O . HIS A 1 203 ? 13.766 24.391 23.844 1 98.38 203 HIS A O 1
ATOM 1586 N N . GLY A 1 204 ? 13.812 22.688 25.203 1 98.06 204 GLY A N 1
ATOM 1587 C CA . GLY A 1 204 ? 12.406 22.766 25.547 1 98.06 204 GLY A CA 1
ATOM 1588 C C . GLY A 1 204 ? 11.492 22.391 24.391 1 98.06 204 GLY A C 1
ATOM 1589 O O . GLY A 1 204 ? 10.352 22.844 24.312 1 98.06 204 GLY A O 1
ATOM 1590 N N . ILE A 1 205 ? 11.953 21.641 23.422 1 98.56 205 ILE A N 1
ATOM 1591 C CA . ILE A 1 205 ? 11.102 21.078 22.375 1 98.56 205 ILE A CA 1
ATOM 1592 C C . ILE A 1 205 ? 10.172 20.016 22.969 1 98.56 205 ILE A C 1
ATOM 1594 O O . ILE A 1 205 ? 10.609 19.172 23.766 1 98.56 205 ILE A O 1
ATOM 1598 N N . SER A 1 206 ? 8.922 20 22.609 1 97.5 206 SER A N 1
ATOM 1599 C CA . SER A 1 206 ? 7.953 19.156 23.297 1 97.5 206 SER A CA 1
ATOM 1600 C C . SER A 1 206 ? 7.461 18.031 22.391 1 97.5 206 SER A C 1
ATOM 1602 O O . SER A 1 206 ? 6.727 17.141 22.828 1 97.5 206 SER A O 1
ATOM 1604 N N . HIS A 1 207 ? 7.719 18.047 21.172 1 98.5 207 HIS A N 1
ATOM 1605 C CA . HIS A 1 207 ? 7.207 17.156 20.141 1 98.5 207 HIS A CA 1
ATOM 1606 C C . HIS A 1 207 ? 8.289 16.828 19.109 1 98.5 207 HIS A C 1
ATOM 1608 O O . HIS A 1 207 ? 8.859 17.719 18.5 1 98.5 207 HIS A O 1
ATOM 1614 N N . TYR A 1 208 ? 8.633 15.578 19.016 1 98.88 208 TYR A N 1
ATOM 1615 C CA . TYR A 1 208 ? 9.641 15.055 18.109 1 98.88 208 TYR A CA 1
ATOM 1616 C C . TYR A 1 208 ? 9.039 14.031 17.156 1 98.88 208 TYR A C 1
ATOM 1618 O O . TYR A 1 208 ? 8.922 12.852 17.5 1 98.88 208 TYR A O 1
ATOM 1626 N N . GLU A 1 209 ? 8.703 14.492 15.922 1 98.88 209 GLU A N 1
ATOM 1627 C CA . GLU A 1 209 ? 7.965 13.688 14.953 1 98.88 209 GLU A CA 1
ATOM 1628 C C . GLU A 1 209 ? 8.914 12.867 14.078 1 98.88 209 GLU A C 1
ATOM 1630 O O . GLU A 1 209 ? 9.867 13.414 13.523 1 98.88 209 GLU A O 1
ATOM 1635 N N . GLU A 1 210 ? 8.57 11.57 13.945 1 98.88 210 GLU A N 1
ATOM 1636 C CA . GLU A 1 210 ? 9.203 10.617 13.047 1 98.88 210 GLU A CA 1
ATOM 1637 C C . GLU A 1 210 ? 10.727 10.734 13.094 1 98.88 210 GLU A C 1
ATOM 1639 O O . GLU A 1 210 ? 11.375 10.953 12.07 1 98.88 210 GLU A O 1
ATOM 1644 N N . PRO A 1 211 ? 11.281 10.477 14.266 1 98.94 211 PRO A N 1
ATOM 1645 C CA . PRO A 1 211 ? 12.742 10.57 14.375 1 98.94 211 PRO A CA 1
ATOM 1646 C C . PRO A 1 211 ? 13.469 9.57 13.477 1 98.94 211 PRO A C 1
ATOM 1648 O O . PRO A 1 211 ? 14.461 9.922 12.836 1 98.94 211 PRO A O 1
ATOM 1651 N N . CYS A 1 212 ? 12.977 8.344 13.43 1 98.88 212 CYS A N 1
ATOM 1652 C CA . CYS A 1 212 ? 13.547 7.254 12.641 1 98.88 212 CYS A CA 1
ATOM 1653 C C . CYS A 1 212 ? 12.648 6.906 11.453 1 98.88 212 CYS A C 1
ATOM 1655 O O . CYS A 1 212 ? 11.523 7.387 11.367 1 98.88 212 CYS A O 1
ATOM 1657 N N . PRO A 1 213 ? 13.211 6.125 10.461 1 98.5 213 PRO A N 1
ATOM 1658 C CA . PRO A 1 213 ? 12.305 5.672 9.398 1 98.5 213 PRO A CA 1
ATOM 1659 C C . PRO A 1 213 ? 10.984 5.133 9.945 1 98.5 213 PRO A C 1
ATOM 1661 O O . PRO A 1 213 ? 10.977 4.191 10.742 1 98.5 213 PRO A O 1
ATOM 1664 N N . TYR A 1 214 ? 9.852 5.711 9.547 1 98.44 214 TYR A N 1
ATOM 1665 C CA . TYR A 1 214 ? 8.562 5.484 10.18 1 98.44 214 TYR A CA 1
ATOM 1666 C C . TYR A 1 214 ? 8.172 4.012 10.117 1 98.44 214 TYR A C 1
ATOM 1668 O O . TYR A 1 214 ? 7.43 3.521 10.969 1 98.44 214 TYR A O 1
ATOM 1676 N N . TRP A 1 215 ? 8.695 3.299 9.07 1 97.75 215 TRP A N 1
ATOM 1677 C CA . TRP A 1 215 ? 8.312 1.903 8.883 1 97.75 215 TRP A CA 1
ATOM 1678 C C . TRP A 1 215 ? 9.094 0.992 9.82 1 97.75 215 TRP A C 1
ATOM 1680 O O . TRP A 1 215 ? 8.812 -0.206 9.914 1 97.75 215 TRP A O 1
ATOM 1690 N N . GLU A 1 216 ? 10.133 1.517 10.484 1 97.94 216 GLU A N 1
ATOM 1691 C CA . GLU A 1 216 ? 10.906 0.751 11.461 1 97.94 216 GLU A CA 1
ATOM 1692 C C . GLU A 1 216 ? 10.422 1.022 12.883 1 97.94 216 GLU A C 1
ATOM 1694 O O . GLU A 1 216 ? 11.031 1.805 13.609 1 97.94 216 GLU A O 1
ATOM 1699 N N . PHE A 1 217 ? 9.367 0.315 13.297 1 98.56 217 PHE A N 1
ATOM 1700 C CA . PHE A 1 217 ? 8.719 0.552 14.586 1 98.56 217 PHE A CA 1
ATOM 1701 C C . PHE A 1 217 ? 9.695 0.323 15.734 1 98.56 217 PHE A C 1
ATOM 1703 O O . PHE A 1 217 ? 9.695 1.075 16.703 1 98.56 217 PHE A O 1
ATOM 1710 N N . ALA A 1 218 ? 10.531 -0.637 15.633 1 98.25 218 ALA A N 1
ATOM 1711 C CA . ALA A 1 218 ? 11.469 -0.947 16.703 1 98.25 218 ALA A CA 1
ATOM 1712 C C . ALA A 1 218 ? 12.445 0.203 16.938 1 98.25 218 ALA A C 1
ATOM 1714 O O . ALA A 1 218 ? 12.805 0.51 18.078 1 98.25 218 ALA A O 1
ATOM 1715 N N . G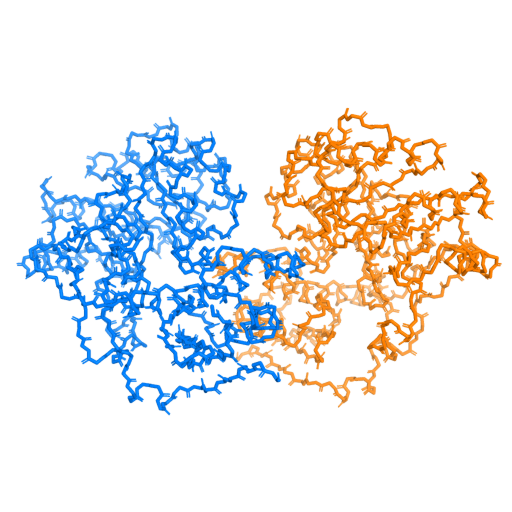LN A 1 219 ? 12.891 0.806 15.867 1 98.75 219 GLN A N 1
ATOM 1716 C CA . GLN A 1 219 ? 13.82 1.927 15.969 1 98.75 219 GLN A CA 1
ATOM 1717 C C . GLN A 1 219 ? 13.164 3.127 16.641 1 98.75 219 GLN A C 1
ATOM 1719 O O . GLN A 1 219 ? 13.727 3.717 17.562 1 98.75 219 GLN A O 1
ATOM 1724 N N . THR A 1 220 ? 11.992 3.457 16.188 1 98.88 220 THR A N 1
ATOM 1725 C CA . THR A 1 220 ? 11.273 4.574 16.781 1 98.88 220 THR A CA 1
ATOM 1726 C C . THR A 1 220 ? 10.961 4.293 18.25 1 98.88 220 THR A C 1
ATOM 1728 O O . THR A 1 220 ? 11.07 5.18 19.094 1 98.88 220 THR A O 1
ATOM 1731 N N . LYS A 1 221 ? 10.57 3.072 18.562 1 98.88 221 LYS A N 1
ATOM 1732 C CA . LYS A 1 221 ? 10.258 2.701 19.938 1 98.88 221 LYS A CA 1
ATOM 1733 C C . LYS A 1 221 ? 11.477 2.869 20.844 1 98.88 221 LYS A C 1
ATOM 1735 O O . LYS A 1 221 ? 11.352 3.275 22 1 98.88 221 LYS A O 1
ATOM 1740 N N . GLU A 1 222 ? 12.648 2.482 20.359 1 98.88 222 GLU A N 1
ATOM 1741 C CA . GLU A 1 222 ? 13.875 2.689 21.125 1 98.88 222 GLU A CA 1
ATOM 1742 C C . GLU A 1 222 ? 14.039 4.156 21.516 1 98.88 222 GLU A C 1
ATOM 1744 O O . GLU A 1 222 ? 14.414 4.461 22.641 1 98.88 222 GLU A O 1
ATOM 1749 N N . VAL A 1 223 ? 13.742 5.055 20.578 1 98.94 223 VAL A N 1
ATOM 1750 C CA . VAL A 1 223 ? 13.82 6.488 20.828 1 98.94 223 VAL A CA 1
ATOM 1751 C C . VAL A 1 223 ? 12.75 6.891 21.844 1 98.94 223 VAL A C 1
ATOM 1753 O O . VAL A 1 223 ? 13.039 7.617 22.797 1 98.94 223 VAL A O 1
ATOM 1756 N N . THR A 1 224 ? 11.523 6.387 21.688 1 98.94 224 THR A N 1
ATOM 1757 C CA . THR A 1 224 ? 10.391 6.68 22.562 1 98.94 224 THR A CA 1
ATOM 1758 C C . THR A 1 224 ? 10.68 6.254 24 1 98.94 224 THR A C 1
ATOM 1760 O O . THR A 1 224 ? 10.383 6.992 24.938 1 98.94 224 THR A O 1
ATOM 1763 N N . ASP A 1 225 ? 11.305 5.113 24.172 1 98.81 225 ASP A N 1
ATOM 1764 C CA . ASP A 1 225 ? 11.578 4.551 25.5 1 98.81 225 ASP A CA 1
ATOM 1765 C C . ASP A 1 225 ? 12.703 5.312 26.188 1 98.81 225 ASP A C 1
ATOM 1767 O O . ASP A 1 225 ? 12.875 5.199 27.406 1 98.81 225 ASP A O 1
ATOM 1771 N N . THR A 1 226 ? 13.453 6.051 25.453 1 98.81 226 THR A N 1
ATOM 1772 C CA . THR A 1 226 ? 14.68 6.637 25.984 1 98.81 226 THR A CA 1
ATOM 1773 C C . THR A 1 226 ? 14.469 8.109 26.344 1 98.81 226 THR A C 1
ATOM 1775 O O . THR A 1 226 ? 15 8.594 27.328 1 98.81 226 THR A O 1
ATOM 1778 N N . LEU A 1 227 ? 13.734 8.859 25.562 1 98.81 227 LEU A N 1
ATOM 1779 C CA . LEU A 1 227 ? 13.609 10.305 25.703 1 98.81 227 LEU A CA 1
ATOM 1780 C C . LEU A 1 227 ? 12.391 10.672 26.531 1 98.81 227 LEU A C 1
ATOM 1782 O O . LEU A 1 227 ? 11.477 9.859 26.703 1 98.81 227 LEU A O 1
ATOM 1786 N N . ASP A 1 228 ? 12.391 11.914 27 1 98.19 228 ASP A N 1
ATOM 1787 C CA . ASP A 1 228 ? 11.305 12.391 27.859 1 98.19 228 ASP A CA 1
ATOM 1788 C C . ASP A 1 228 ? 10.297 13.203 27.062 1 98.19 228 ASP A C 1
ATOM 1790 O O . ASP A 1 228 ? 9.125 13.312 27.438 1 98.19 228 ASP A O 1
ATOM 1794 N N . LEU A 1 229 ? 10.727 13.828 25.938 1 98 229 LEU A N 1
ATOM 1795 C CA . LEU A 1 229 ? 9.773 14.57 25.125 1 98 229 LEU A CA 1
ATOM 1796 C C . LEU A 1 229 ? 8.898 13.617 24.312 1 98 229 LEU A C 1
ATOM 1798 O O . LEU A 1 229 ? 9.211 12.438 24.188 1 98 229 LEU A O 1
ATOM 1802 N N . ASP A 1 230 ? 7.762 14.07 23.781 1 98.69 230 ASP A N 1
ATOM 1803 C CA . ASP A 1 230 ? 6.816 13.234 23.062 1 98.69 230 ASP A CA 1
ATOM 1804 C C . ASP A 1 230 ? 7.379 12.82 21.703 1 98.69 230 ASP A C 1
ATOM 1806 O O . ASP A 1 230 ? 7.699 13.68 20.875 1 98.69 230 ASP A O 1
ATOM 1810 N N . ILE A 1 231 ? 7.516 11.555 21.516 1 98.94 231 ILE A N 1
ATOM 1811 C CA . ILE A 1 231 ? 7.77 11.008 20.188 1 98.94 231 ILE A CA 1
ATOM 1812 C C . ILE A 1 231 ? 6.445 10.773 19.453 1 98.94 231 ILE A C 1
ATOM 1814 O O . ILE A 1 231 ? 5.512 10.195 20.031 1 98.94 231 ILE A O 1
ATOM 1818 N N . THR A 1 232 ? 6.367 11.25 18.203 1 98.88 232 THR A N 1
ATOM 1819 C CA . THR A 1 232 ? 5.094 11.203 17.5 1 98.88 232 THR A CA 1
ATOM 1820 C C . THR A 1 232 ? 5.266 10.602 16.109 1 98.88 232 THR A C 1
ATOM 1822 O O . THR A 1 232 ? 6.379 10.531 15.586 1 98.88 232 THR A O 1
ATOM 1825 N N . GLY A 1 233 ? 4.223 10.039 15.578 1 98.69 233 GLY A N 1
ATOM 1826 C CA . GLY A 1 233 ? 4.316 9.438 14.258 1 98.69 233 GLY A CA 1
ATOM 1827 C C . GLY A 1 233 ? 3.021 8.781 13.805 1 98.69 233 GLY A C 1
ATOM 1828 O O . GLY A 1 233 ? 2.021 8.812 14.523 1 98.69 233 GLY A O 1
ATOM 1829 N N . GLY A 1 234 ? 3.059 8.258 12.539 1 98.5 234 GLY A N 1
ATOM 1830 C CA . GLY A 1 234 ? 1.952 7.484 11.992 1 98.5 234 GLY A CA 1
ATOM 1831 C C . GLY A 1 234 ? 1.394 8.062 10.711 1 98.5 234 GLY A C 1
ATOM 1832 O O . GLY A 1 234 ? 0.566 7.434 10.047 1 98.5 234 GLY A O 1
ATOM 1833 N N . GLU A 1 235 ? 1.826 9.203 10.305 1 98.19 235 GLU A N 1
ATOM 1834 C CA . GLU A 1 235 ? 1.168 9.93 9.219 1 98.19 235 GLU A CA 1
ATOM 1835 C C . GLU A 1 235 ? 1.19 9.125 7.926 1 98.19 235 GLU A C 1
ATOM 1837 O O . GLU A 1 235 ? 0.269 9.227 7.113 1 98.19 235 GLU A O 1
ATOM 1842 N N . GLN A 1 236 ? 2.209 8.289 7.754 1 98 236 GLN A N 1
ATOM 1843 C CA . GLN A 1 236 ? 2.35 7.562 6.496 1 98 236 GLN A CA 1
ATOM 1844 C C . GLN A 1 236 ? 1.648 6.211 6.559 1 98 236 GLN A C 1
ATOM 1846 O O . GLN A 1 236 ? 1.472 5.547 5.535 1 98 236 GLN A O 1
ATOM 1851 N N . ASP A 1 237 ? 1.304 5.746 7.719 1 98.19 237 ASP A N 1
ATOM 1852 C CA . ASP A 1 237 ? 0.753 4.406 7.898 1 98.19 237 ASP A CA 1
ATOM 1853 C C . ASP A 1 237 ? -0.704 4.344 7.445 1 98.19 237 ASP A C 1
ATOM 1855 O O . ASP A 1 237 ? -1.562 5.035 8 1 98.19 237 ASP A O 1
ATOM 1859 N N . CYS A 1 238 ? -0.952 3.502 6.457 1 98.31 238 CYS A N 1
ATOM 1860 C CA . CYS A 1 238 ? -2.297 3.48 5.891 1 98.31 238 CYS A CA 1
ATOM 1861 C C . CYS A 1 238 ? -2.949 2.119 6.094 1 98.31 238 CYS A C 1
ATOM 1863 O O . CYS A 1 238 ? -4.07 1.89 5.633 1 98.31 238 CYS A O 1
ATOM 1865 N N . LEU A 1 239 ? -2.275 1.196 6.734 1 97.94 239 LEU A N 1
ATOM 1866 C CA . LEU A 1 239 ? -2.822 -0.126 7.023 1 97.94 239 LEU A CA 1
ATOM 1867 C C . LEU A 1 239 ? -3.227 -0.239 8.492 1 97.94 239 LEU A C 1
ATOM 1869 O O . LEU A 1 239 ? -2.465 0.145 9.383 1 97.94 239 LEU A O 1
ATOM 1873 N N . MET A 1 240 ? -4.418 -0.814 8.758 1 97.62 240 MET A N 1
ATOM 1874 C CA . MET A 1 240 ? -4.969 -0.891 10.109 1 97.62 240 MET A CA 1
ATOM 1875 C C . MET A 1 240 ? -4.066 -1.719 11.016 1 97.62 240 MET A C 1
ATOM 1877 O O . MET A 1 240 ? -3.914 -1.409 12.203 1 97.62 240 MET A O 1
ATOM 1881 N N . GLU A 1 241 ? -3.426 -2.736 10.461 1 96.19 241 GLU A N 1
ATOM 1882 C CA . GLU A 1 241 ? -2.582 -3.611 11.266 1 96.19 241 GLU A CA 1
ATOM 1883 C C . GLU A 1 241 ? -1.36 -2.867 11.797 1 96.19 241 GLU A C 1
ATOM 1885 O O . GLU A 1 241 ? -0.86 -3.176 12.883 1 96.19 241 GLU A O 1
ATOM 1890 N N . ARG A 1 242 ? -0.856 -1.903 11.039 1 97.5 242 ARG A N 1
ATOM 1891 C CA . ARG A 1 242 ? 0.251 -1.076 11.508 1 97.5 242 ARG A CA 1
ATOM 1892 C C . ARG A 1 242 ? -0.165 -0.231 12.711 1 97.5 242 ARG A C 1
ATOM 1894 O O . ARG A 1 242 ? 0.592 -0.096 13.672 1 97.5 242 ARG A O 1
ATOM 1901 N N . TRP A 1 243 ? -1.378 0.296 12.617 1 98.62 243 TRP A N 1
ATOM 1902 C CA . TRP A 1 243 ? -1.9 1.093 13.727 1 98.62 243 TRP A CA 1
ATOM 1903 C C . TRP A 1 243 ? -2.107 0.232 14.969 1 98.62 243 TRP A C 1
ATOM 1905 O O . TRP A 1 243 ? -1.779 0.649 16.078 1 98.62 243 TRP A O 1
ATOM 1915 N N . GLN A 1 244 ? -2.643 -0.959 14.742 1 97.88 244 GLN A N 1
ATOM 1916 C CA . GLN A 1 244 ? -2.824 -1.881 15.859 1 97.88 244 GLN A CA 1
ATOM 1917 C C . GLN A 1 244 ? -1.501 -2.154 16.578 1 97.88 244 GLN A C 1
ATOM 1919 O O . GLN A 1 244 ? -1.425 -2.098 17.797 1 97.88 244 GLN A O 1
ATOM 1924 N N . THR A 1 245 ? -0.488 -2.393 15.812 1 97.56 245 THR A N 1
ATOM 1925 C CA . THR A 1 245 ? 0.827 -2.686 16.375 1 97.56 245 THR A CA 1
ATOM 1926 C C . THR A 1 245 ? 1.413 -1.451 17.047 1 97.56 245 THR A C 1
ATOM 1928 O O . THR A 1 245 ? 1.958 -1.542 18.156 1 97.56 245 THR A O 1
ATOM 1931 N N . MET A 1 246 ? 1.305 -0.311 16.391 1 98.69 246 MET A N 1
ATOM 1932 C CA . MET A 1 246 ? 1.845 0.932 16.922 1 98.69 246 MET A CA 1
ATOM 1933 C C . MET A 1 246 ? 1.228 1.244 18.281 1 98.69 246 MET A C 1
ATOM 1935 O O . MET A 1 246 ? 1.929 1.655 19.219 1 98.69 246 MET A O 1
ATOM 1939 N N . ILE A 1 247 ? -0.081 1.061 18.422 1 98.81 247 ILE A N 1
ATOM 1940 C CA . ILE A 1 247 ? -0.82 1.36 19.641 1 98.81 247 ILE A CA 1
ATOM 1941 C C . ILE A 1 247 ? -0.498 0.317 20.703 1 98.81 247 ILE A C 1
ATOM 1943 O O . ILE A 1 247 ? -0.187 0.664 21.844 1 98.81 247 ILE A O 1
ATOM 1947 N N . ALA A 1 248 ? -0.514 -0.976 20.312 1 98 248 ALA A N 1
ATOM 1948 C CA . ALA A 1 248 ? -0.279 -2.066 21.25 1 98 248 ALA A CA 1
ATOM 1949 C C . ALA A 1 248 ? 1.116 -1.971 21.875 1 98 248 ALA A C 1
ATOM 1951 O O . ALA A 1 248 ? 1.292 -2.195 23.062 1 98 248 ALA A O 1
ATOM 1952 N N . ASP A 1 249 ? 2.086 -1.62 21.047 1 98 249 ASP A N 1
ATOM 1953 C CA . ASP A 1 249 ? 3.477 -1.613 21.484 1 98 249 ASP A CA 1
ATOM 1954 C C . ASP A 1 249 ? 3.889 -0.229 21.984 1 98 249 ASP A C 1
ATOM 1956 O O . ASP A 1 249 ? 5.016 -0.042 22.453 1 98 249 ASP A O 1
ATOM 1960 N N . ARG A 1 250 ? 2.975 0.731 21.891 1 98.56 250 ARG A N 1
ATOM 1961 C CA . ARG A 1 250 ? 3.273 2.109 22.266 1 98.56 250 ARG A CA 1
ATOM 1962 C C . ARG A 1 250 ? 4.562 2.59 21.609 1 98.56 250 ARG A C 1
ATOM 1964 O O . ARG A 1 250 ? 5.48 3.047 22.297 1 98.56 250 ARG A O 1
ATOM 1971 N N . VAL A 1 251 ? 4.566 2.418 20.266 1 98.81 251 VAL A N 1
ATOM 1972 C CA . VAL A 1 251 ? 5.734 2.773 19.469 1 98.81 251 VAL A CA 1
ATOM 1973 C C . VAL A 1 251 ? 6.004 4.273 19.594 1 98.81 251 VAL A C 1
ATOM 1975 O O . VAL A 1 251 ? 7.16 4.703 19.562 1 98.81 251 VAL A O 1
ATOM 1978 N N . VAL A 1 252 ? 4.961 5.086 19.719 1 98.94 252 VAL A N 1
ATOM 1979 C CA . VAL A 1 252 ? 5.043 6.535 19.859 1 98.94 252 VAL A CA 1
ATOM 1980 C C . VAL A 1 252 ? 4.199 6.984 21.047 1 98.94 252 VAL A C 1
ATOM 1982 O O . VAL A 1 252 ? 3.391 6.215 21.578 1 98.94 252 VAL A O 1
ATOM 1985 N N . ASP A 1 253 ? 4.418 8.234 21.422 1 98.88 253 ASP A N 1
ATOM 1986 C CA . ASP A 1 253 ? 3.646 8.836 22.5 1 98.88 253 ASP A CA 1
ATOM 1987 C C . ASP A 1 253 ? 2.354 9.461 21.984 1 98.88 253 ASP A C 1
ATOM 1989 O O . ASP A 1 253 ? 1.354 9.523 22.703 1 98.88 253 ASP A O 1
ATOM 1993 N N . VAL A 1 254 ? 2.367 9.984 20.797 1 98.88 254 VAL A N 1
ATOM 1994 C CA . VAL A 1 254 ? 1.249 10.664 20.141 1 98.88 254 VAL A CA 1
ATOM 1995 C C . VAL A 1 254 ? 1.061 10.117 18.734 1 98.88 254 VAL A C 1
ATOM 1997 O O . VAL A 1 254 ? 2.023 10.008 17.969 1 98.88 254 VAL A O 1
ATOM 2000 N N . LEU A 1 255 ? -0.158 9.664 18.422 1 98.88 255 LEU A N 1
ATOM 2001 C CA . LEU A 1 255 ? -0.485 9.133 17.109 1 98.88 255 LEU A CA 1
ATOM 2002 C C . LEU A 1 255 ? -0.896 10.25 16.156 1 98.88 255 LEU A C 1
ATOM 2004 O O . LEU A 1 255 ? -1.62 11.172 16.547 1 98.88 255 LEU A O 1
ATOM 2008 N N . GLN A 1 256 ? -0.44 10.18 14.906 1 98.88 256 GLN A N 1
ATOM 2009 C CA . GLN A 1 256 ? -0.688 11.258 13.953 1 98.88 256 GLN A CA 1
ATOM 2010 C C . GLN A 1 256 ? -1.272 10.727 12.648 1 98.88 256 GLN A C 1
ATOM 2012 O O . GLN A 1 256 ? -0.712 10.945 11.578 1 98.88 256 GLN A O 1
ATOM 2017 N N . PRO A 1 257 ? -2.467 10.102 12.688 1 98.81 257 PRO A N 1
ATOM 2018 C CA . PRO A 1 257 ? -3.055 9.664 11.422 1 98.81 257 PRO A CA 1
ATOM 2019 C C . PRO A 1 257 ? -3.348 10.82 10.469 1 98.81 257 PRO A C 1
ATOM 2021 O O . PRO A 1 257 ? -3.719 11.906 10.914 1 98.81 257 PRO A O 1
ATOM 2024 N N . ASP A 1 258 ? -3.074 10.664 9.227 1 98.88 258 ASP A N 1
ATOM 2025 C CA . ASP A 1 258 ? -3.588 11.5 8.148 1 98.88 258 ASP A CA 1
ATOM 2026 C C . ASP A 1 258 ? -4.891 10.938 7.59 1 98.88 258 ASP A C 1
ATOM 2028 O O . ASP A 1 258 ? -4.918 9.828 7.055 1 98.88 258 ASP A O 1
ATOM 2032 N N . ILE A 1 259 ? -5.934 11.672 7.676 1 98.88 259 ILE A N 1
ATOM 2033 C CA . ILE A 1 259 ? -7.262 11.18 7.328 1 98.88 259 ILE A CA 1
ATOM 2034 C C . ILE A 1 259 ? -7.277 10.719 5.875 1 98.88 259 ILE A C 1
ATOM 2036 O O . ILE A 1 259 ? -7.875 9.688 5.547 1 98.88 259 ILE A O 1
ATOM 2040 N N . CYS A 1 260 ? -6.586 11.406 5.004 1 98.75 260 CYS A N 1
ATOM 2041 C CA . CYS A 1 260 ? -6.586 11.078 3.584 1 98.75 260 CYS A CA 1
ATOM 2042 C C . CYS A 1 260 ? -5.684 9.883 3.301 1 98.75 260 CYS A C 1
ATOM 2044 O O . CYS A 1 260 ? -6.012 9.031 2.479 1 98.75 260 CYS A O 1
ATOM 2046 N N . TYR A 1 261 ? -4.527 9.781 3.986 1 98.75 261 TYR A N 1
ATOM 2047 C CA . TYR A 1 261 ? -3.621 8.656 3.773 1 98.75 261 TYR A CA 1
ATOM 2048 C C . TYR A 1 261 ? -4.223 7.363 4.309 1 98.75 261 TYR A C 1
ATOM 2050 O O . TYR A 1 261 ? -4.008 6.293 3.74 1 98.75 261 TYR A O 1
ATOM 2058 N N . LEU A 1 262 ? -4.973 7.496 5.371 1 98.62 262 LEU A N 1
ATOM 2059 C CA . LEU A 1 262 ? -5.5 6.32 6.059 1 98.62 262 LEU A CA 1
ATOM 2060 C C . LEU A 1 262 ? -6.723 5.77 5.332 1 98.62 262 LEU A C 1
ATOM 2062 O O . LEU A 1 262 ? -7.098 4.613 5.531 1 98.62 262 LEU A O 1
ATOM 2066 N N . GLY A 1 263 ? -7.375 6.621 4.504 1 98.56 263 GLY A N 1
ATOM 2067 C CA . GLY A 1 263 ? -8.492 6.121 3.719 1 98.56 263 GLY A CA 1
ATOM 2068 C C . GLY A 1 263 ? -9.828 6.711 4.137 1 98.56 263 GLY A C 1
ATOM 2069 O O . GLY A 1 263 ? -10.867 6.078 3.971 1 98.56 263 GLY A O 1
ATOM 2070 N N . GLY A 1 264 ? -9.805 7.875 4.852 1 98.75 264 GLY A N 1
ATOM 2071 C CA . GLY A 1 264 ? -11.047 8.555 5.172 1 98.75 264 GLY A CA 1
ATOM 2072 C C . GLY A 1 264 ? -11.289 8.688 6.664 1 98.75 264 GLY A C 1
ATOM 2073 O O . GLY A 1 264 ? -10.469 8.234 7.473 1 98.75 264 GLY A O 1
ATOM 2074 N N . LEU A 1 265 ? -12.359 9.328 6.973 1 98.88 265 LEU A N 1
ATOM 2075 C CA . LEU A 1 265 ? -12.734 9.625 8.352 1 98.88 265 LEU A CA 1
ATOM 2076 C C . LEU A 1 265 ? -13.133 8.359 9.094 1 98.88 265 LEU A C 1
ATOM 2078 O O . LEU A 1 265 ? -12.781 8.18 10.266 1 98.88 265 LEU A O 1
ATOM 2082 N N . SER A 1 266 ? -13.828 7.449 8.445 1 98.75 266 SER A N 1
ATOM 2083 C CA . SER A 1 266 ? -14.32 6.238 9.094 1 98.75 266 SER A CA 1
ATOM 2084 C C . SER A 1 266 ? -13.18 5.398 9.648 1 98.75 266 SER A C 1
ATOM 2086 O O . SER A 1 266 ? -13.195 5 10.812 1 98.75 266 SER A O 1
ATOM 2088 N N . ARG A 1 267 ? -12.203 5.156 8.836 1 98.62 267 ARG A N 1
ATOM 2089 C CA . ARG A 1 267 ? -11.047 4.391 9.281 1 98.62 267 ARG A CA 1
ATOM 2090 C C . ARG A 1 267 ? -10.266 5.152 10.344 1 98.62 267 ARG A C 1
ATOM 2092 O O . ARG A 1 267 ? -9.75 4.551 11.297 1 98.62 267 ARG A O 1
ATOM 2099 N N . THR A 1 268 ? -10.195 6.469 10.18 1 98.88 268 THR A N 1
ATOM 2100 C CA . THR A 1 268 ? -9.5 7.289 11.172 1 98.88 268 THR A CA 1
ATOM 2101 C C . THR A 1 268 ? -10.211 7.215 12.523 1 98.88 268 THR A C 1
ATOM 2103 O O . THR A 1 268 ? -9.555 7.145 13.562 1 98.88 268 THR A O 1
ATOM 2106 N N . LEU A 1 269 ? -11.508 7.219 12.516 1 98.81 269 LEU A N 1
ATOM 2107 C CA . LEU A 1 269 ? -12.273 7.094 13.75 1 98.81 269 LEU A CA 1
ATOM 2108 C C . LEU A 1 269 ? -12.023 5.746 14.414 1 98.81 269 LEU A C 1
ATOM 2110 O O . LEU A 1 269 ? -11.992 5.648 15.648 1 98.81 269 LEU A O 1
ATOM 2114 N N . ARG A 1 270 ? -11.844 4.668 13.641 1 98.62 270 ARG A N 1
ATOM 2115 C CA . ARG A 1 270 ? -11.477 3.375 14.203 1 98.62 270 ARG A CA 1
ATOM 2116 C C . ARG A 1 270 ? -10.141 3.457 14.938 1 98.62 270 ARG A C 1
ATOM 2118 O O . ARG A 1 270 ? -10 2.947 16.047 1 98.62 270 ARG A O 1
ATOM 2125 N N . VAL A 1 271 ? -9.18 4.113 14.312 1 98.88 271 VAL A N 1
ATOM 2126 C CA . VAL A 1 271 ? -7.871 4.285 14.938 1 98.88 271 VAL A CA 1
ATOM 2127 C C . VAL A 1 271 ? -8.016 5.125 16.203 1 98.88 271 VAL A C 1
ATOM 2129 O O . VAL A 1 271 ? -7.414 4.809 17.234 1 98.88 271 VAL A O 1
ATOM 2132 N N . ALA A 1 272 ? -8.812 6.188 16.109 1 98.81 272 ALA A N 1
ATOM 2133 C CA . ALA A 1 272 ? -9.023 7.059 17.266 1 98.81 272 ALA A CA 1
ATOM 2134 C C . ALA A 1 272 ? -9.617 6.285 18.438 1 98.81 272 ALA A C 1
ATOM 2136 O O . ALA A 1 272 ? -9.211 6.488 19.578 1 98.81 272 ALA A O 1
ATOM 2137 N N . ARG A 1 273 ? -10.523 5.406 18.172 1 98.69 273 ARG A N 1
ATOM 2138 C CA . ARG A 1 273 ? -11.141 4.602 19.219 1 98.69 273 ARG A CA 1
ATOM 2139 C C . ARG A 1 273 ? -10.133 3.645 19.844 1 98.69 273 ARG A C 1
ATOM 2141 O O . ARG A 1 273 ? -10.102 3.473 21.078 1 98.69 273 ARG A O 1
ATOM 2148 N N . MET A 1 274 ? -9.336 3.01 19 1 98.69 274 MET A N 1
ATOM 2149 C CA . MET A 1 274 ? -8.281 2.137 19.516 1 98.69 274 MET A CA 1
ATOM 2150 C C . MET A 1 274 ? -7.316 2.912 20.406 1 98.69 274 MET A C 1
ATOM 2152 O O . MET A 1 274 ? -6.93 2.432 21.469 1 98.69 274 MET A O 1
ATOM 2156 N N . ALA A 1 275 ? -6.98 4.047 19.938 1 98.88 275 ALA A N 1
ATOM 2157 C CA . ALA A 1 275 ? -6.051 4.898 20.672 1 98.88 275 ALA A CA 1
ATOM 2158 C C . ALA A 1 275 ? -6.656 5.352 22 1 98.88 275 ALA A C 1
ATOM 2160 O O . ALA A 1 275 ? -5.973 5.383 23.016 1 98.88 275 ALA A O 1
ATOM 2161 N N . GLU A 1 276 ? -7.93 5.73 21.953 1 98.75 276 GLU A N 1
ATOM 2162 C CA . GLU A 1 276 ? -8.641 6.137 23.156 1 98.75 276 GLU A CA 1
ATOM 2163 C C . GLU A 1 276 ? -8.625 5.023 24.203 1 98.75 276 GLU A C 1
ATOM 2165 O O . GLU A 1 276 ? -8.344 5.273 25.375 1 98.75 276 GLU A O 1
ATOM 2170 N N . ALA A 1 277 ? -8.914 3.83 23.812 1 98.69 277 ALA A N 1
ATOM 2171 C CA . ALA A 1 277 ? -8.93 2.674 24.703 1 98.69 277 ALA A CA 1
ATOM 2172 C C . ALA A 1 277 ? -7.555 2.449 25.328 1 98.69 277 ALA A C 1
ATOM 2174 O O . ALA A 1 277 ? -7.453 1.969 26.453 1 98.69 277 ALA A O 1
ATOM 2175 N N . ALA A 1 278 ? -6.562 2.828 24.609 1 98.69 278 ALA A N 1
ATOM 2176 C CA . ALA A 1 278 ? -5.191 2.65 25.094 1 98.69 278 ALA A CA 1
ATOM 2177 C C . ALA A 1 278 ? -4.711 3.889 25.844 1 98.69 278 ALA A C 1
ATOM 2179 O O . ALA A 1 278 ? -3.574 3.928 26.328 1 98.69 278 ALA A O 1
ATOM 2180 N N . GLY A 1 279 ? -5.504 4.973 25.906 1 98.69 279 GLY A N 1
ATOM 2181 C CA . GLY A 1 279 ? -5.137 6.191 26.609 1 98.69 279 GLY A CA 1
ATOM 2182 C C . GLY A 1 279 ? -4.125 7.031 25.844 1 98.69 279 GLY A C 1
ATOM 2183 O O . GLY A 1 279 ? -3.289 7.703 26.453 1 98.69 279 GLY A O 1
ATOM 2184 N N . MET A 1 280 ? -4.156 6.93 24.531 1 98.81 280 MET A N 1
ATOM 2185 C CA . MET A 1 280 ? -3.176 7.648 23.734 1 98.81 280 MET A CA 1
ATOM 2186 C C . MET A 1 280 ? -3.82 8.828 23.016 1 98.81 280 MET A C 1
ATOM 2188 O O . MET A 1 280 ? -4.945 8.727 22.516 1 98.81 280 MET A O 1
ATOM 2192 N N . PRO A 1 281 ? -3.164 9.938 22.922 1 98.69 281 PRO A N 1
ATOM 2193 C CA . PRO A 1 281 ? -3.701 11.102 22.203 1 98.69 281 PRO A CA 1
ATOM 2194 C C . PRO A 1 281 ? -3.469 11.039 20.703 1 98.69 281 PRO A C 1
ATOM 2196 O O . PRO A 1 281 ? -2.543 10.359 20.25 1 98.69 281 PRO A O 1
ATOM 2199 N N . ILE A 1 282 ? -4.293 11.773 20.016 1 98.5 282 ILE A N 1
ATOM 2200 C CA . ILE A 1 282 ? -4.219 11.852 18.562 1 98.5 282 ILE A CA 1
ATOM 2201 C C . ILE A 1 282 ? -4.047 13.305 18.141 1 98.5 282 ILE A C 1
ATOM 2203 O O . ILE A 1 282 ? -4.914 14.148 18.406 1 98.5 282 ILE A O 1
ATOM 2207 N N . THR A 1 283 ? -2.971 13.625 17.562 1 98.69 283 THR A N 1
ATOM 2208 C CA . THR A 1 283 ? -2.729 14.867 16.828 1 98.69 283 THR A CA 1
ATOM 2209 C C . THR A 1 283 ? -2.566 14.602 15.336 1 98.69 283 THR A C 1
ATOM 2211 O O . THR A 1 283 ? -1.452 14.383 14.859 1 98.69 283 THR A O 1
ATOM 2214 N N . PRO A 1 284 ? -3.648 14.672 14.586 1 98.69 284 PRO A N 1
ATOM 2215 C CA . PRO A 1 284 ? -3.607 14.203 13.203 1 98.69 284 PRO A CA 1
ATOM 2216 C C . PRO A 1 284 ? -2.676 15.031 12.32 1 98.69 284 PRO A C 1
ATOM 2218 O O . PRO A 1 284 ? -2.48 16.219 12.578 1 98.69 284 PRO A O 1
ATOM 2221 N N . HIS A 1 285 ? -2.127 14.344 11.398 1 98.69 285 HIS A N 1
ATOM 2222 C CA . HIS A 1 285 ? -1.355 14.992 10.344 1 98.69 285 HIS A CA 1
ATOM 2223 C C . HIS A 1 285 ? -2.271 15.672 9.336 1 98.69 285 HIS A C 1
ATOM 2225 O O . HIS A 1 285 ? -3.299 15.109 8.945 1 98.69 285 HIS A O 1
ATOM 2231 N N . ALA A 1 286 ? -2.029 16.891 8.93 1 97.94 286 ALA A N 1
ATOM 2232 C CA . ALA A 1 286 ? -2.693 17.688 7.898 1 97.94 286 ALA A CA 1
ATOM 2233 C C . ALA A 1 286 ? -1.744 18.734 7.316 1 97.94 286 ALA A C 1
ATOM 2235 O O . ALA A 1 286 ? -1.668 19.859 7.816 1 97.94 286 ALA A O 1
ATOM 2236 N N . ALA A 1 287 ? -1.164 18.469 6.203 1 93.94 287 ALA A N 1
ATOM 2237 C CA . ALA A 1 287 ? 0.034 19.203 5.809 1 93.94 287 ALA A CA 1
ATOM 2238 C C . ALA A 1 287 ? -0.306 20.328 4.828 1 93.94 287 ALA A C 1
ATOM 2240 O O . ALA A 1 287 ? 0.572 21.094 4.422 1 93.94 287 ALA A O 1
ATOM 2241 N N . ASN A 1 288 ? -1.538 20.453 4.387 1 96.62 288 ASN A N 1
ATOM 2242 C CA . ASN A 1 288 ? -1.913 21.469 3.408 1 96.62 288 ASN A CA 1
ATOM 2243 C C . ASN A 1 288 ? -3.33 21.984 3.65 1 96.62 288 ASN A C 1
ATOM 2245 O O . ASN A 1 288 ? -4.074 21.422 4.453 1 96.62 288 ASN A O 1
ATOM 2249 N N . LEU A 1 289 ? -3.617 23.047 2.961 1 96.81 289 LEU A N 1
ATOM 2250 C CA . LEU A 1 289 ? -4.891 23.719 3.209 1 96.81 289 LEU A CA 1
ATOM 2251 C C . LEU A 1 289 ? -5.934 23.297 2.176 1 96.81 289 LEU A C 1
ATOM 2253 O O . LEU A 1 289 ? -6.688 24.141 1.68 1 96.81 289 LEU A O 1
ATOM 2257 N N . SER A 1 290 ? -5.871 22.031 1.726 1 97 290 SER A N 1
ATOM 2258 C CA . SER A 1 290 ? -6.988 21.422 1.006 1 97 290 SER A CA 1
ATOM 2259 C C . SER A 1 290 ? -8.039 20.875 1.97 1 97 290 SER A C 1
ATOM 2261 O O . SER A 1 290 ? -8.172 21.375 3.09 1 97 290 SER A O 1
ATOM 2263 N N . MET A 1 291 ? -8.781 19.859 1.662 1 98.44 291 MET A N 1
ATOM 2264 C CA . MET A 1 291 ? -9.859 19.422 2.547 1 98.44 291 MET A CA 1
ATOM 2265 C C . MET A 1 291 ? -9.297 18.609 3.719 1 98.44 291 MET A C 1
ATOM 2267 O O . MET A 1 291 ? -9.984 18.406 4.723 1 98.44 291 MET A O 1
ATOM 2271 N N . VAL A 1 292 ? -8.023 18.156 3.627 1 98.5 292 VAL A N 1
ATOM 2272 C CA . VAL A 1 292 ? -7.469 17.328 4.695 1 98.5 292 VAL A CA 1
ATOM 2273 C C . VAL A 1 292 ? -7.453 18.109 6.004 1 98.5 292 VAL A C 1
ATOM 2275 O O . VAL A 1 292 ? -7.715 17.562 7.07 1 98.5 292 VAL A O 1
ATOM 2278 N N . THR A 1 293 ? -7.102 19.391 5.969 1 98.5 293 THR A N 1
ATOM 2279 C CA . THR A 1 293 ? -7.129 20.219 7.172 1 98.5 293 THR A CA 1
ATOM 2280 C C . THR A 1 293 ? -8.562 20.391 7.672 1 98.5 293 THR A C 1
ATOM 2282 O O . THR A 1 293 ? -8.812 20.328 8.875 1 98.5 293 THR A O 1
ATOM 2285 N N . LEU A 1 294 ? -9.461 20.578 6.727 1 98.5 294 LEU A N 1
ATOM 2286 C CA . LEU A 1 294 ? -10.867 20.703 7.082 1 98.5 294 LEU A CA 1
ATOM 2287 C C . LEU A 1 294 ? -11.375 19.453 7.777 1 98.5 294 LEU A C 1
ATOM 2289 O O . LEU A 1 294 ? -12.016 19.531 8.82 1 98.5 294 LEU A O 1
ATOM 2293 N N . PHE A 1 295 ? -11.109 18.234 7.211 1 98.94 295 PHE A N 1
ATOM 2294 C CA . PHE A 1 295 ? -11.461 16.969 7.82 1 98.94 295 PHE A CA 1
ATOM 2295 C C . PHE A 1 295 ? -10.898 16.875 9.234 1 98.94 295 PHE A C 1
ATOM 2297 O O . PHE A 1 295 ? -11.594 16.438 10.156 1 98.94 295 PHE A O 1
ATOM 2304 N N . THR A 1 296 ? -9.688 17.281 9.359 1 98.94 296 THR A N 1
ATOM 2305 C CA . THR A 1 296 ? -8.938 17.156 10.609 1 98.94 296 THR A CA 1
ATOM 2306 C C . THR A 1 296 ? -9.531 18.062 11.68 1 98.94 296 THR A C 1
ATOM 2308 O O . THR A 1 296 ? -9.633 17.672 12.852 1 98.94 296 THR A O 1
ATOM 2311 N N . MET A 1 297 ? -9.93 19.266 11.273 1 98.88 297 MET A N 1
ATOM 2312 C CA . MET A 1 297 ? -10.602 20.172 12.195 1 98.88 297 MET A CA 1
ATOM 2313 C C . MET A 1 297 ? -11.852 19.531 12.781 1 98.88 297 MET A C 1
ATOM 2315 O O . MET A 1 297 ? -12.055 19.547 14 1 98.88 297 MET A O 1
ATOM 2319 N N . HIS A 1 298 ? -12.648 18.969 11.922 1 98.94 298 HIS A N 1
ATOM 2320 C CA . HIS A 1 298 ? -13.883 18.328 12.359 1 98.94 298 HIS A CA 1
ATOM 2321 C C . HIS A 1 298 ? -13.586 17.156 13.297 1 98.94 298 HIS A C 1
ATOM 2323 O O . HIS A 1 298 ? -14.266 16.984 14.312 1 98.94 298 HIS A O 1
ATOM 2329 N N . LEU A 1 299 ? -12.578 16.359 12.977 1 98.94 299 LEU A N 1
ATOM 2330 C CA . LEU A 1 299 ? -12.188 15.234 13.812 1 98.94 299 LEU A CA 1
ATOM 2331 C C . LEU A 1 299 ? -11.773 15.695 15.203 1 98.94 299 LEU A C 1
ATOM 2333 O O . LEU A 1 299 ? -12.242 15.156 16.203 1 98.94 299 LEU A O 1
ATOM 2337 N N . LEU A 1 300 ? -10.945 16.75 15.266 1 98.88 300 LEU A N 1
ATOM 2338 C CA . LEU A 1 300 ? -10.383 17.219 16.531 1 98.88 300 LEU A CA 1
ATOM 2339 C C . LEU A 1 300 ? -11.469 17.797 17.422 1 98.88 300 LEU A C 1
ATOM 2341 O O . LEU A 1 300 ? -11.359 17.75 18.656 1 98.88 300 LEU A O 1
ATOM 2345 N N . ARG A 1 301 ? -12.523 18.281 16.875 1 98.69 301 ARG A N 1
ATOM 2346 C CA . ARG A 1 301 ? -13.641 18.828 17.641 1 98.69 301 ARG A CA 1
ATOM 2347 C C . ARG A 1 301 ? -14.516 17.719 18.203 1 98.69 301 ARG A C 1
ATOM 2349 O O . ARG A 1 301 ? -15.406 17.984 19.016 1 98.69 301 ARG A O 1
ATOM 2356 N N . ALA A 1 302 ? -14.195 16.484 17.828 1 98.69 302 ALA A N 1
ATOM 2357 C CA . ALA A 1 302 ? -15.188 15.461 18.125 1 98.69 302 ALA A CA 1
ATOM 2358 C C . ALA A 1 302 ? -14.586 14.367 19 1 98.69 302 ALA A C 1
ATOM 2360 O O . ALA A 1 302 ? -15.258 13.852 19.906 1 98.69 302 ALA A O 1
ATOM 2361 N N . ILE A 1 303 ? -13.328 14.008 18.828 1 98.69 303 ILE A N 1
ATOM 2362 C CA . ILE A 1 303 ? -12.805 12.828 19.5 1 98.69 303 ILE A CA 1
ATOM 2363 C C . ILE A 1 303 ? -12.367 13.195 20.922 1 98.69 303 ILE A C 1
ATOM 2365 O O . ILE A 1 303 ? -11.852 14.289 21.141 1 98.69 303 ILE A O 1
ATOM 2369 N N . PRO A 1 304 ? -12.539 12.297 21.906 1 98.25 304 PRO A N 1
ATOM 2370 C CA . PRO A 1 304 ? -12.219 12.586 23.297 1 98.25 304 PRO A CA 1
ATOM 2371 C C . PRO A 1 304 ? -10.719 12.641 23.562 1 98.25 304 PRO A C 1
ATOM 2373 O O . PRO A 1 304 ? -10.281 13.234 24.562 1 98.25 304 PRO A O 1
ATOM 2376 N N . ASN A 1 305 ? -9.961 12 22.766 1 98.62 305 ASN A N 1
ATOM 2377 C CA . ASN A 1 305 ? -8.516 11.938 22.953 1 98.62 305 ASN A CA 1
ATOM 2378 C C . ASN A 1 305 ? -7.773 12.828 21.969 1 98.62 305 ASN A C 1
ATOM 2380 O O . ASN A 1 305 ? -6.648 12.523 21.562 1 98.62 305 ASN A O 1
ATOM 2384 N N . ALA A 1 306 ? -8.422 13.914 21.531 1 98.62 306 ALA A N 1
ATOM 2385 C CA . ALA A 1 306 ? -7.773 14.891 20.656 1 98.62 306 ALA A CA 1
ATOM 2386 C C . ALA A 1 306 ? -6.5 15.438 21.297 1 98.62 306 ALA A C 1
ATOM 2388 O O . ALA A 1 306 ? -6.488 15.766 22.484 1 98.62 306 ALA A O 1
ATOM 2389 N N . GLY A 1 307 ? -5.465 15.453 20.484 1 97.94 307 GLY A N 1
ATOM 2390 C CA . GLY A 1 307 ? -4.238 16.094 20.938 1 97.94 307 GLY A CA 1
ATOM 2391 C C . GLY A 1 307 ? -4.367 17.609 21.062 1 97.94 307 GLY A C 1
ATOM 2392 O O . GLY A 1 307 ? -5.465 18.156 20.938 1 97.94 307 GLY A O 1
ATOM 2393 N N . LYS A 1 308 ? -3.295 18.234 21.281 1 95.56 308 LYS A N 1
ATOM 2394 C CA . LYS A 1 308 ? -3.258 19.625 21.703 1 95.56 308 LYS A CA 1
ATOM 2395 C C . LYS A 1 308 ? -3.516 20.578 20.531 1 95.56 308 LYS A C 1
ATOM 2397 O O . LYS A 1 308 ? -3.932 21.719 20.734 1 95.56 308 LYS A O 1
ATOM 2402 N N . TYR A 1 309 ? -3.24 19.969 19.312 1 95.88 309 TYR A N 1
ATOM 2403 C CA . TYR A 1 309 ? -3.125 20.938 18.234 1 95.88 309 TYR A CA 1
ATOM 2404 C C . TYR A 1 309 ? -3.709 20.391 16.938 1 95.88 309 TYR A C 1
ATOM 2406 O O . TYR A 1 309 ? -3.633 19.188 16.688 1 95.88 309 TYR A O 1
ATOM 2414 N N . LEU A 1 310 ? -4.27 21.375 16.125 1 98.69 310 LEU A N 1
ATOM 2415 C CA . LEU A 1 310 ? -4.402 21.219 14.688 1 98.69 310 LEU A CA 1
ATOM 2416 C C . LEU A 1 310 ? -3.092 21.547 13.984 1 98.69 310 LEU A C 1
ATOM 2418 O O . LEU A 1 310 ? -2.506 22.609 14.219 1 98.69 310 LEU A O 1
ATOM 2422 N N . GLU A 1 311 ? -2.59 20.594 13.203 1 98.81 311 GLU A N 1
ATOM 2423 C CA . GLU A 1 311 ? -1.526 20.984 12.289 1 98.81 311 GLU A CA 1
ATOM 2424 C C . GLU A 1 311 ? -2.049 21.938 11.219 1 98.81 311 GLU A C 1
ATOM 2426 O O . GLU A 1 311 ? -2.994 21.625 10.5 1 98.81 311 GLU A O 1
ATOM 2431 N N . PHE A 1 312 ? -1.44 23.141 11.148 1 98.56 312 PHE A N 1
ATOM 2432 C CA . PHE A 1 312 ? -1.877 24.156 10.203 1 98.56 312 PHE A CA 1
ATOM 2433 C C . PHE A 1 312 ? -0.713 24.625 9.336 1 98.56 312 PHE A C 1
ATOM 2435 O O . PHE A 1 312 ? 0.218 25.25 9.828 1 98.56 312 PHE A O 1
ATOM 2442 N N . SER A 1 313 ? -0.779 24.266 8.039 1 98 313 SER A N 1
ATOM 2443 C CA . SER A 1 313 ? 0.281 24.672 7.121 1 98 313 SER A CA 1
ATOM 2444 C C . SER A 1 313 ? 0.387 26.203 7.043 1 98 313 SER A C 1
ATOM 2446 O O . SER A 1 313 ? -0.62 26.891 6.867 1 98 313 SER A O 1
ATOM 2448 N N . ILE A 1 314 ? 1.598 26.672 7.094 1 97.62 314 ILE A N 1
ATOM 2449 C CA . ILE A 1 314 ? 1.8 28.125 7.008 1 97.62 314 ILE A CA 1
ATOM 2450 C C . ILE A 1 314 ? 2.424 28.484 5.66 1 97.62 314 ILE A C 1
ATOM 2452 O O . ILE A 1 314 ? 2.922 29.594 5.473 1 97.62 314 ILE A O 1
ATOM 2456 N N . GLU A 1 315 ? 2.363 27.438 4.738 1 95.94 315 GLU A N 1
ATOM 2457 C CA . GLU A 1 315 ? 2.957 27.656 3.424 1 95.94 315 GLU A CA 1
ATOM 2458 C C . GLU A 1 315 ? 1.952 28.281 2.461 1 95.94 315 GLU A C 1
ATOM 2460 O O . GLU A 1 315 ? 0.757 27.984 2.523 1 95.94 315 GLU A O 1
ATOM 2465 N N . GLY A 1 316 ? 2.426 29.219 1.654 1 90.06 316 GLY A N 1
ATOM 2466 C CA . GLY A 1 316 ? 1.588 29.859 0.657 1 90.06 316 GLY A CA 1
ATOM 2467 C C . GLY A 1 316 ? 1.876 29.391 -0.757 1 90.06 316 GLY A C 1
ATOM 2468 O O . GLY A 1 316 ? 2.152 28.203 -0.982 1 90.06 316 GLY A O 1
ATOM 2469 N N . LEU A 1 317 ? 1.733 30.297 -1.627 1 87.81 317 LEU A N 1
ATOM 2470 C CA . LEU A 1 317 ? 1.795 30 -3.055 1 87.81 317 LEU A CA 1
ATOM 2471 C C . LEU A 1 317 ? 3.215 29.625 -3.475 1 87.81 317 LEU A C 1
ATOM 2473 O O . LEU A 1 317 ? 3.416 28.969 -4.496 1 87.81 317 LEU A O 1
ATOM 2477 N N . ASP A 1 318 ? 4.098 30.031 -2.719 1 87.94 318 ASP A N 1
ATOM 2478 C CA . ASP A 1 318 ? 5.484 29.734 -3.062 1 87.94 318 ASP A CA 1
ATOM 2479 C C . ASP A 1 318 ? 5.805 28.25 -2.836 1 87.94 318 ASP A C 1
ATOM 2481 O O . ASP A 1 318 ? 6.723 27.703 -3.455 1 87.94 318 ASP A O 1
ATOM 2485 N N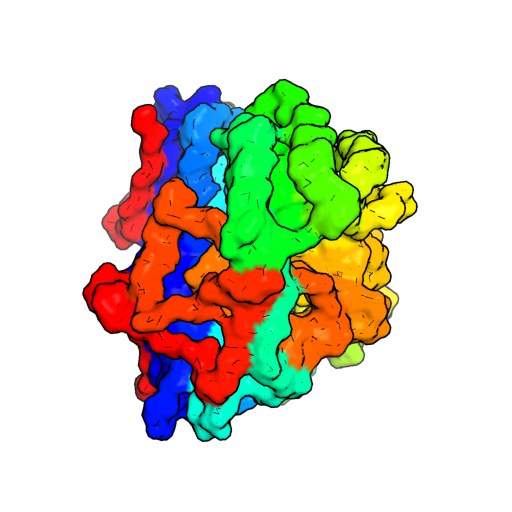 . TYR A 1 319 ? 5.008 27.625 -2.033 1 91.19 319 TYR A N 1
ATOM 2486 C CA . TYR A 1 319 ? 5.246 26.219 -1.708 1 91.19 319 TYR A CA 1
ATOM 2487 C C . TYR A 1 319 ? 4.125 25.344 -2.246 1 91.19 319 TYR A C 1
ATOM 2489 O O . TYR A 1 319 ? 4.383 24.281 -2.828 1 91.19 319 TYR A O 1
ATOM 2497 N N . TYR A 1 320 ? 2.941 25.719 -2.023 1 93.25 320 TYR A N 1
ATOM 2498 C CA . TYR A 1 320 ? 1.77 24.984 -2.494 1 93.25 320 TYR A CA 1
ATOM 2499 C C . TYR A 1 320 ? 0.947 25.844 -3.455 1 93.25 320 TYR A C 1
ATOM 2501 O O . TYR A 1 320 ? -0.203 26.172 -3.166 1 93.25 320 TYR A O 1
ATOM 2509 N N . PRO A 1 321 ? 1.407 26.047 -4.637 1 92.94 321 PRO A N 1
ATOM 2510 C CA . PRO A 1 321 ? 0.628 26.875 -5.562 1 92.94 321 PRO A CA 1
ATOM 2511 C C . PRO A 1 321 ? -0.701 26.234 -5.949 1 92.94 321 PRO A C 1
ATOM 2513 O O . PRO A 1 321 ? -1.671 26.938 -6.238 1 92.94 321 PRO A O 1
ATOM 2516 N N . TRP A 1 322 ? -0.744 24.969 -5.898 1 93.94 322 TRP A N 1
ATOM 2517 C CA . TRP A 1 322 ? -1.917 24.234 -6.359 1 93.94 322 TRP A CA 1
ATOM 2518 C C . TRP A 1 322 ? -3.082 24.406 -5.391 1 93.94 322 TRP A C 1
ATOM 2520 O O . TRP A 1 322 ? -4.219 24.047 -5.707 1 93.94 322 TRP A O 1
ATOM 2530 N N . GLN A 1 323 ? -2.836 24.953 -4.164 1 93.62 323 GLN A N 1
ATOM 2531 C CA . GLN A 1 323 ? -3.875 25.062 -3.146 1 93.62 323 GLN A CA 1
ATOM 2532 C C . GLN A 1 323 ? -4.715 26.312 -3.359 1 93.62 323 GLN A C 1
ATOM 2534 O O . GLN A 1 323 ? -5.703 26.547 -2.652 1 93.62 323 GLN A O 1
ATOM 2539 N N . GLN A 1 324 ? -4.355 27.125 -4.285 1 91.31 324 GLN A N 1
ATOM 2540 C CA . GLN A 1 324 ? -5.055 28.375 -4.492 1 91.31 324 GLN A CA 1
ATOM 2541 C C . GLN A 1 324 ? -6.402 28.156 -5.176 1 91.31 324 GLN A C 1
ATOM 2543 O O . GLN A 1 324 ? -6.496 27.406 -6.148 1 91.31 324 GLN A O 1
ATOM 2548 N N . GLY A 1 325 ? -7.418 28.797 -4.633 1 94.75 325 GLY A N 1
ATOM 2549 C CA . GLY A 1 325 ? -8.711 28.891 -5.297 1 94.75 325 GLY A CA 1
ATOM 2550 C C . GLY A 1 325 ? -9.492 27.594 -5.246 1 94.75 325 GLY A C 1
ATOM 2551 O O . GLY A 1 325 ? -10.328 27.328 -6.117 1 94.75 325 GLY A O 1
ATOM 2552 N N . LEU A 1 326 ? -9.273 26.75 -4.285 1 97.31 326 LEU A N 1
ATOM 2553 C CA . LEU A 1 326 ? -9.93 25.453 -4.207 1 97.31 326 LEU A CA 1
ATOM 2554 C C . LEU A 1 326 ? -11.383 25.609 -3.756 1 97.31 326 LEU A C 1
ATOM 2556 O O . LEU A 1 326 ? -12.234 24.812 -4.133 1 97.31 326 LEU A O 1
ATOM 2560 N N . PHE A 1 327 ? -11.664 26.609 -2.971 1 98.06 327 PHE A N 1
ATOM 2561 C CA . PHE A 1 327 ? -12.992 26.781 -2.383 1 98.06 327 PHE A CA 1
ATOM 2562 C C . PHE A 1 327 ? -13.555 28.156 -2.711 1 98.06 327 PHE A C 1
ATOM 2564 O O . PHE A 1 327 ? -12.812 29.062 -3.107 1 98.06 327 PHE A O 1
ATOM 2571 N N . THR A 1 328 ? -14.875 28.328 -2.541 1 97.31 328 THR A N 1
ATOM 2572 C CA . THR A 1 328 ? -15.547 29.594 -2.793 1 97.31 328 THR A CA 1
ATOM 2573 C C . THR A 1 328 ? -15.344 30.562 -1.625 1 97.31 328 THR A C 1
ATOM 2575 O O . THR A 1 328 ? -15.562 31.766 -1.76 1 97.31 328 THR A O 1
ATOM 2578 N N . SER A 1 329 ? -14.961 30.047 -0.467 1 95.38 329 SER A N 1
ATOM 2579 C CA . SER A 1 329 ? -14.68 30.812 0.743 1 95.38 329 SER A CA 1
ATOM 2580 C C . SER A 1 329 ? -13.359 30.375 1.371 1 95.38 329 SER A C 1
ATOM 2582 O O . SER A 1 329 ? -12.711 29.438 0.89 1 95.38 329 SER A O 1
ATOM 2584 N N . ASP A 1 330 ? -12.938 31.125 2.332 1 94.38 330 ASP A N 1
ATOM 2585 C CA . ASP A 1 330 ? -11.719 30.781 3.059 1 94.38 330 ASP A CA 1
ATOM 2586 C C . ASP A 1 330 ? -12.047 30.109 4.387 1 94.38 330 ASP A C 1
ATOM 2588 O O . ASP A 1 330 ? -12.352 30.781 5.375 1 94.38 330 ASP A O 1
ATOM 2592 N N . PRO A 1 331 ? -11.891 28.844 4.406 1 95.44 331 PRO A N 1
ATOM 2593 C CA . PRO A 1 331 ? -12.219 28.141 5.652 1 95.44 331 PRO A CA 1
ATOM 2594 C C . PRO A 1 331 ? -11.055 28.141 6.645 1 95.44 331 PRO A C 1
ATOM 2596 O O . PRO A 1 331 ? -11.172 27.562 7.73 1 95.44 331 PRO A O 1
ATOM 2599 N N . TYR A 1 332 ? -9.93 28.797 6.344 1 96.81 332 TYR A N 1
ATOM 2600 C CA . TYR A 1 332 ? -8.711 28.562 7.102 1 96.81 332 TYR A CA 1
ATOM 2601 C C . TYR A 1 332 ? -8.188 29.844 7.73 1 96.81 332 TYR A C 1
ATOM 2603 O O . TYR A 1 332 ? -6.98 30 7.938 1 96.81 332 TYR A O 1
ATOM 2611 N N . ARG A 1 333 ? -9.062 30.734 7.996 1 96.12 333 ARG A N 1
ATOM 2612 C CA . ARG A 1 333 ? -8.664 31.938 8.742 1 96.12 333 ARG A CA 1
ATOM 2613 C C . ARG A 1 333 ? -8.219 31.578 10.156 1 96.12 333 ARG A C 1
ATOM 2615 O O . ARG A 1 333 ? -8.891 30.812 10.844 1 96.12 333 ARG A O 1
ATOM 2622 N N . ILE A 1 334 ? -7.078 32.125 10.578 1 98.06 334 ILE A N 1
ATOM 2623 C CA . ILE A 1 334 ? -6.562 31.906 11.922 1 98.06 334 ILE A CA 1
ATOM 2624 C C . ILE A 1 334 ? -6.766 33.188 12.758 1 98.06 334 ILE A C 1
ATOM 2626 O O . ILE A 1 334 ? -6.391 34.281 12.328 1 98.06 334 ILE A O 1
ATOM 2630 N N . GLU A 1 335 ? -7.41 33.031 13.875 1 97.38 335 GLU A N 1
ATOM 2631 C CA . GLU A 1 335 ? -7.586 34.094 14.859 1 97.38 335 GLU A CA 1
ATOM 2632 C C . GLU A 1 335 ? -7.066 33.688 16.234 1 97.38 335 GLU A C 1
ATOM 2634 O O . GLU A 1 335 ? -7.551 32.719 16.812 1 97.38 335 GLU A O 1
ATOM 2639 N N . GLU A 1 336 ? -6.094 34.406 16.703 1 97.75 336 GLU A N 1
ATOM 2640 C CA . GLU A 1 336 ? -5.492 34.125 18 1 97.75 336 GLU A CA 1
ATOM 2641 C C . GLU A 1 336 ? -5.012 32.656 18.078 1 97.75 336 GLU A C 1
ATOM 2643 O O . GLU A 1 336 ? -5.309 31.969 19.047 1 97.75 336 GLU A O 1
ATOM 2648 N N . GLY A 1 337 ? -4.484 32.188 17.016 1 98.25 337 GLY A N 1
ATOM 2649 C CA . GLY A 1 337 ? -3.869 30.891 16.984 1 98.25 337 GLY A CA 1
ATOM 2650 C C . GLY A 1 337 ? -4.875 29.766 16.812 1 98.25 337 GLY A C 1
ATOM 2651 O O . GLY A 1 337 ? -4.543 28.594 17 1 98.25 337 GLY A O 1
ATOM 2652 N N . HIS A 1 338 ? -6.156 30.109 16.516 1 98.62 338 HIS A N 1
ATOM 2653 C CA . HIS A 1 338 ? -7.199 29.094 16.406 1 98.62 338 HIS A CA 1
ATOM 2654 C C . HIS A 1 338 ? -7.867 29.125 15.039 1 98.62 338 HIS A C 1
ATOM 2656 O O . HIS A 1 338 ? -8.109 30.203 14.484 1 98.62 338 HIS A O 1
ATOM 2662 N N . ALA A 1 339 ? -8.062 27.953 14.453 1 98.5 339 ALA A N 1
ATOM 2663 C CA . ALA A 1 339 ? -9.023 27.781 13.367 1 98.5 339 ALA A CA 1
ATOM 2664 C C . ALA A 1 339 ? -10.43 27.516 13.906 1 98.5 339 ALA A C 1
ATOM 2666 O O . ALA A 1 339 ? -10.594 27.234 15.094 1 98.5 339 ALA A O 1
ATOM 2667 N N . THR A 1 340 ? -11.414 27.656 13.07 1 98.5 340 THR A N 1
ATOM 2668 C CA . THR A 1 340 ? -12.766 27.5 13.578 1 98.5 340 THR A CA 1
ATOM 2669 C C . THR A 1 340 ? -13.578 26.562 12.688 1 98.5 340 THR A C 1
ATOM 2671 O O . THR A 1 340 ? -13.625 26.75 11.469 1 98.5 340 THR A O 1
ATOM 2674 N N . VAL A 1 341 ? -14.102 25.516 13.211 1 98.56 341 VAL A N 1
ATOM 2675 C CA . VAL A 1 341 ? -15.141 24.719 12.562 1 98.56 341 VAL A CA 1
ATOM 2676 C C . VAL A 1 341 ? -16.484 25.453 12.672 1 98.56 341 VAL A C 1
ATOM 2678 O O . VAL A 1 341 ? -16.953 25.734 13.781 1 98.56 341 VAL A O 1
ATOM 2681 N N . THR A 1 342 ? -17.094 25.703 11.578 1 98.12 342 THR A N 1
ATOM 2682 C CA . THR A 1 342 ? -18.359 26.438 11.586 1 98.12 342 THR A CA 1
ATOM 2683 C C . THR A 1 342 ? -19.531 25.469 11.781 1 98.12 342 THR A C 1
ATOM 2685 O O . THR A 1 342 ? -19.344 24.25 11.82 1 98.12 342 THR A O 1
ATOM 2688 N N . ASP A 1 343 ? -20.719 26.031 11.914 1 98.25 343 ASP A N 1
ATOM 2689 C CA . ASP A 1 343 ? -21.922 25.219 12.07 1 98.25 343 ASP A CA 1
ATOM 2690 C C . ASP A 1 343 ? -22.562 24.922 10.719 1 98.25 343 ASP A C 1
ATOM 2692 O O . ASP A 1 343 ? -23.656 24.375 10.656 1 98.25 343 ASP A O 1
ATOM 2696 N N . ALA A 1 344 ? -21.859 25.297 9.609 1 98.38 344 ALA A N 1
ATOM 2697 C CA . ALA A 1 344 ? -22.391 25.016 8.281 1 98.38 344 ALA A CA 1
ATOM 2698 C C . ALA A 1 344 ? -22.469 23.5 8.039 1 98.38 344 ALA A C 1
ATOM 2700 O O . ALA A 1 344 ? -21.625 22.75 8.508 1 98.38 344 ALA A O 1
ATOM 2701 N N . PRO A 1 345 ? -23.516 23.062 7.336 1 98.62 345 PRO A N 1
ATOM 2702 C CA . PRO A 1 345 ? -23.719 21.641 7.105 1 98.62 345 PRO A CA 1
ATOM 2703 C C . PRO A 1 345 ? -22.562 21 6.316 1 98.62 345 PRO A C 1
ATOM 2705 O O . PRO A 1 345 ? -21.953 21.672 5.473 1 98.62 345 PRO A O 1
ATOM 2708 N N . GLY A 1 346 ? -22.359 19.688 6.555 1 98.75 346 GLY A N 1
ATOM 2709 C CA . GLY A 1 346 ? -21.25 19 5.895 1 98.75 346 GLY A CA 1
ATOM 2710 C C . GLY A 1 346 ? -19.891 19.484 6.348 1 98.75 346 GLY A C 1
ATOM 2711 O O . GLY A 1 346 ? -19.672 19.719 7.535 1 98.75 346 GLY A O 1
ATOM 2712 N N . TRP A 1 347 ? -18.984 19.531 5.434 1 98.81 347 TRP A N 1
ATOM 2713 C CA . TRP A 1 347 ? -17.656 20.047 5.762 1 98.81 347 TRP A CA 1
ATOM 2714 C C . TRP A 1 347 ? -17.672 21.578 5.84 1 98.81 347 TRP A C 1
ATOM 2716 O O . TRP A 1 347 ? -16.688 22.188 6.25 1 98.81 347 TRP A O 1
ATOM 2726 N N . GLY A 1 348 ? -18.703 22.188 5.414 1 98.12 348 GLY A N 1
ATOM 2727 C CA . GLY A 1 348 ? -18.922 23.609 5.59 1 98.12 348 GLY A CA 1
ATOM 2728 C C . GLY A 1 348 ? -18.281 24.453 4.496 1 98.12 348 GLY A C 1
ATOM 2729 O O . GLY A 1 348 ? -17.984 25.625 4.699 1 98.12 348 GLY A O 1
ATOM 2730 N N . VAL A 1 349 ? -17.953 23.781 3.287 1 97.56 349 VAL A N 1
ATOM 2731 C CA . VAL A 1 349 ? -17.344 24.516 2.182 1 97.56 349 VAL A CA 1
ATOM 2732 C C . VAL A 1 349 ? -17.953 24.062 0.859 1 97.56 349 VAL A C 1
ATOM 2734 O O . VAL A 1 349 ? -18.562 22.984 0.788 1 97.56 349 VAL A O 1
ATOM 2737 N N . ASP A 1 350 ? -17.766 24.922 -0.097 1 97.69 350 ASP A N 1
ATOM 2738 C CA . ASP A 1 350 ? -18.078 24.562 -1.479 1 97.69 350 ASP A CA 1
ATOM 2739 C C . ASP A 1 350 ? -16.828 24.641 -2.35 1 97.69 350 ASP A C 1
ATOM 2741 O O . ASP A 1 350 ? -16 25.547 -2.191 1 97.69 350 ASP A O 1
ATOM 2745 N N . VAL A 1 351 ? -16.703 23.656 -3.18 1 98.44 351 VAL A N 1
ATOM 2746 C CA . VAL A 1 351 ? -15.578 23.656 -4.109 1 98.44 351 VAL A CA 1
ATOM 2747 C C . VAL A 1 351 ? -15.781 24.75 -5.156 1 98.44 351 VAL A C 1
ATOM 2749 O O . VAL A 1 351 ? -16.891 24.953 -5.645 1 98.44 351 VAL A O 1
ATOM 2752 N N . ASN A 1 352 ? -14.727 25.438 -5.508 1 98.56 352 ASN A N 1
ATOM 2753 C CA . ASN A 1 352 ? -14.773 26.531 -6.488 1 98.56 352 ASN A CA 1
ATOM 2754 C C . ASN A 1 352 ? -15.133 26 -7.875 1 98.56 352 ASN A C 1
ATOM 2756 O O . ASN A 1 352 ? -14.391 25.219 -8.469 1 98.56 352 ASN A O 1
ATOM 2760 N N . PRO A 1 353 ? -16.203 26.484 -8.422 1 98.31 353 PRO A N 1
ATOM 2761 C CA . PRO A 1 353 ? -16.625 26 -9.742 1 98.31 353 PRO A CA 1
ATOM 2762 C C . PRO A 1 353 ? -15.586 26.297 -10.828 1 98.31 353 PRO A C 1
ATOM 2764 O O . PRO A 1 353 ? -15.461 25.547 -11.789 1 98.31 353 PRO A O 1
ATOM 2767 N N . ASP A 1 354 ? -14.898 27.406 -10.68 1 98.06 354 ASP A N 1
ATOM 2768 C CA . ASP A 1 354 ? -13.867 27.734 -11.656 1 98.06 354 ASP A CA 1
ATOM 2769 C C . ASP A 1 354 ? -12.75 26.688 -11.641 1 98.06 354 ASP A C 1
ATOM 2771 O O . ASP A 1 354 ? -12.227 26.312 -12.695 1 98.06 354 ASP A O 1
ATOM 2775 N N . TRP A 1 355 ? -12.383 26.266 -10.445 1 97.88 355 TRP A N 1
ATOM 2776 C CA . TRP A 1 355 ? -11.375 25.219 -10.336 1 97.88 355 TRP A CA 1
ATOM 2777 C C . TRP A 1 355 ? -11.875 23.922 -10.969 1 97.88 355 TRP A C 1
ATOM 2779 O O . TRP A 1 355 ? -11.141 23.266 -11.711 1 97.88 355 TRP A O 1
ATOM 2789 N N . LEU A 1 356 ? -13.109 23.578 -10.719 1 98.5 356 LEU A N 1
ATOM 2790 C CA . LEU A 1 356 ? -13.711 22.359 -11.258 1 98.5 356 LEU A CA 1
ATOM 2791 C C . LEU A 1 356 ? -13.688 22.391 -12.789 1 98.5 356 LEU A C 1
ATOM 2793 O O . LEU A 1 356 ? -13.398 21.375 -13.422 1 98.5 356 LEU A O 1
ATOM 2797 N N . ALA A 1 357 ? -13.953 23.5 -13.352 1 98.25 357 ALA A N 1
ATOM 2798 C CA . ALA A 1 357 ? -14.062 23.641 -14.797 1 98.25 357 ALA A CA 1
ATOM 2799 C C . ALA A 1 357 ? -12.719 23.406 -15.484 1 98.25 357 ALA A C 1
ATOM 2801 O O . ALA A 1 357 ? -12.672 23.031 -16.656 1 98.25 357 ALA A O 1
ATOM 2802 N N . ARG A 1 358 ? -11.633 23.562 -14.781 1 97.44 358 ARG A N 1
ATOM 2803 C CA . ARG A 1 358 ? -10.297 23.422 -15.344 1 97.44 358 ARG A CA 1
ATOM 2804 C C . ARG A 1 358 ? -9.703 22.047 -15.023 1 97.44 358 ARG A C 1
ATOM 2806 O O . ARG A 1 358 ? -8.617 21.703 -15.5 1 97.44 358 ARG A O 1
ATOM 2813 N N . SER A 1 359 ? -10.344 21.297 -14.25 1 98.25 359 SER A N 1
ATOM 2814 C CA . SER A 1 359 ? -9.844 20 -13.789 1 98.25 359 SER A CA 1
ATOM 2815 C C . SER A 1 359 ? -10.195 18.891 -14.773 1 98.25 359 SER A C 1
ATOM 2817 O O . SER A 1 359 ? -11.055 19.078 -15.641 1 98.25 359 SER A O 1
ATOM 2819 N N . ASP A 1 360 ? -9.391 17.812 -14.773 1 98.69 360 ASP A N 1
ATOM 2820 C CA . ASP A 1 360 ? -9.758 16.594 -15.5 1 98.69 360 ASP A CA 1
ATOM 2821 C C . ASP A 1 360 ? -10.953 15.906 -14.844 1 98.69 360 ASP A C 1
ATOM 2823 O O . ASP A 1 360 ? -10.922 15.602 -13.648 1 98.69 360 ASP A O 1
ATOM 2827 N N . TYR A 1 361 ? -12.008 15.711 -15.648 1 98.81 361 TYR A N 1
ATOM 2828 C CA . TYR A 1 361 ? -13.266 15.18 -15.141 1 98.81 361 TYR A CA 1
ATOM 2829 C C . TYR A 1 361 ? -13.445 13.719 -15.539 1 98.81 361 TYR A C 1
ATOM 2831 O O . TYR A 1 361 ? -13.148 13.344 -16.672 1 98.81 361 TYR A O 1
ATOM 2839 N N . ARG A 1 362 ? -13.82 12.812 -14.578 1 98.81 362 ARG A N 1
ATOM 2840 C CA . ARG A 1 362 ? -14.227 11.438 -14.828 1 98.81 362 ARG A CA 1
ATOM 2841 C C . ARG A 1 362 ? -15.469 11.078 -14.023 1 98.81 362 ARG A C 1
ATOM 2843 O O . ARG A 1 362 ? -15.711 11.648 -12.953 1 98.81 362 ARG A O 1
ATOM 2850 N N . VAL A 1 363 ? -16.266 10.148 -14.523 1 98.88 363 VAL A N 1
ATOM 2851 C CA . VAL A 1 363 ? -17.516 9.781 -13.859 1 98.88 363 VAL A CA 1
ATOM 2852 C C . VAL A 1 363 ? -17.719 8.266 -13.953 1 98.88 363 VAL A C 1
ATOM 2854 O O . VAL A 1 363 ? -17.375 7.648 -14.961 1 98.88 363 VAL A O 1
ATOM 2857 N N . SER A 1 364 ? -18.078 7.613 -12.875 1 98.88 364 SER A N 1
ATOM 2858 C CA . SER A 1 364 ? -18.625 6.262 -12.812 1 98.88 364 SER A CA 1
ATOM 2859 C C . SER A 1 364 ? -20.062 6.273 -12.32 1 98.88 364 SER A C 1
ATOM 2861 O O . SER A 1 364 ? -20.375 6.906 -11.305 1 98.88 364 SER A O 1
ATOM 2863 N N . GLU A 1 365 ? -20.906 5.609 -13.039 1 98.25 365 GLU A N 1
ATOM 2864 C CA . GLU A 1 365 ? -22.328 5.59 -12.695 1 98.25 365 GLU A CA 1
ATOM 2865 C C . GLU A 1 365 ? -22.859 4.164 -12.633 1 98.25 365 GLU A C 1
ATOM 2867 O O . GLU A 1 365 ? -22.375 3.279 -13.328 1 98.25 365 GLU A O 1
ATOM 2872 N N . LEU A 1 366 ? -23.812 4.016 -11.648 1 92.69 366 LEU A N 1
ATOM 2873 C CA . LEU A 1 366 ? -24.5 2.729 -11.586 1 92.69 366 LEU A CA 1
ATOM 2874 C C . LEU A 1 366 ? -25.359 2.506 -12.828 1 92.69 366 LEU A C 1
ATOM 2876 O O . LEU A 1 366 ? -26.125 3.387 -13.227 1 92.69 366 LEU A O 1
ATOM 2880 N N . GLY A 1 367 ? -25.156 1.491 -13.766 1 78.38 367 GLY A N 1
ATOM 2881 C CA . GLY A 1 367 ? -25.922 1.16 -14.953 1 78.38 367 GLY A CA 1
ATOM 2882 C C . GLY A 1 367 ? -27.328 0.686 -14.641 1 78.38 367 GLY A C 1
ATOM 2883 O O . GLY A 1 367 ? -27.609 0.26 -13.523 1 78.38 367 GLY A O 1
ATOM 2884 N N . MET B 1 1 ? 27.344 1.12 -14.984 1 93.5 1 MET B N 1
ATOM 2885 C CA . MET B 1 1 ? 26.672 1.797 -16.078 1 93.5 1 MET B CA 1
ATOM 2886 C C . MET B 1 1 ? 25.328 2.361 -15.625 1 93.5 1 MET B C 1
ATOM 2888 O O . MET B 1 1 ? 24.609 1.716 -14.867 1 93.5 1 MET B O 1
ATOM 2892 N N . LYS B 1 2 ? 25.062 3.443 -16.172 1 97.69 2 LYS B N 1
ATOM 2893 C CA . LYS B 1 2 ? 23.859 4.133 -15.688 1 97.69 2 LYS B CA 1
ATOM 2894 C C . LYS B 1 2 ? 22.625 3.691 -16.453 1 97.69 2 LYS B C 1
ATOM 2896 O O . LYS B 1 2 ? 22.703 3.377 -17.641 1 97.69 2 LYS B O 1
ATOM 2901 N N . LEU B 1 3 ? 21.547 3.566 -15.797 1 98.81 3 LEU B N 1
ATOM 2902 C CA . LEU B 1 3 ? 20.25 3.389 -16.438 1 98.81 3 LEU B CA 1
ATOM 2903 C C . LEU B 1 3 ? 19.812 4.66 -17.156 1 98.81 3 LEU B C 1
ATOM 2905 O O . LEU B 1 3 ? 19.797 5.742 -16.562 1 98.81 3 LEU B O 1
ATOM 2909 N N . VAL B 1 4 ? 19.422 4.613 -18.438 1 98.75 4 VAL B N 1
ATOM 2910 C CA . VAL B 1 4 ? 19.219 5.871 -19.156 1 98.75 4 VAL B CA 1
ATOM 2911 C C . VAL B 1 4 ? 17.812 5.898 -19.75 1 98.75 4 VAL B C 1
ATOM 2913 O O . VAL B 1 4 ? 17.312 6.957 -20.141 1 98.75 4 VAL B O 1
ATOM 2916 N N . LYS B 1 5 ? 17.266 4.75 -19.875 1 98.81 5 LYS B N 1
ATOM 2917 C CA . LYS B 1 5 ? 15.945 4.691 -20.5 1 98.81 5 LYS B CA 1
ATOM 2918 C C . LYS B 1 5 ? 15.086 3.594 -19.875 1 98.81 5 LYS B C 1
ATOM 2920 O O . LYS B 1 5 ? 15.57 2.492 -19.625 1 98.81 5 LYS B O 1
ATOM 2925 N N . LEU B 1 6 ? 13.773 3.859 -19.547 1 98.94 6 LEU B N 1
ATOM 2926 C CA . LEU B 1 6 ? 12.734 2.92 -19.125 1 98.94 6 LEU B CA 1
ATOM 2927 C C . LEU B 1 6 ? 11.523 3.006 -20.047 1 98.94 6 LEU B C 1
ATOM 2929 O O . LEU B 1 6 ? 10.992 4.094 -20.281 1 98.94 6 LEU B O 1
ATOM 2933 N N . GLU B 1 7 ? 11.156 1.892 -20.578 1 98.94 7 GLU B N 1
ATOM 2934 C CA . GLU B 1 7 ? 9.984 1.794 -21.453 1 98.94 7 GLU B CA 1
ATOM 2935 C C . GLU B 1 7 ? 8.969 0.802 -20.906 1 98.94 7 GLU B C 1
ATOM 2937 O O . GLU B 1 7 ? 9.336 -0.22 -20.328 1 98.94 7 GLU B O 1
ATOM 2942 N N . THR B 1 8 ? 7.715 1.144 -21.047 1 98.94 8 THR B N 1
ATOM 2943 C CA . THR B 1 8 ? 6.648 0.21 -20.703 1 98.94 8 THR B CA 1
ATOM 2944 C C . THR B 1 8 ? 5.754 -0.07 -21.906 1 98.94 8 THR B C 1
ATOM 2946 O O . THR B 1 8 ? 5.539 0.809 -22.734 1 98.94 8 THR B O 1
ATOM 2949 N N . PHE B 1 9 ? 5.375 -1.246 -22.047 1 98.94 9 PHE B N 1
ATOM 2950 C CA . PHE B 1 9 ? 4.379 -1.764 -22.969 1 98.94 9 PHE B CA 1
ATOM 2951 C C . PHE B 1 9 ? 3.227 -2.422 -22.219 1 98.94 9 PHE B C 1
ATOM 2953 O O . PHE B 1 9 ? 3.391 -3.498 -21.641 1 98.94 9 PHE B O 1
ATOM 2960 N N . SER B 1 10 ? 2.033 -1.733 -22.219 1 98.69 10 SER B N 1
ATOM 2961 C CA . SER B 1 10 ? 1.071 -2.164 -21.203 1 98.69 10 SER B CA 1
ATOM 2962 C C . SER B 1 10 ? -0.318 -2.348 -21.812 1 98.69 10 SER B C 1
ATOM 2964 O O . SER B 1 10 ? -0.66 -1.703 -22.797 1 98.69 10 SER B O 1
ATOM 2966 N N . THR B 1 11 ? -1.042 -3.236 -21.391 1 98.19 11 THR B N 1
ATOM 2967 C CA . THR B 1 11 ? -2.498 -3.32 -21.375 1 98.19 11 THR B CA 1
ATOM 2968 C C . THR B 1 11 ? -3.027 -3.203 -19.953 1 98.19 11 THR B C 1
ATOM 2970 O O . THR B 1 11 ? -2.264 -2.945 -19.016 1 98.19 11 THR B O 1
ATOM 2973 N N . GLU B 1 12 ? -4.281 -3.395 -19.781 1 97.81 12 GLU B N 1
ATOM 2974 C CA . GLU B 1 12 ? -4.863 -3.369 -18.438 1 97.81 12 GLU B CA 1
ATOM 2975 C C . GLU B 1 12 ? -4.375 -4.547 -17.609 1 97.81 12 GLU B C 1
ATOM 2977 O O . GLU B 1 12 ? -4.285 -4.449 -16.375 1 97.81 12 GLU B O 1
ATOM 2982 N N . PHE B 1 13 ? -3.908 -5.621 -18.203 1 97.31 13 PHE B N 1
ATOM 2983 C CA . PHE B 1 13 ? -3.65 -6.867 -17.5 1 97.31 13 PHE B CA 1
ATOM 2984 C C . PHE B 1 13 ? -2.152 -7.102 -17.328 1 97.31 13 PHE B C 1
ATOM 2986 O O . PHE B 1 13 ? -1.712 -7.68 -16.344 1 97.31 13 PHE B O 1
ATOM 2993 N N . VAL B 1 14 ? -1.374 -6.738 -18.281 1 98.19 14 VAL B N 1
ATOM 2994 C CA . VAL B 1 14 ? 0.055 -7.031 -18.234 1 98.19 14 VAL B CA 1
ATOM 2995 C C . VAL B 1 14 ? 0.844 -5.816 -18.719 1 98.19 14 VAL B C 1
ATOM 2997 O O . VAL B 1 14 ? 0.348 -5.027 -19.531 1 98.19 14 VAL B O 1
ATOM 3000 N N . CYS B 1 15 ? 2.014 -5.621 -18.203 1 98.88 15 CYS B N 1
ATOM 3001 C CA . CYS B 1 15 ? 2.934 -4.559 -18.594 1 98.88 15 CYS B CA 1
ATOM 3002 C C . CYS B 1 15 ? 4.375 -5.047 -18.562 1 98.88 15 CYS B C 1
ATOM 3004 O O . CYS B 1 15 ? 4.895 -5.398 -17.5 1 98.88 15 CYS B O 1
ATOM 3006 N N . PHE B 1 16 ? 4.969 -5.082 -19.719 1 98.94 16 PHE B N 1
ATOM 3007 C CA . PHE B 1 16 ? 6.398 -5.359 -19.812 1 98.94 16 PHE B CA 1
ATOM 3008 C C . PHE B 1 16 ? 7.207 -4.074 -19.656 1 98.94 16 PHE B C 1
ATOM 3010 O O . PHE B 1 16 ? 6.75 -2.998 -20.047 1 98.94 16 PHE B O 1
ATOM 3017 N N . VAL B 1 17 ? 8.344 -4.191 -19.062 1 99 17 VAL B N 1
ATOM 3018 C CA . VAL B 1 17 ? 9.281 -3.086 -18.875 1 99 17 VAL B CA 1
ATOM 3019 C C . VAL B 1 17 ? 10.586 -3.391 -19.594 1 99 17 VAL B C 1
ATOM 3021 O O . VAL B 1 17 ? 11.148 -4.484 -19.453 1 99 17 VAL B O 1
ATOM 3024 N N . ARG B 1 18 ? 11.047 -2.529 -20.391 1 98.94 18 ARG B N 1
ATOM 3025 C CA . ARG B 1 18 ? 12.375 -2.611 -20.984 1 98.94 18 ARG B CA 1
ATOM 3026 C C . ARG B 1 18 ? 13.297 -1.538 -20.406 1 98.94 18 ARG B C 1
ATOM 3028 O O . ARG B 1 18 ? 12.984 -0.347 -20.484 1 98.94 18 ARG B O 1
ATOM 3035 N N . ALA B 1 19 ? 14.367 -1.935 -19.781 1 98.94 19 ALA B N 1
ATOM 3036 C CA . ALA B 1 19 ? 15.398 -1.036 -19.266 1 98.94 19 ALA B CA 1
ATOM 3037 C C . ALA B 1 19 ? 16.594 -0.982 -20.203 1 98.94 19 ALA B C 1
ATOM 3039 O O . ALA B 1 19 ? 17.016 -2.008 -20.734 1 98.94 19 ALA B O 1
ATOM 3040 N N . THR B 1 20 ? 17.078 0.162 -20.422 1 98.88 20 THR B N 1
ATOM 3041 C CA . THR B 1 20 ? 18.25 0.35 -21.266 1 98.88 20 THR B CA 1
ATOM 3042 C C . THR B 1 20 ? 19.344 1.097 -20.516 1 98.88 20 THR B C 1
ATOM 3044 O O . THR B 1 20 ? 19.094 2.152 -19.922 1 98.88 20 THR B O 1
ATOM 3047 N N . ALA B 1 21 ? 20.547 0.567 -20.516 1 98.56 21 ALA B N 1
ATOM 3048 C CA . ALA B 1 21 ? 21.719 1.201 -19.906 1 98.56 21 ALA B CA 1
ATOM 3049 C C . ALA B 1 21 ? 22.406 2.15 -20.891 1 98.56 21 ALA B C 1
ATOM 3051 O O . ALA B 1 21 ? 22.062 2.17 -22.078 1 98.56 21 ALA B O 1
ATOM 3052 N N . GLU B 1 22 ? 23.344 2.895 -20.391 1 97.31 22 GLU B N 1
ATOM 3053 C CA . GLU B 1 22 ? 24.016 3.924 -21.172 1 97.31 22 GLU B CA 1
ATOM 3054 C C . GLU B 1 22 ? 24.828 3.309 -22.312 1 97.31 22 GLU B C 1
ATOM 3056 O O . GLU B 1 22 ? 25.062 3.957 -23.344 1 97.31 22 GLU B O 1
ATOM 3061 N N . ASP B 1 23 ? 25.234 2.043 -22.234 1 97.56 23 ASP B N 1
ATOM 3062 C CA . ASP B 1 23 ? 26.016 1.398 -23.281 1 97.56 23 ASP B CA 1
ATOM 3063 C C . ASP B 1 23 ? 25.094 0.664 -24.266 1 97.56 23 ASP B C 1
ATOM 3065 O O . ASP B 1 23 ? 25.578 -0.063 -25.141 1 97.56 23 ASP B O 1
ATOM 3069 N N . GLY B 1 24 ? 23.828 0.743 -24.047 1 97.94 24 GLY B N 1
ATOM 3070 C CA . GLY B 1 24 ? 22.875 0.172 -25 1 97.94 24 GLY B CA 1
ATOM 3071 C C . GLY B 1 24 ? 22.344 -1.18 -24.562 1 97.94 24 GLY B C 1
ATOM 3072 O O . GLY B 1 24 ? 21.391 -1.697 -25.156 1 97.94 24 GLY B O 1
ATOM 3073 N N . ALA B 1 25 ? 22.938 -1.735 -23.531 1 98.44 25 ALA B N 1
ATOM 3074 C CA . ALA B 1 25 ? 22.438 -3.012 -23.016 1 98.44 25 ALA B CA 1
ATOM 3075 C C . ALA B 1 25 ? 20.984 -2.895 -22.562 1 98.44 25 ALA B C 1
ATOM 3077 O O . ALA B 1 25 ? 20.594 -1.887 -21.969 1 98.44 25 ALA B O 1
ATOM 3078 N N . GLN B 1 26 ? 20.234 -3.922 -22.859 1 98.62 26 GLN B N 1
ATOM 3079 C CA . GLN B 1 26 ? 18.812 -3.902 -22.531 1 98.62 26 GLN B CA 1
ATOM 3080 C C . GLN B 1 26 ? 18.406 -5.152 -21.7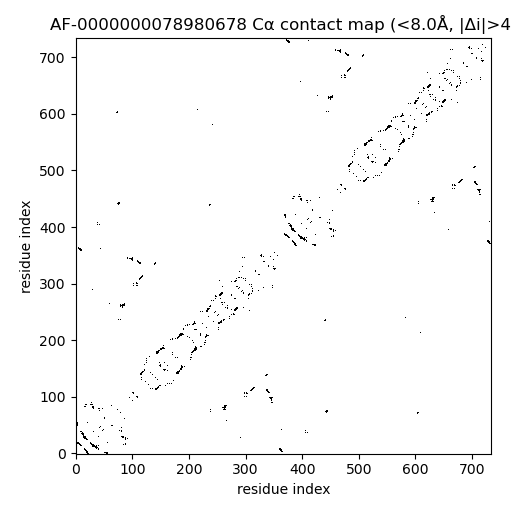5 1 98.62 26 GLN B C 1
ATOM 3082 O O . GLN B 1 26 ? 19.078 -6.184 -21.844 1 98.62 26 GLN B O 1
ATOM 3087 N N . GLY B 1 27 ? 17.391 -5.043 -20.953 1 98.81 27 GLY B N 1
ATOM 3088 C CA . GLY B 1 27 ? 16.719 -6.156 -20.297 1 98.81 27 GLY B CA 1
ATOM 3089 C C . GLY B 1 27 ? 15.219 -5.973 -20.188 1 98.81 27 GLY B C 1
ATOM 3090 O O . GLY B 1 27 ? 14.719 -4.848 -20.266 1 98.81 27 GLY B O 1
ATOM 3091 N N . TRP B 1 28 ? 14.555 -7.102 -20.047 1 98.88 28 TRP B N 1
ATOM 3092 C CA . TRP B 1 28 ? 13.102 -7.113 -19.969 1 98.88 28 TRP B CA 1
ATOM 3093 C C . TRP B 1 28 ? 12.625 -7.539 -18.578 1 98.88 28 TRP B C 1
ATOM 3095 O O . TRP B 1 28 ? 13.227 -8.414 -17.953 1 98.88 28 TRP B O 1
ATOM 3105 N N . GLY B 1 29 ? 11.625 -6.891 -18.094 1 98.88 29 GLY B N 1
ATOM 3106 C CA . GLY B 1 29 ? 10.906 -7.27 -16.891 1 98.88 29 GLY B CA 1
ATOM 3107 C C . GLY B 1 29 ? 9.406 -7.09 -17 1 98.88 29 GLY B C 1
ATOM 3108 O O . GLY B 1 29 ? 8.875 -6.938 -18.109 1 98.88 29 GLY B O 1
ATOM 3109 N N . GLN B 1 30 ? 8.758 -7.191 -15.922 1 98.88 30 GLN B N 1
ATOM 3110 C CA . GLN B 1 30 ? 7.301 -7.082 -15.898 1 98.88 30 GLN B CA 1
ATOM 3111 C C . GLN B 1 30 ? 6.816 -6.531 -14.562 1 98.88 30 GLN B C 1
ATOM 3113 O O . GLN B 1 30 ? 7.305 -6.934 -13.5 1 98.88 30 GLN B O 1
ATOM 3118 N N . VAL B 1 31 ? 5.883 -5.574 -14.602 1 98.81 31 VAL B N 1
ATOM 3119 C CA . VAL B 1 31 ? 5.172 -5.254 -13.367 1 98.81 31 VAL B CA 1
ATOM 3120 C C . VAL B 1 31 ? 4.125 -6.324 -13.078 1 98.81 31 VAL B C 1
ATOM 3122 O O . VAL B 1 31 ? 3.803 -7.137 -13.945 1 98.81 31 VAL B O 1
ATOM 3125 N N . ALA B 1 32 ? 3.643 -6.41 -11.812 1 98.44 32 ALA B N 1
ATOM 3126 C CA . ALA B 1 32 ? 2.605 -7.379 -11.461 1 98.44 32 ALA B CA 1
ATOM 3127 C C . ALA B 1 32 ? 1.373 -7.207 -12.344 1 98.44 32 ALA B C 1
ATOM 3129 O O . ALA B 1 32 ? 1.042 -6.09 -12.75 1 98.44 32 ALA B O 1
ATOM 3130 N N . PRO B 1 33 ? 0.662 -8.242 -12.648 1 97.38 33 PRO B N 1
ATOM 3131 C CA . PRO B 1 33 ? -0.542 -8.18 -13.484 1 97.38 33 PRO B CA 1
ATOM 3132 C C . PRO B 1 33 ? -1.688 -7.43 -12.805 1 97.38 33 PRO B C 1
ATOM 3134 O O . PRO B 1 33 ? -1.642 -7.191 -11.594 1 97.38 33 PRO B O 1
ATOM 3137 N N . TYR B 1 34 ? -2.721 -7.125 -13.617 1 97.38 34 TYR B N 1
ATOM 3138 C CA . TYR B 1 34 ? -3.965 -6.449 -13.273 1 97.38 34 TYR B CA 1
ATOM 3139 C C . TYR B 1 34 ? -3.715 -4.98 -12.945 1 97.38 34 TYR B C 1
ATOM 3141 O O . TYR B 1 34 ? -2.859 -4.656 -12.117 1 97.38 34 TYR B O 1
ATOM 3149 N N . TYR B 1 35 ? -4.504 -4.164 -13.562 1 98.56 35 TYR B N 1
ATOM 3150 C CA . TYR B 1 35 ? -4.324 -2.715 -13.516 1 98.56 35 TYR B CA 1
ATOM 3151 C C . TYR B 1 35 ? -2.883 -2.334 -13.82 1 98.56 35 TYR B C 1
ATOM 3153 O O . TYR B 1 35 ? -2.326 -1.431 -13.188 1 98.56 35 TYR B O 1
ATOM 3161 N N . ALA B 1 36 ? -2.328 -3.113 -14.734 1 98.75 36 ALA B N 1
ATOM 3162 C CA . ALA B 1 36 ? -0.915 -2.955 -15.07 1 98.75 36 ALA B CA 1
ATOM 3163 C C . ALA B 1 36 ? -0.661 -1.615 -15.758 1 98.75 36 ALA B C 1
ATOM 3165 O O . ALA B 1 36 ? 0.413 -1.027 -15.602 1 98.75 36 ALA B O 1
ATOM 3166 N N . ASP B 1 37 ? -1.68 -1.121 -16.438 1 98.81 37 ASP B N 1
ATOM 3167 C CA . ASP B 1 37 ? -1.578 0.181 -17.094 1 98.81 37 ASP B CA 1
ATOM 3168 C C . ASP B 1 37 ? -1.439 1.301 -16.062 1 98.81 37 ASP B C 1
ATOM 3170 O O . ASP B 1 37 ? -0.706 2.266 -16.281 1 98.81 37 ASP B O 1
ATOM 3174 N N . ILE B 1 38 ? -2.109 1.202 -14.93 1 98.88 38 ILE B N 1
ATOM 3175 C CA . ILE B 1 38 ? -1.972 2.174 -13.852 1 98.88 38 ILE B CA 1
ATOM 3176 C C . ILE B 1 38 ? -0.585 2.053 -13.219 1 98.88 38 ILE B C 1
ATOM 3178 O O . ILE B 1 38 ? 0.067 3.061 -12.945 1 98.88 38 ILE B O 1
ATOM 3182 N N . THR B 1 39 ? -0.129 0.812 -13.031 1 98.94 39 THR B N 1
ATOM 3183 C CA . THR B 1 39 ? 1.207 0.605 -12.484 1 98.94 39 THR B CA 1
ATOM 3184 C C . THR B 1 39 ? 2.268 1.194 -13.406 1 98.94 39 THR B C 1
ATOM 3186 O O . THR B 1 39 ? 3.281 1.721 -12.945 1 98.94 39 THR B O 1
ATOM 3189 N N . ALA B 1 40 ? 2.016 1.092 -14.727 1 98.94 40 ALA B N 1
ATOM 3190 C CA . ALA B 1 40 ? 2.941 1.701 -15.68 1 98.94 40 ALA B CA 1
ATOM 3191 C C . ALA B 1 40 ? 3.061 3.203 -15.438 1 98.94 40 ALA B C 1
ATOM 3193 O O . ALA B 1 40 ? 4.156 3.766 -15.508 1 98.94 40 ALA B O 1
ATOM 3194 N N . GLN B 1 41 ? 1.956 3.891 -15.133 1 98.88 41 GLN B N 1
ATOM 3195 C CA . GLN B 1 41 ? 1.991 5.312 -14.812 1 98.88 41 GLN B CA 1
ATOM 3196 C C . GLN B 1 41 ? 2.822 5.582 -13.562 1 98.88 41 GLN B C 1
ATOM 3198 O O . GLN B 1 41 ? 3.617 6.523 -13.531 1 98.88 41 GLN B O 1
ATOM 3203 N N . VAL B 1 42 ? 2.635 4.75 -12.586 1 98.94 42 VAL B N 1
ATOM 3204 C CA . VAL B 1 42 ? 3.389 4.883 -11.344 1 98.94 42 VAL B CA 1
ATOM 3205 C C . VAL B 1 42 ? 4.879 4.707 -11.625 1 98.94 42 VAL B C 1
ATOM 3207 O O . VAL B 1 42 ? 5.711 5.449 -11.094 1 98.94 42 VAL B O 1
ATOM 3210 N N . LEU B 1 43 ? 5.211 3.713 -12.445 1 98.94 43 LEU B N 1
ATOM 3211 C CA . LEU B 1 43 ? 6.605 3.475 -12.805 1 98.94 43 LEU B CA 1
ATOM 3212 C C . LEU B 1 43 ? 7.234 4.73 -13.406 1 98.94 43 LEU B C 1
ATOM 3214 O O . LEU B 1 43 ? 8.305 5.156 -12.977 1 98.94 43 LEU B O 1
ATOM 3218 N N . HIS B 1 44 ? 6.582 5.352 -14.312 1 98.94 44 HIS B N 1
ATOM 3219 C CA . HIS B 1 44 ? 7.16 6.48 -15.039 1 98.94 44 HIS B CA 1
ATOM 3220 C C . HIS B 1 44 ? 7.188 7.734 -14.164 1 98.94 44 HIS B C 1
ATOM 3222 O O . HIS B 1 44 ? 8.117 8.539 -14.266 1 98.94 44 HIS B O 1
ATOM 3228 N N . ARG B 1 45 ? 6.277 7.883 -13.273 1 98.81 45 ARG B N 1
ATOM 3229 C CA . ARG B 1 45 ? 6.148 9.141 -12.555 1 98.81 45 ARG B CA 1
ATOM 3230 C C . ARG B 1 45 ? 6.84 9.07 -11.195 1 98.81 45 ARG B C 1
ATOM 3232 O O . ARG B 1 45 ? 7.23 10.102 -10.641 1 98.81 45 ARG B O 1
ATOM 3239 N N . GLN B 1 46 ? 7.004 7.836 -10.703 1 98.88 46 GLN B N 1
ATOM 3240 C CA . GLN B 1 46 ? 7.477 7.758 -9.328 1 98.88 46 GLN B CA 1
ATOM 3241 C C . GLN B 1 46 ? 8.758 6.926 -9.234 1 98.88 46 GLN B C 1
ATOM 3243 O O . GLN B 1 46 ? 9.508 7.039 -8.258 1 98.88 46 GLN B O 1
ATOM 3248 N N . VAL B 1 47 ? 8.961 6.043 -10.164 1 98.94 47 VAL B N 1
ATOM 3249 C CA . VAL B 1 47 ? 10.164 5.219 -10.109 1 98.94 47 VAL B CA 1
ATOM 3250 C C . VAL B 1 47 ? 11.234 5.809 -11.031 1 98.94 47 VAL B C 1
ATOM 3252 O O . VAL B 1 47 ? 12.352 6.082 -10.59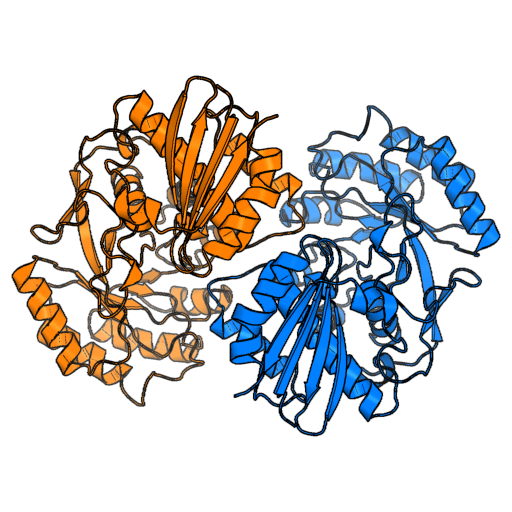4 1 98.94 47 VAL B O 1
ATOM 3255 N N . ALA B 1 48 ? 10.891 6.117 -12.227 1 98.94 48 ALA B N 1
ATOM 3256 C CA . ALA B 1 48 ? 11.82 6.539 -13.273 1 98.94 48 ALA B CA 1
ATOM 3257 C C . ALA B 1 48 ? 12.602 7.785 -12.844 1 98.94 48 ALA B C 1
ATOM 3259 O O . ALA B 1 48 ? 13.812 7.859 -13.039 1 98.94 48 ALA B O 1
ATOM 3260 N N . PRO B 1 49 ? 11.914 8.797 -12.188 1 98.69 49 PRO B N 1
ATOM 3261 C CA . PRO B 1 49 ? 12.625 10.031 -11.859 1 98.69 49 PRO B CA 1
ATOM 3262 C C . PRO B 1 49 ? 13.82 9.805 -10.938 1 98.69 49 PRO B C 1
ATOM 3264 O O . PRO B 1 49 ? 14.781 10.578 -10.961 1 98.69 49 PRO B O 1
ATOM 3267 N N . TYR B 1 50 ? 13.812 8.719 -10.164 1 98.56 50 TYR B N 1
ATOM 3268 C CA . TYR B 1 50 ? 14.867 8.484 -9.188 1 98.56 50 TYR B CA 1
ATOM 3269 C C . TYR B 1 50 ? 15.828 7.398 -9.672 1 98.56 50 TYR B C 1
ATOM 3271 O O . TYR B 1 50 ? 17 7.398 -9.312 1 98.56 50 TYR B O 1
ATOM 3279 N N . ALA B 1 51 ? 15.297 6.473 -10.445 1 98.81 51 ALA B N 1
ATOM 3280 C CA . ALA B 1 51 ? 16.094 5.328 -10.891 1 98.81 51 ALA B CA 1
ATOM 3281 C C . ALA B 1 51 ? 17 5.711 -12.055 1 98.81 51 ALA B C 1
ATOM 3283 O O . ALA B 1 51 ? 18.125 5.23 -12.148 1 98.81 51 ALA B O 1
ATOM 3284 N N . LEU B 1 52 ? 16.484 6.539 -13.023 1 98.75 52 LEU B N 1
ATOM 3285 C CA . LEU B 1 52 ? 17.281 6.945 -14.18 1 98.75 52 LEU B CA 1
ATOM 3286 C C . LEU B 1 52 ? 18.531 7.695 -13.734 1 98.75 52 LEU B C 1
ATOM 3288 O O . LEU B 1 52 ? 18.469 8.57 -12.867 1 98.75 52 LEU B O 1
ATOM 3292 N N . GLY B 1 53 ? 19.656 7.32 -14.219 1 98.44 53 GLY B N 1
ATOM 3293 C CA . GLY B 1 53 ? 20.938 7.914 -13.875 1 98.44 53 GLY B CA 1
ATOM 3294 C C . GLY B 1 53 ? 21.703 7.125 -12.82 1 98.44 53 GLY B C 1
ATOM 3295 O O . GLY B 1 53 ? 22.891 7.359 -12.602 1 98.44 53 GLY B O 1
ATOM 3296 N N . MET B 1 54 ? 21.047 6.199 -12.188 1 98.38 54 MET B N 1
ATOM 3297 C CA . MET B 1 54 ? 21.703 5.359 -11.188 1 98.38 54 MET B CA 1
ATOM 3298 C C . MET B 1 54 ? 22.422 4.188 -11.844 1 98.38 54 MET B C 1
ATOM 3300 O O . MET B 1 54 ? 22.125 3.836 -12.992 1 98.38 54 MET B O 1
ATOM 3304 N N . ALA B 1 55 ? 23.344 3.592 -11.125 1 98.06 55 ALA B N 1
ATOM 3305 C CA . ALA B 1 55 ? 24.109 2.445 -11.609 1 98.06 55 ALA B CA 1
ATOM 3306 C C . ALA B 1 55 ? 23.219 1.206 -11.719 1 98.06 55 ALA B C 1
ATOM 3308 O O . ALA B 1 55 ? 22.531 0.844 -10.766 1 98.06 55 ALA B O 1
ATOM 3309 N N . CYS B 1 56 ? 23.266 0.544 -12.852 1 97.88 56 CYS B N 1
ATOM 3310 C CA . CYS B 1 56 ? 22.422 -0.625 -13.117 1 97.88 56 CYS B CA 1
ATOM 3311 C C . CYS B 1 56 ? 22.891 -1.819 -12.289 1 97.88 56 CYS B C 1
ATOM 3313 O O . CYS B 1 56 ? 22.141 -2.777 -12.102 1 97.88 56 CYS B O 1
ATOM 3315 N N . GLU B 1 57 ? 24.125 -1.795 -11.773 1 95.56 57 GLU B N 1
ATOM 3316 C CA . GLU B 1 57 ? 24.719 -2.949 -11.109 1 95.56 57 GLU B CA 1
ATOM 3317 C C . GLU B 1 57 ? 24.219 -3.08 -9.672 1 95.56 57 GLU B C 1
ATOM 3319 O O . GLU B 1 57 ? 24.344 -4.145 -9.062 1 95.56 57 GLU B O 1
ATOM 3324 N N . ASP B 1 58 ? 23.719 -2.012 -9.102 1 95.56 58 ASP B N 1
ATOM 3325 C CA . ASP B 1 58 ? 23.25 -2.061 -7.715 1 95.56 58 ASP B CA 1
ATOM 3326 C C . ASP B 1 58 ? 21.75 -1.852 -7.641 1 95.56 58 ASP B C 1
ATOM 3328 O O . ASP B 1 58 ? 21.281 -0.81 -7.172 1 95.56 58 ASP B O 1
ATOM 3332 N N . ILE B 1 59 ? 21.047 -2.879 -8.023 1 98.25 59 ILE B N 1
ATOM 3333 C CA . ILE B 1 59 ? 19.594 -2.846 -8.109 1 98.25 59 ILE B CA 1
ATOM 3334 C C . ILE B 1 59 ? 18.984 -2.543 -6.738 1 98.25 59 ILE B C 1
ATOM 3336 O O . ILE B 1 59 ? 18.078 -1.722 -6.621 1 98.25 59 ILE B O 1
ATOM 3340 N N . ASP B 1 60 ? 19.547 -3.137 -5.645 1 97.44 60 ASP B N 1
ATOM 3341 C CA . ASP B 1 60 ? 19.062 -2.93 -4.281 1 97.44 60 ASP B CA 1
ATOM 3342 C C . ASP B 1 60 ? 19.156 -1.458 -3.885 1 97.44 60 ASP B C 1
ATOM 3344 O O . ASP B 1 60 ? 18.172 -0.871 -3.441 1 97.44 60 ASP B O 1
ATOM 3348 N N . ALA B 1 61 ? 20.312 -0.885 -4.09 1 97.31 61 ALA B N 1
ATOM 3349 C CA . ALA B 1 61 ? 20.5 0.516 -3.725 1 97.31 61 ALA B CA 1
ATOM 3350 C C . ALA B 1 61 ? 19.578 1.424 -4.527 1 97.31 61 ALA B C 1
ATOM 3352 O O . ALA B 1 61 ? 18.984 2.361 -3.982 1 97.31 61 ALA B O 1
ATOM 3353 N N . MET B 1 62 ? 19.453 1.162 -5.844 1 98.44 62 MET B N 1
ATOM 3354 C CA . MET B 1 62 ? 18.609 1.945 -6.738 1 98.44 62 MET B CA 1
ATOM 3355 C C . MET B 1 62 ? 17.156 1.957 -6.254 1 98.44 62 MET B C 1
ATOM 3357 O O . MET B 1 62 ? 16.578 3.023 -6.074 1 98.44 62 MET B O 1
ATOM 3361 N N . LEU B 1 63 ? 16.656 0.788 -5.945 1 98.31 63 LEU B N 1
ATOM 3362 C CA . LEU B 1 63 ? 15.227 0.712 -5.664 1 98.31 63 LEU B CA 1
ATOM 3363 C C . LEU B 1 63 ? 14.938 1.04 -4.203 1 98.31 63 LEU B C 1
ATOM 3365 O O . LEU B 1 63 ? 13.82 1.435 -3.859 1 98.31 63 LEU B O 1
ATOM 3369 N N . ASP B 1 64 ? 15.938 0.929 -3.291 1 97.88 64 ASP B N 1
ATOM 3370 C CA . ASP B 1 64 ? 15.797 1.46 -1.939 1 97.88 64 ASP B CA 1
ATOM 3371 C C . ASP B 1 64 ? 15.664 2.98 -1.958 1 97.88 64 ASP B C 1
ATOM 3373 O O . ASP B 1 64 ? 14.883 3.551 -1.187 1 97.88 64 ASP B O 1
ATOM 3377 N N . ILE B 1 65 ? 16.375 3.65 -2.85 1 97.88 65 ILE B N 1
ATOM 3378 C CA . ILE B 1 65 ? 16.281 5.102 -2.982 1 97.88 65 ILE B CA 1
ATOM 3379 C C . ILE B 1 65 ? 14.891 5.48 -3.477 1 97.88 65 ILE B C 1
ATOM 3381 O O . ILE B 1 65 ? 14.297 6.445 -2.988 1 97.88 65 ILE B O 1
ATOM 3385 N N . VAL B 1 66 ? 14.367 4.727 -4.41 1 98.75 66 VAL B N 1
ATOM 3386 C CA . VAL B 1 66 ? 13.023 4.98 -4.906 1 98.75 66 VAL B CA 1
ATOM 3387 C C . VAL B 1 66 ? 12.016 4.863 -3.764 1 98.75 66 VAL B C 1
ATOM 3389 O O . VAL B 1 66 ? 11.156 5.734 -3.594 1 98.75 66 VAL B O 1
ATOM 3392 N N . ARG B 1 67 ? 12.133 3.764 -3.004 1 97.94 67 ARG B N 1
ATOM 3393 C CA . ARG B 1 67 ? 11.273 3.561 -1.847 1 97.94 67 ARG B CA 1
ATOM 3394 C C . ARG B 1 67 ? 11.359 4.742 -0.886 1 97.94 67 ARG B C 1
ATOM 3396 O O . ARG B 1 67 ? 10.328 5.242 -0.419 1 97.94 67 ARG B O 1
ATOM 3403 N N . ASP B 1 68 ? 12.578 5.176 -0.589 1 97.75 68 ASP B N 1
ATOM 3404 C CA . ASP B 1 68 ? 12.812 6.258 0.362 1 97.75 68 ASP B CA 1
ATOM 3405 C C . ASP B 1 68 ? 12.219 7.57 -0.149 1 97.75 68 ASP B C 1
ATOM 3407 O O . ASP B 1 68 ? 11.57 8.297 0.602 1 97.75 68 ASP B O 1
ATOM 3411 N N . ARG B 1 69 ? 12.383 7.84 -1.434 1 97.88 69 ARG B N 1
ATOM 3412 C CA . ARG B 1 69 ? 11.922 9.102 -2.01 1 97.88 69 ARG B CA 1
ATOM 3413 C C . ARG B 1 69 ? 10.406 9.117 -2.135 1 97.88 69 ARG B C 1
ATOM 3415 O O . ARG B 1 69 ? 9.789 10.188 -2.133 1 97.88 69 ARG B O 1
ATOM 3422 N N . GLU B 1 70 ? 9.875 7.957 -2.232 1 98.31 70 GLU B N 1
ATOM 3423 C CA . GLU B 1 70 ? 8.43 7.844 -2.369 1 98.31 70 GLU B CA 1
ATOM 3424 C C . GLU B 1 70 ? 7.797 7.266 -1.104 1 98.31 70 GLU B C 1
ATOM 3426 O O . GLU B 1 70 ? 6.777 6.574 -1.17 1 98.31 70 GLU B O 1
ATOM 3431 N N . HIS B 1 71 ? 8.352 7.574 0.063 1 97.56 71 HIS B N 1
ATOM 3432 C CA . HIS B 1 71 ? 7.973 7.004 1.35 1 97.56 71 HIS B CA 1
ATOM 3433 C C . HIS B 1 71 ? 6.516 7.305 1.678 1 97.56 71 HIS B C 1
ATOM 3435 O O . HIS B 1 71 ? 5.898 6.602 2.479 1 97.56 71 HIS B O 1
ATOM 3441 N N . LYS B 1 72 ? 5.844 8.25 1.043 1 97.62 72 LYS B N 1
ATOM 3442 C CA . LYS B 1 72 ? 4.461 8.625 1.316 1 97.62 72 LYS B CA 1
ATOM 3443 C C . LYS B 1 72 ? 3.486 7.688 0.607 1 97.62 72 LYS B C 1
ATOM 3445 O O . LYS B 1 72 ? 2.273 7.77 0.816 1 97.62 72 LYS B O 1
ATOM 3450 N N . PHE B 1 73 ? 4.031 6.816 -0.246 1 98.38 73 PHE B N 1
ATOM 3451 C CA . PHE B 1 73 ? 3.188 5.914 -1.02 1 98.38 73 PHE B CA 1
ATOM 3452 C C . PHE B 1 73 ? 3.561 4.461 -0.755 1 98.38 73 PHE B C 1
ATOM 3454 O O . PHE B 1 73 ? 3.873 3.715 -1.686 1 98.38 73 PHE B O 1
ATOM 3461 N N . PRO B 1 74 ? 3.412 4.031 0.475 1 98.25 74 PRO B N 1
ATOM 3462 C CA . PRO B 1 74 ? 3.678 2.615 0.732 1 98.25 74 PRO B CA 1
ATOM 3463 C C . PRO B 1 74 ? 2.617 1.697 0.132 1 98.25 74 PRO B C 1
ATOM 3465 O O . PRO B 1 74 ? 1.438 2.059 0.083 1 98.25 74 PRO B O 1
ATOM 3468 N N . GLY B 1 75 ? 3.117 0.537 -0.366 1 98.31 75 GLY B N 1
ATOM 3469 C CA . GLY B 1 75 ? 2.135 -0.474 -0.722 1 98.31 75 GLY B CA 1
ATOM 3470 C C . GLY B 1 75 ? 2.25 -0.938 -2.162 1 98.31 75 GLY B C 1
ATOM 3471 O O . GLY B 1 75 ? 3.291 -0.761 -2.795 1 98.31 75 GLY B O 1
ATOM 3472 N N . SER B 1 76 ? 1.222 -1.538 -2.67 1 98.62 76 SER B N 1
ATOM 3473 C CA . SER B 1 76 ? 1.198 -2.449 -3.811 1 98.62 76 SER B CA 1
ATOM 3474 C C . SER B 1 76 ? 1.66 -1.752 -5.086 1 98.62 76 SER B C 1
ATOM 3476 O O . SER B 1 76 ? 2.65 -2.158 -5.695 1 98.62 76 SER B O 1
ATOM 3478 N N . TYR B 1 77 ? 1.099 -0.607 -5.43 1 98.88 77 TYR B N 1
ATOM 3479 C CA . TYR B 1 77 ? 1.351 -0.026 -6.746 1 98.88 77 TYR B CA 1
ATOM 3480 C C . TYR B 1 77 ? 2.814 0.373 -6.895 1 98.88 77 TYR B C 1
ATOM 3482 O O . TYR B 1 77 ? 3.428 0.124 -7.934 1 98.88 77 TYR B O 1
ATOM 3490 N N . LEU B 1 78 ? 3.367 0.963 -5.883 1 98.94 78 LEU B N 1
ATOM 3491 C CA . LEU B 1 78 ? 4.773 1.338 -5.969 1 98.94 78 LEU B CA 1
ATOM 3492 C C . LEU B 1 78 ? 5.664 0.101 -6.039 1 98.94 78 LEU B C 1
ATOM 3494 O O . LEU B 1 78 ? 6.617 0.058 -6.82 1 98.94 78 LEU B O 1
ATOM 3498 N N . ARG B 1 79 ? 5.332 -0.91 -5.215 1 98.94 79 ARG B N 1
ATOM 3499 C CA . ARG B 1 79 ? 6.125 -2.133 -5.234 1 98.94 79 ARG B CA 1
ATOM 3500 C C . ARG B 1 79 ? 6.027 -2.826 -6.59 1 98.94 79 ARG B C 1
ATOM 3502 O O . ARG B 1 79 ? 7.039 -3.273 -7.137 1 98.94 79 ARG B O 1
ATOM 3509 N N . ARG B 1 80 ? 4.859 -2.891 -7.141 1 98.94 80 ARG B N 1
ATOM 3510 C CA . ARG B 1 80 ? 4.652 -3.486 -8.453 1 98.94 80 ARG B CA 1
ATOM 3511 C C . ARG B 1 80 ? 5.473 -2.764 -9.516 1 98.94 80 ARG B C 1
ATOM 3513 O O . ARG B 1 80 ? 6.102 -3.402 -10.367 1 98.94 80 ARG B O 1
ATOM 3520 N N . ALA B 1 81 ? 5.504 -1.435 -9.43 1 98.94 81 ALA B N 1
ATOM 3521 C CA . ALA B 1 81 ? 6.277 -0.629 -10.375 1 98.94 81 ALA B CA 1
ATOM 3522 C C . ALA B 1 81 ? 7.773 -0.884 -10.211 1 98.94 81 ALA B C 1
ATOM 3524 O O . ALA B 1 81 ? 8.492 -1.074 -11.195 1 98.94 81 ALA B O 1
ATOM 3525 N N . MET B 1 82 ? 8.234 -0.913 -8.984 1 98.94 82 MET B N 1
ATOM 3526 C CA . MET B 1 82 ? 9.633 -1.212 -8.688 1 98.94 82 MET B CA 1
ATOM 3527 C C . MET B 1 82 ? 10.031 -2.576 -9.242 1 98.94 82 MET B C 1
ATOM 3529 O O . MET B 1 82 ? 11.125 -2.734 -9.789 1 98.94 82 MET B O 1
ATOM 3533 N N . GLY B 1 83 ? 9.102 -3.512 -9.094 1 98.94 83 GLY B N 1
ATOM 3534 C CA . GLY B 1 83 ? 9.359 -4.863 -9.57 1 98.94 83 GLY B CA 1
ATOM 3535 C C . GLY B 1 83 ? 9.633 -4.93 -11.062 1 98.94 83 GLY B C 1
ATOM 3536 O O . GLY B 1 83 ? 10.438 -5.742 -11.516 1 98.94 83 GLY B O 1
ATOM 3537 N N . GLY B 1 84 ? 8.938 -4.047 -11.797 1 98.94 84 GLY B N 1
ATOM 3538 C CA . GLY B 1 84 ? 9.172 -3.996 -13.227 1 98.94 84 GLY B CA 1
ATOM 3539 C C . GLY B 1 84 ? 10.602 -3.607 -13.578 1 98.94 84 GLY B C 1
ATOM 3540 O O . GLY B 1 84 ? 11.227 -4.238 -14.438 1 98.94 84 GLY B O 1
ATOM 3541 N N . VAL B 1 85 ? 11.141 -2.631 -12.914 1 98.94 85 VAL B N 1
ATOM 3542 C CA . VAL B 1 85 ? 12.508 -2.162 -13.156 1 98.94 85 VAL B CA 1
ATOM 3543 C C . VAL B 1 85 ? 13.508 -3.201 -12.664 1 98.94 85 VAL B C 1
ATOM 3545 O O . VAL B 1 85 ? 14.461 -3.541 -13.367 1 98.94 85 VAL B O 1
ATOM 3548 N N . ASP B 1 86 ? 13.289 -3.738 -11.484 1 98.94 86 ASP B N 1
ATOM 3549 C CA . ASP B 1 86 ? 14.133 -4.762 -10.883 1 98.94 86 ASP B CA 1
ATOM 3550 C C . ASP B 1 86 ? 14.32 -5.945 -11.82 1 98.94 86 ASP B C 1
ATOM 3552 O O . ASP B 1 86 ? 15.453 -6.312 -12.148 1 98.94 86 ASP B O 1
ATOM 3556 N N . THR B 1 87 ? 13.203 -6.473 -12.312 1 98.94 87 THR B N 1
ATOM 3557 C CA . THR B 1 87 ? 13.266 -7.695 -13.102 1 98.94 87 THR B CA 1
ATOM 3558 C C . THR B 1 87 ? 13.875 -7.418 -14.477 1 98.94 87 THR B C 1
ATOM 3560 O O . THR B 1 87 ? 14.555 -8.273 -15.039 1 98.94 87 THR B O 1
ATOM 3563 N N . ALA B 1 88 ? 13.672 -6.223 -14.977 1 98.94 88 ALA B N 1
ATOM 3564 C CA . ALA B 1 88 ? 14.312 -5.844 -16.234 1 98.94 88 ALA B CA 1
ATOM 3565 C C . ALA B 1 88 ? 15.828 -5.766 -16.078 1 98.94 88 ALA B C 1
ATOM 3567 O O . ALA B 1 88 ? 16.578 -6.215 -16.938 1 98.94 88 ALA B O 1
ATOM 3568 N N . LEU B 1 89 ? 16.281 -5.242 -14.961 1 98.94 89 LEU B N 1
ATOM 3569 C CA . LEU B 1 89 ? 17.703 -5.098 -14.727 1 98.94 89 LEU B CA 1
ATOM 3570 C C . LEU B 1 89 ? 18.359 -6.457 -14.5 1 98.94 89 LEU B C 1
ATOM 3572 O O . LEU B 1 89 ? 19.5 -6.688 -14.93 1 98.94 89 LEU B O 1
ATOM 3576 N N . TRP B 1 90 ? 17.703 -7.359 -13.82 1 98.94 90 TRP B N 1
ATOM 3577 C CA . TRP B 1 90 ? 18.234 -8.711 -13.648 1 98.94 90 TRP B CA 1
ATOM 3578 C C . TRP B 1 90 ? 18.375 -9.414 -14.992 1 98.94 90 TRP B C 1
ATOM 3580 O O . TRP B 1 90 ? 19.344 -10.141 -15.219 1 98.94 90 TRP B O 1
ATOM 3590 N N . ASP B 1 91 ? 17.375 -9.234 -15.844 1 98.94 91 ASP B N 1
ATOM 3591 C CA . ASP B 1 91 ? 17.5 -9.773 -17.188 1 98.94 91 ASP B CA 1
ATOM 3592 C C . ASP B 1 91 ? 18.734 -9.211 -17.891 1 98.94 91 ASP B C 1
ATOM 3594 O O . ASP B 1 91 ? 19.5 -9.961 -18.5 1 98.94 91 ASP B O 1
ATOM 3598 N N . MET B 1 92 ? 18.859 -7.879 -17.844 1 98.88 92 MET B N 1
ATOM 3599 C CA . MET B 1 92 ? 19.984 -7.199 -18.469 1 98.88 92 MET B CA 1
ATOM 3600 C C . MET B 1 92 ? 21.312 -7.797 -17.984 1 98.88 92 MET B C 1
ATOM 3602 O O . MET B 1 92 ? 22.203 -8.062 -18.781 1 98.88 92 MET B O 1
ATOM 3606 N N . HIS B 1 93 ? 21.422 -8.031 -16.703 1 98.69 93 HIS B N 1
ATOM 3607 C CA . HIS B 1 93 ? 22.641 -8.594 -16.125 1 98.69 93 HIS B CA 1
ATOM 3608 C C . HIS B 1 93 ? 22.891 -10.008 -16.656 1 98.69 93 HIS B C 1
ATOM 3610 O O . HIS B 1 93 ? 24.031 -10.367 -16.953 1 98.69 93 HIS B O 1
ATOM 3616 N N . GLY B 1 94 ? 21.812 -10.781 -16.672 1 98.81 94 GLY B N 1
ATOM 3617 C CA . GLY B 1 94 ? 21.953 -12.133 -17.203 1 98.81 94 GLY B CA 1
ATOM 3618 C C . GLY B 1 94 ? 22.375 -12.164 -18.656 1 98.81 94 GLY B C 1
ATOM 3619 O O . GLY B 1 94 ? 23.266 -12.93 -19.031 1 98.81 94 GLY B O 1
ATOM 3620 N N . ARG B 1 95 ? 21.797 -11.352 -19.469 1 98.56 95 ARG B N 1
ATOM 3621 C CA . ARG B 1 95 ? 22.125 -11.273 -20.891 1 98.56 95 ARG B CA 1
ATOM 3622 C C . ARG B 1 95 ? 23.578 -10.812 -21.078 1 98.56 95 ARG B C 1
ATOM 3624 O O . ARG B 1 95 ? 24.297 -11.367 -21.906 1 98.56 95 ARG B O 1
ATOM 3631 N N . ARG B 1 96 ? 23.953 -9.828 -20.344 1 97.75 96 ARG B N 1
ATOM 3632 C CA . ARG B 1 96 ? 25.328 -9.32 -20.406 1 97.75 96 ARG B CA 1
ATOM 3633 C C . ARG B 1 96 ? 26.328 -10.398 -20.047 1 97.75 96 ARG B C 1
ATOM 3635 O O . ARG B 1 96 ? 27.391 -10.508 -20.672 1 97.75 96 ARG B O 1
ATOM 3642 N N . ALA B 1 97 ? 26 -11.188 -19.078 1 98.19 97 ALA B N 1
ATOM 3643 C CA . ALA B 1 97 ? 26.906 -12.219 -18.562 1 98.19 97 ALA B CA 1
ATOM 3644 C C . ALA B 1 97 ? 26.828 -13.477 -19.422 1 98.19 97 ALA B C 1
ATOM 3646 O O . ALA B 1 97 ? 27.672 -14.375 -19.281 1 98.19 97 ALA B O 1
ATOM 3647 N N . GLY B 1 98 ? 25.844 -13.523 -20.297 1 98.56 98 GLY B N 1
ATOM 3648 C CA . GLY B 1 98 ? 25.609 -14.742 -21.062 1 98.56 98 GLY B CA 1
ATOM 3649 C C . GLY B 1 98 ? 25.156 -15.906 -20.188 1 98.56 98 GLY B C 1
ATOM 3650 O O . GLY B 1 98 ? 25.516 -17.062 -20.453 1 98.56 98 GLY B O 1
ATOM 3651 N N . LYS B 1 99 ? 24.5 -15.602 -19.078 1 98.81 99 LYS B N 1
ATOM 3652 C CA . LYS B 1 99 ? 24.062 -16.594 -18.109 1 98.81 99 LYS B CA 1
ATOM 3653 C C . LYS B 1 99 ? 22.594 -16.406 -17.734 1 98.81 99 LYS B C 1
ATOM 3655 O O . LYS B 1 99 ? 22.094 -15.289 -17.75 1 98.81 99 LYS B O 1
ATOM 3660 N N . PRO B 1 100 ? 21.922 -17.547 -17.469 1 98.81 100 PRO B N 1
ATOM 3661 C CA . PRO B 1 100 ? 20.594 -17.375 -16.891 1 98.81 100 PRO B CA 1
ATOM 3662 C C . PRO B 1 100 ? 20.625 -16.672 -15.531 1 98.81 100 PRO B C 1
ATOM 3664 O O . PRO B 1 100 ? 21.609 -16.797 -14.789 1 98.81 100 PRO B O 1
ATOM 3667 N N . VAL B 1 101 ? 19.531 -15.961 -15.195 1 98.88 101 VAL B N 1
ATOM 3668 C CA . VAL B 1 101 ? 19.469 -15.188 -13.961 1 98.88 101 VAL B CA 1
ATOM 3669 C C . VAL B 1 101 ? 19.672 -16.109 -12.766 1 98.88 101 VAL B C 1
ATOM 3671 O O . VAL B 1 101 ? 20.297 -15.727 -11.766 1 98.88 101 VAL B O 1
ATOM 3674 N N . CYS B 1 102 ? 19.109 -17.375 -12.797 1 98.75 102 CYS B N 1
ATOM 3675 C CA . CYS B 1 102 ? 19.281 -18.281 -11.656 1 98.75 102 CYS B CA 1
ATOM 3676 C C . CYS B 1 102 ? 20.75 -18.5 -11.336 1 98.75 102 CYS B C 1
ATOM 3678 O O . CYS B 1 102 ? 21.125 -18.625 -10.172 1 98.75 102 CYS B O 1
ATOM 3680 N N . VAL B 1 103 ? 21.641 -18.516 -12.344 1 98.81 103 VAL B N 1
ATOM 3681 C CA . VAL B 1 103 ? 23.078 -18.688 -12.125 1 98.81 103 VAL B CA 1
ATOM 3682 C C . VAL B 1 103 ? 23.656 -17.438 -11.453 1 98.81 103 VAL B C 1
ATOM 3684 O O . VAL B 1 103 ? 24.5 -17.531 -10.57 1 98.81 103 VAL B O 1
ATOM 3687 N N . LEU B 1 104 ? 23.172 -16.234 -11.828 1 98.56 104 LEU B N 1
ATOM 3688 C CA . LEU B 1 104 ? 23.641 -14.984 -11.242 1 98.56 104 LEU B CA 1
ATOM 3689 C C . LEU B 1 104 ? 23.344 -14.945 -9.742 1 98.56 104 LEU B C 1
ATOM 3691 O O . LEU B 1 104 ? 24.062 -14.305 -8.977 1 98.56 104 LEU B O 1
ATOM 3695 N N . ILE B 1 105 ? 22.281 -15.641 -9.312 1 98.5 105 ILE B N 1
ATOM 3696 C CA . ILE B 1 105 ? 21.906 -15.562 -7.906 1 98.5 105 ILE B CA 1
ATOM 3697 C C . ILE B 1 105 ? 22.297 -16.859 -7.195 1 98.5 105 ILE B C 1
ATOM 3699 O O . ILE B 1 105 ? 21.781 -17.156 -6.117 1 98.5 105 ILE B O 1
ATOM 3703 N N . GLY B 1 106 ? 23.094 -17.641 -7.816 1 98.31 106 GLY B N 1
ATOM 3704 C CA . GLY B 1 106 ? 23.766 -18.719 -7.117 1 98.31 106 GLY B CA 1
ATOM 3705 C C . GLY B 1 106 ? 23.172 -20.078 -7.406 1 98.31 106 GLY B C 1
ATOM 3706 O O . GLY B 1 106 ? 23.469 -21.047 -6.703 1 98.31 106 GLY B O 1
ATOM 3707 N N . GLY B 1 107 ? 22.312 -20.188 -8.438 1 98.69 107 GLY B N 1
ATOM 3708 C CA . GLY B 1 107 ? 21.656 -21.453 -8.742 1 98.69 107 GLY B CA 1
ATOM 3709 C C . GLY B 1 107 ? 22.141 -22.078 -10.039 1 98.69 107 GLY B C 1
ATOM 3710 O O . GLY B 1 107 ? 23.25 -21.797 -10.492 1 98.69 107 GLY B O 1
ATOM 3711 N N . THR B 1 108 ? 21.438 -23.078 -10.539 1 98.5 108 THR B N 1
ATOM 3712 C CA . THR B 1 108 ? 21.719 -23.781 -11.781 1 98.5 108 THR B CA 1
ATOM 3713 C C . THR B 1 108 ? 20.438 -24.062 -12.57 1 98.5 108 THR B C 1
ATOM 3715 O O . THR B 1 108 ? 19.391 -24.297 -11.977 1 98.5 108 THR B O 1
ATOM 3718 N N . PRO B 1 109 ? 20.625 -23.922 -13.898 1 98.44 109 PRO B N 1
ATOM 3719 C CA . PRO B 1 109 ? 19.453 -24.297 -14.695 1 98.44 109 PRO B CA 1
ATOM 3720 C C . PRO B 1 109 ? 19.031 -25.75 -14.5 1 98.44 109 PRO B C 1
ATOM 3722 O O . PRO B 1 109 ? 19.828 -26.562 -14.008 1 98.44 109 PRO B O 1
ATOM 3725 N N . GLY B 1 110 ? 17.766 -26.062 -14.828 1 98.44 110 GLY B N 1
ATOM 3726 C CA . GLY B 1 110 ? 17.281 -27.422 -14.703 1 98.44 110 GLY B CA 1
ATOM 3727 C C . GLY B 1 110 ? 15.812 -27.5 -14.375 1 98.44 110 GLY B C 1
ATOM 3728 O O . GLY B 1 110 ? 15.094 -26.5 -14.445 1 98.44 110 GLY B O 1
ATOM 3729 N N . PRO B 1 111 ? 15.367 -28.703 -14.094 1 98.31 111 PRO B N 1
ATOM 3730 C CA . PRO B 1 111 ? 13.945 -28.922 -13.852 1 98.31 111 PRO B CA 1
ATOM 3731 C C . PRO B 1 111 ? 13.484 -28.391 -12.492 1 98.31 111 PRO B C 1
ATOM 3733 O O . PRO B 1 111 ? 14.266 -28.391 -11.531 1 98.31 111 PRO B O 1
ATOM 3736 N N . VAL B 1 112 ? 12.344 -27.906 -12.414 1 98.56 112 VAL B N 1
ATOM 3737 C CA . VAL B 1 112 ? 11.656 -27.484 -11.195 1 98.56 112 VAL B CA 1
ATOM 3738 C C . VAL B 1 112 ? 10.328 -28.234 -11.07 1 98.56 112 VAL B C 1
ATOM 3740 O O . VAL B 1 112 ? 9.484 -28.141 -11.961 1 98.56 112 VAL B O 1
ATOM 3743 N N . ARG B 1 113 ? 10.164 -29.031 -10.008 1 98.62 113 ARG B N 1
ATOM 3744 C CA . ARG B 1 113 ? 8.914 -29.734 -9.758 1 98.62 113 ARG B CA 1
ATOM 3745 C C . ARG B 1 113 ? 7.766 -28.766 -9.539 1 98.62 113 ARG B C 1
ATOM 3747 O O . ARG B 1 113 ? 7.898 -27.797 -8.789 1 98.62 113 ARG B O 1
ATOM 3754 N N . ALA B 1 114 ? 6.676 -29 -10.266 1 98.75 114 ALA B N 1
ATOM 3755 C CA . ALA B 1 114 ? 5.555 -28.062 -10.188 1 98.75 114 ALA B CA 1
ATOM 3756 C C . ALA B 1 114 ? 4.297 -28.75 -9.672 1 98.75 114 ALA B C 1
ATOM 3758 O O . ALA B 1 114 ? 4.113 -29.953 -9.883 1 98.75 114 ALA B O 1
ATOM 3759 N N . TYR B 1 115 ? 3.49 -28.109 -8.93 1 98.69 115 TYR B N 1
ATOM 3760 C CA . TYR B 1 115 ? 2.111 -28.547 -8.773 1 98.69 115 TYR B CA 1
ATOM 3761 C C . TYR B 1 115 ? 1.188 -27.828 -9.75 1 98.69 115 TYR B C 1
ATOM 3763 O O . TYR B 1 115 ? 1.389 -26.656 -10.055 1 98.69 115 TYR B O 1
ATOM 3771 N N . GLY B 1 116 ? 0.191 -28.562 -10.328 1 98.56 116 GLY B N 1
ATOM 3772 C CA . GLY B 1 116 ? -0.87 -27.906 -11.086 1 98.56 116 GLY B CA 1
ATOM 3773 C C . GLY B 1 116 ? -1.798 -27.078 -10.219 1 98.56 116 GLY B C 1
ATOM 3774 O O . GLY B 1 116 ? -2.467 -27.625 -9.328 1 98.56 116 GLY B O 1
ATOM 3775 N N . SER B 1 117 ? -1.874 -25.781 -10.438 1 98.44 117 SER B N 1
ATOM 3776 C CA . SER B 1 117 ? -2.652 -24.859 -9.609 1 98.44 117 SER B CA 1
ATOM 3777 C C . SER B 1 117 ? -3.953 -24.469 -10.305 1 98.44 117 SER B C 1
ATOM 3779 O O . SER B 1 117 ? -3.936 -23.75 -11.312 1 98.44 117 SER B O 1
ATOM 3781 N N . SER B 1 118 ? -5.008 -24.906 -9.797 1 98.19 118 SER B N 1
ATOM 3782 C CA . SER B 1 118 ? -6.324 -24.531 -10.297 1 98.19 118 SER B CA 1
ATOM 3783 C C . SER B 1 118 ? -6.785 -23.203 -9.68 1 98.19 118 SER B C 1
ATOM 3785 O O . SER B 1 118 ? -6.688 -23.016 -8.469 1 98.19 118 SER B O 1
ATOM 3787 N N . MET B 1 119 ? -7.277 -22.375 -10.539 1 96.5 119 MET B N 1
ATOM 3788 C CA . MET B 1 119 ? -7.812 -21.094 -10.07 1 96.5 119 MET B CA 1
ATOM 3789 C C . MET B 1 119 ? -9.336 -21.141 -9.992 1 96.5 119 MET B C 1
ATOM 3791 O O . MET B 1 119 ? -9.961 -20.188 -9.516 1 96.5 119 MET B O 1
ATOM 3795 N N . LYS B 1 120 ? -9.992 -22.188 -10.352 1 96.31 120 LYS B N 1
ATOM 3796 C CA . LYS B 1 120 ? -11.438 -22.219 -10.57 1 96.31 120 LYS B CA 1
ATOM 3797 C C . LYS B 1 120 ? -12.18 -22.453 -9.258 1 96.31 120 LYS B C 1
ATOM 3799 O O . LYS B 1 120 ? -11.789 -23.312 -8.461 1 96.31 120 LYS B O 1
ATOM 3804 N N . ARG B 1 121 ? -13.156 -21.656 -9.062 1 95.94 121 ARG B N 1
ATOM 3805 C CA . ARG B 1 121 ? -14.102 -21.844 -7.961 1 95.94 121 ARG B CA 1
ATOM 3806 C C . ARG B 1 121 ? -15.492 -22.188 -8.484 1 95.94 121 ARG B C 1
ATOM 3808 O O . ARG B 1 121 ? -16.328 -22.703 -7.746 1 95.94 121 ARG B O 1
ATOM 3815 N N . ASP B 1 122 ? -15.711 -21.906 -9.781 1 94.88 122 ASP B N 1
ATOM 3816 C CA . ASP B 1 122 ? -17.016 -22.078 -10.43 1 94.88 122 ASP B CA 1
ATOM 3817 C C . ASP B 1 122 ? -17.078 -23.422 -11.172 1 94.88 122 ASP B C 1
ATOM 3819 O O . ASP B 1 122 ? -17.609 -23.484 -12.281 1 94.88 122 ASP B O 1
ATOM 3823 N N . ILE B 1 123 ? -16.594 -24.406 -10.727 1 97.25 123 ILE B N 1
ATOM 3824 C CA . ILE B 1 123 ? -16.562 -25.734 -11.312 1 97.25 123 ILE B CA 1
ATOM 3825 C C . ILE B 1 123 ? -17.016 -26.766 -10.266 1 97.25 123 ILE B C 1
ATOM 3827 O O . ILE B 1 123 ? -16.656 -26.656 -9.086 1 97.25 123 ILE B O 1
ATOM 3831 N N . THR B 1 124 ? -17.781 -27.781 -10.625 1 97.88 124 THR B N 1
ATOM 3832 C CA . THR B 1 124 ? -18.219 -28.812 -9.688 1 97.88 124 THR B CA 1
ATOM 3833 C C . THR B 1 124 ? -17.031 -29.656 -9.219 1 97.88 124 THR B C 1
ATOM 3835 O O . THR B 1 124 ? -16.062 -29.828 -9.953 1 97.88 124 THR B O 1
ATOM 3838 N N . PRO B 1 125 ? -17.109 -30.172 -8.008 1 98.38 125 PRO B N 1
ATOM 3839 C CA . PRO B 1 125 ? -16.047 -31.062 -7.52 1 98.38 125 PRO B CA 1
ATOM 3840 C C . PRO B 1 125 ? -15.742 -32.188 -8.484 1 98.38 125 PRO B C 1
ATOM 3842 O O . PRO B 1 125 ? -14.57 -32.5 -8.75 1 98.38 125 PRO B O 1
ATOM 3845 N N . ARG B 1 126 ? -16.781 -32.812 -9.031 1 98.19 126 ARG B N 1
ATOM 3846 C CA . ARG B 1 126 ? -16.609 -33.938 -9.969 1 98.19 126 ARG B CA 1
ATOM 3847 C C . ARG B 1 126 ? -15.844 -33.469 -11.211 1 98.19 126 ARG B C 1
ATOM 3849 O O . ARG B 1 126 ? -14.898 -34.156 -11.641 1 98.19 126 ARG B O 1
ATOM 3856 N N . ASP B 1 127 ? -16.25 -32.344 -11.781 1 98.44 127 ASP B N 1
ATOM 3857 C CA . ASP B 1 127 ? -15.602 -31.859 -12.992 1 98.44 127 ASP B CA 1
ATOM 3858 C C . ASP B 1 127 ? -14.164 -31.438 -12.711 1 98.44 127 ASP B C 1
ATOM 3860 O O . ASP B 1 127 ? -13.281 -31.625 -13.555 1 98.44 127 ASP B O 1
ATOM 3864 N N . GLU B 1 128 ? -13.922 -30.859 -11.594 1 98.5 128 GLU B N 1
ATOM 3865 C CA . GLU B 1 128 ? -12.57 -30.453 -11.227 1 98.5 128 GLU B CA 1
ATOM 3866 C C . GLU B 1 128 ? -11.664 -31.672 -11.047 1 98.5 128 GLU B C 1
ATOM 3868 O O . GLU B 1 128 ? -10.516 -31.672 -11.492 1 98.5 128 GLU B O 1
ATOM 3873 N N . ALA B 1 129 ? -12.172 -32.688 -10.367 1 98.5 129 ALA B N 1
ATOM 3874 C CA . ALA B 1 129 ? -11.398 -33.906 -10.203 1 98.5 129 ALA B CA 1
ATOM 3875 C C . ALA B 1 129 ? -11.039 -34.531 -11.555 1 98.5 129 ALA B C 1
ATOM 3877 O O . ALA B 1 129 ? -9.891 -34.906 -11.781 1 98.5 129 ALA B O 1
ATOM 3878 N N . ALA B 1 130 ? -12.023 -34.562 -12.391 1 98.38 130 ALA B N 1
ATOM 3879 C CA . ALA B 1 130 ? -11.789 -35.094 -13.727 1 98.38 130 ALA B CA 1
ATOM 3880 C C . ALA B 1 130 ? -10.719 -34.312 -14.469 1 98.38 130 ALA B C 1
ATOM 3882 O O . ALA B 1 130 ? -9.852 -34.875 -15.125 1 98.38 130 ALA B O 1
ATOM 3883 N N . ARG B 1 131 ? -10.789 -33.031 -14.383 1 97.5 131 ARG B N 1
ATOM 3884 C CA . ARG B 1 131 ? -9.844 -32.125 -15.031 1 97.5 131 ARG B CA 1
ATOM 3885 C C . ARG B 1 131 ? -8.43 -32.344 -14.523 1 97.5 131 ARG B C 1
ATOM 3887 O O . ARG B 1 131 ? -7.488 -32.469 -15.305 1 97.5 131 ARG B O 1
ATOM 3894 N N . LEU B 1 132 ? -8.242 -32.438 -13.242 1 98.38 132 LEU B N 1
ATOM 3895 C CA . LEU B 1 132 ? -6.914 -32.562 -12.648 1 98.38 132 LEU B CA 1
ATOM 3896 C C . LEU B 1 132 ? -6.34 -33.969 -12.875 1 98.38 132 LEU B C 1
ATOM 3898 O O . LEU B 1 132 ? -5.133 -34.125 -13.062 1 98.38 132 LEU B O 1
ATOM 3902 N N . VAL B 1 133 ? -7.242 -35 -12.875 1 98.25 133 VAL B N 1
ATOM 3903 C CA . VAL B 1 133 ? -6.797 -36.344 -13.211 1 98.25 133 VAL B CA 1
ATOM 3904 C C . VAL B 1 133 ? -6.25 -36.375 -14.633 1 98.25 133 VAL B C 1
ATOM 3906 O O . VAL B 1 133 ? -5.203 -36.969 -14.891 1 98.25 133 VAL B O 1
ATOM 3909 N N . ARG B 1 134 ? -6.973 -35.719 -15.508 1 98.06 134 ARG B N 1
ATOM 3910 C CA . ARG B 1 134 ? -6.516 -35.656 -16.891 1 98.06 134 ARG B CA 1
ATOM 3911 C C . ARG B 1 134 ? -5.133 -35 -16.969 1 98.06 134 ARG B C 1
ATOM 3913 O O . ARG B 1 134 ? -4.254 -35.5 -17.672 1 98.06 134 ARG B O 1
ATOM 3920 N N . LEU B 1 135 ? -4.887 -33.938 -16.281 1 97.5 135 LEU B N 1
ATOM 3921 C CA . LEU B 1 135 ? -3.619 -33.219 -16.297 1 97.5 135 LEU B CA 1
ATOM 3922 C C . LEU B 1 135 ? -2.512 -34.031 -15.664 1 97.5 135 LEU B C 1
ATOM 3924 O O . LEU B 1 135 ? -1.359 -34 -16.094 1 97.5 135 LEU B O 1
ATOM 3928 N N . ARG B 1 136 ? -2.885 -34.75 -14.578 1 97.81 136 ARG B N 1
ATOM 3929 C CA . ARG B 1 136 ? -1.945 -35.719 -14 1 97.81 136 ARG B CA 1
ATOM 3930 C C . ARG B 1 136 ? -1.446 -36.688 -15.047 1 97.81 136 ARG B C 1
ATOM 3932 O O . ARG B 1 136 ? -0.238 -36.844 -15.234 1 97.81 136 ARG B O 1
ATOM 3939 N N . ASP B 1 137 ? -2.383 -37.25 -15.734 1 97.56 137 ASP B N 1
ATOM 3940 C CA . ASP B 1 137 ? -2.064 -38.312 -16.672 1 97.56 137 ASP B CA 1
ATOM 3941 C C . ASP B 1 137 ? -1.349 -37.75 -17.906 1 97.56 137 ASP B C 1
ATOM 3943 O O . ASP B 1 137 ? -0.448 -38.406 -18.453 1 97.56 137 ASP B O 1
ATO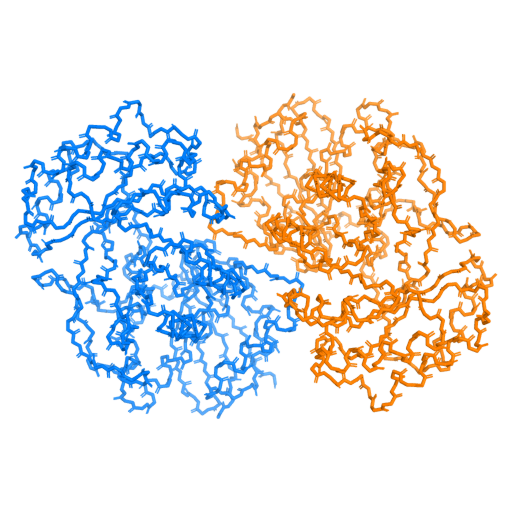M 3947 N N . GLU B 1 138 ? -1.672 -36.562 -18.328 1 97.56 138 GLU B N 1
ATOM 3948 C CA . GLU B 1 138 ? -1.144 -35.969 -19.562 1 97.56 138 GLU B CA 1
ATOM 3949 C C . GLU B 1 138 ? 0.195 -35.281 -19.312 1 97.56 138 GLU B C 1
ATOM 3951 O O . GLU B 1 138 ? 1.078 -35.312 -20.172 1 97.56 138 GLU B O 1
ATOM 3956 N N . GLN B 1 139 ? 0.378 -34.688 -18.172 1 97.56 139 GLN B N 1
ATOM 3957 C CA . GLN B 1 139 ? 1.528 -33.812 -17.984 1 97.56 139 GLN B CA 1
ATOM 3958 C C . GLN B 1 139 ? 2.434 -34.312 -16.859 1 97.56 139 GLN B C 1
ATOM 3960 O O . GLN B 1 139 ? 3.525 -33.781 -16.656 1 97.56 139 GLN B O 1
ATOM 3965 N N . GLY B 1 140 ? 1.92 -35.281 -16.141 1 97.88 140 GLY B N 1
ATOM 3966 C CA . GLY B 1 140 ? 2.768 -35.969 -15.164 1 97.88 140 GLY B CA 1
ATOM 3967 C C . GLY B 1 140 ? 2.832 -35.219 -13.836 1 97.88 140 GLY B C 1
ATOM 3968 O O . GLY B 1 140 ? 3.729 -35.469 -13.023 1 97.88 140 GLY B O 1
ATOM 3969 N N . PHE B 1 141 ? 1.951 -34.281 -13.586 1 98.25 141 PHE B N 1
ATOM 3970 C CA . PHE B 1 141 ? 1.9 -33.656 -12.266 1 98.25 141 PHE B CA 1
ATOM 3971 C C . PHE B 1 141 ? 1.662 -34.688 -11.18 1 98.25 141 PHE B C 1
ATOM 3973 O O . PHE B 1 141 ? 0.864 -35.625 -11.359 1 98.25 141 PHE B O 1
ATOM 3980 N N . ASP B 1 142 ? 2.328 -34.594 -10.102 1 98 142 ASP B N 1
ATOM 3981 C CA . ASP B 1 142 ? 2.055 -35.438 -8.953 1 98 142 ASP B CA 1
ATOM 3982 C C . ASP B 1 142 ? 1.65 -34.625 -7.734 1 98 142 ASP B C 1
ATOM 3984 O O . ASP B 1 142 ? 1.717 -35.094 -6.602 1 98 142 ASP B O 1
ATOM 3988 N N . ALA B 1 143 ? 1.306 -33.375 -7.957 1 98.62 143 ALA B N 1
ATOM 3989 C CA . ALA B 1 143 ? 0.791 -32.438 -6.949 1 98.62 143 ALA B CA 1
ATOM 3990 C C . ALA B 1 143 ? -0.181 -31.453 -7.57 1 98.62 143 ALA B C 1
ATOM 3992 O O . ALA B 1 143 ? 0.022 -31 -8.695 1 98.62 143 ALA B O 1
ATOM 3993 N N . PHE B 1 144 ? -1.249 -31.109 -6.859 1 98.81 144 PHE B N 1
ATOM 3994 C CA . PHE B 1 144 ? -2.236 -30.141 -7.324 1 98.81 144 PHE B CA 1
ATOM 3995 C C . PHE B 1 144 ? -2.711 -29.25 -6.18 1 98.81 144 PHE B C 1
ATOM 3997 O O . PHE B 1 144 ? -2.836 -29.719 -5.043 1 98.81 144 PHE B O 1
ATOM 4004 N N . LYS B 1 145 ? -2.947 -28.016 -6.422 1 98.81 145 LYS B N 1
ATOM 4005 C CA . LYS B 1 145 ? -3.648 -27.109 -5.516 1 98.81 145 LYS B CA 1
ATOM 4006 C C . LYS B 1 145 ? -5.008 -26.703 -6.078 1 98.81 145 LYS B C 1
ATOM 4008 O O . LYS B 1 145 ? -5.117 -26.359 -7.258 1 98.81 145 LYS B O 1
ATOM 4013 N N . PHE B 1 146 ? -6 -26.859 -5.309 1 98.75 146 PHE B N 1
ATOM 4014 C CA . PHE B 1 146 ? -7.336 -26.422 -5.719 1 98.75 146 PHE B CA 1
ATOM 4015 C C . PHE B 1 146 ? -7.953 -25.5 -4.676 1 98.75 146 PHE B C 1
ATOM 4017 O O . PHE B 1 146 ? -7.395 -25.328 -3.59 1 98.75 146 PHE B O 1
ATOM 4024 N N . ARG B 1 147 ? -9.016 -24.781 -5.055 1 98.62 147 ARG B N 1
ATOM 4025 C CA . ARG B 1 147 ? -9.578 -23.719 -4.234 1 98.62 147 ARG B CA 1
ATOM 4026 C C . ARG B 1 147 ? -10.68 -24.25 -3.324 1 98.62 147 ARG B C 1
ATOM 4028 O O . ARG B 1 147 ? -11.469 -25.109 -3.729 1 98.62 147 ARG B O 1
ATOM 4035 N N . ILE B 1 148 ? -10.688 -23.719 -2.143 1 98.75 148 ILE B N 1
ATOM 4036 C CA . ILE B 1 148 ? -11.773 -23.969 -1.204 1 98.75 148 ILE B CA 1
ATOM 4037 C C . ILE B 1 148 ? -12.273 -22.656 -0.631 1 98.75 148 ILE B C 1
ATOM 4039 O O . ILE B 1 148 ? -11.539 -21.656 -0.595 1 98.75 148 ILE B O 1
ATOM 4043 N N . GLY B 1 149 ? -13.492 -22.594 -0.177 1 98.38 149 GLY B N 1
ATOM 4044 C CA . GLY B 1 149 ? -14.07 -21.359 0.35 1 98.38 149 GLY B CA 1
ATOM 4045 C C . GLY B 1 149 ? -14.188 -20.266 -0.689 1 98.38 149 GLY B C 1
ATOM 4046 O O . GLY B 1 149 ? -13.625 -20.375 -1.782 1 98.38 149 GLY B O 1
ATOM 4047 N N . ALA B 1 150 ? -15.016 -19.25 -0.412 1 98.31 150 ALA B N 1
ATOM 4048 C CA . ALA B 1 150 ? -15.062 -18.062 -1.253 1 98.31 150 ALA B CA 1
ATOM 4049 C C . ALA B 1 150 ? -13.914 -17.109 -0.922 1 98.31 150 ALA B C 1
ATOM 4051 O O . ALA B 1 150 ? -13.445 -17.062 0.221 1 98.31 150 ALA B O 1
ATOM 4052 N N . GLU B 1 151 ? -13.391 -16.469 -1.946 1 97.88 151 GLU B N 1
ATOM 4053 C CA . GLU B 1 151 ? -12.328 -15.484 -1.749 1 97.88 151 GLU B CA 1
ATOM 4054 C C . GLU B 1 151 ? -12.742 -14.414 -0.751 1 97.88 151 GLU B C 1
ATOM 4056 O O . GLU B 1 151 ? -13.766 -13.75 -0.932 1 97.88 151 GLU B O 1
ATOM 4061 N N . VAL B 1 152 ? -12 -14.297 0.293 1 98.38 152 VAL B N 1
ATOM 4062 C CA . VAL B 1 152 ? -12.32 -13.398 1.398 1 98.38 152 VAL B CA 1
ATOM 4063 C C . VAL B 1 152 ? -13.781 -13.562 1.794 1 98.38 152 VAL B C 1
ATOM 4065 O O . VAL B 1 152 ? -14.531 -12.586 1.872 1 98.38 152 VAL B O 1
ATOM 4068 N N . GLY B 1 153 ? -14.195 -14.766 2.09 1 98 153 GLY B N 1
ATOM 4069 C CA . GLY B 1 153 ? -15.602 -15.156 2.08 1 98 153 GLY B CA 1
ATOM 4070 C C . GLY B 1 153 ? -16.281 -14.977 3.426 1 98 153 GLY B C 1
ATOM 4071 O O . GLY B 1 153 ? -17.5 -15.078 3.529 1 98 153 GLY B O 1
ATOM 4072 N N . ARG B 1 154 ? -15.594 -14.695 4.488 1 97 154 ARG B N 1
ATOM 4073 C CA . ARG B 1 154 ? -16.156 -14.531 5.82 1 97 154 ARG B CA 1
ATOM 4074 C C . ARG B 1 154 ? -16.922 -15.781 6.254 1 97 154 ARG B C 1
ATOM 4076 O O . ARG B 1 154 ? -18.078 -15.711 6.648 1 97 154 ARG B O 1
ATOM 4083 N N . ASP B 1 155 ? -16.328 -16.875 6.078 1 98.44 155 ASP B N 1
ATOM 4084 C CA . ASP B 1 155 ? -16.781 -18.203 6.473 1 98.44 155 ASP B CA 1
ATOM 4085 C C . ASP B 1 155 ? -17.812 -18.75 5.48 1 98.44 155 ASP B C 1
ATOM 4087 O O . ASP B 1 155 ? -18.438 -19.781 5.73 1 98.44 155 ASP B O 1
ATOM 4091 N N . ARG B 1 156 ? -17.984 -18.078 4.344 1 97.62 156 ARG B N 1
ATOM 4092 C CA . ARG B 1 156 ? -18.922 -18.562 3.328 1 97.62 156 ARG B CA 1
ATOM 4093 C C . ARG B 1 156 ? -18.188 -19.219 2.176 1 97.62 156 ARG B C 1
ATOM 4095 O O . ARG B 1 156 ? -17.109 -18.766 1.763 1 97.62 156 ARG B O 1
ATOM 4102 N N . ASP B 1 157 ? -18.719 -20.266 1.704 1 98.19 157 ASP B N 1
ATOM 4103 C CA . ASP B 1 157 ? -18.188 -20.953 0.53 1 98.19 157 ASP B CA 1
ATOM 4104 C C . ASP B 1 157 ? -18.781 -20.375 -0.754 1 98.19 157 ASP B C 1
ATOM 4106 O O . ASP B 1 157 ? -19.656 -19.516 -0.707 1 98.19 157 ASP B O 1
ATOM 4110 N N . GLU B 1 158 ? -18.219 -20.828 -1.899 1 97.81 158 GLU B N 1
ATOM 4111 C CA . GLU B 1 158 ? -18.797 -20.391 -3.17 1 97.81 158 GLU B CA 1
ATOM 4112 C C . GLU B 1 158 ? -20.266 -20.812 -3.287 1 97.81 158 GLU B C 1
ATOM 4114 O O . GLU B 1 158 ? -21.094 -20.062 -3.818 1 97.81 158 GLU B O 1
ATOM 4119 N N . TRP B 1 159 ? -20.609 -21.984 -2.859 1 98.12 159 TRP B N 1
ATOM 4120 C CA . TRP B 1 159 ? -21.969 -22.453 -2.58 1 98.12 159 TRP B CA 1
ATOM 4121 C C . TRP B 1 159 ? -21.953 -23.469 -1.435 1 98.12 159 TRP B C 1
ATOM 4123 O O . TRP B 1 159 ? -20.922 -24.047 -1.114 1 98.12 159 TRP B O 1
ATOM 4133 N N . PRO B 1 160 ? -23.109 -23.594 -0.791 1 97.44 160 PRO B N 1
ATOM 4134 C CA . PRO B 1 160 ? -23.156 -24.422 0.416 1 97.44 160 PRO B CA 1
ATOM 4135 C C . PRO B 1 160 ? -22.656 -25.844 0.177 1 97.44 160 PRO B C 1
ATOM 4137 O O . PRO B 1 160 ? -23.125 -26.516 -0.731 1 97.44 160 PRO B O 1
ATOM 4140 N N . GLY B 1 161 ? -21.641 -26.203 0.944 1 97.81 161 GLY B N 1
ATOM 4141 C CA . GLY B 1 161 ? -21.188 -27.578 0.963 1 97.81 161 GLY B CA 1
ATOM 4142 C C . GLY B 1 161 ? -20.078 -27.859 -0.039 1 97.81 161 GLY B C 1
ATOM 4143 O O . GLY B 1 161 ? -19.562 -28.969 -0.104 1 97.81 161 GLY B O 1
ATOM 4144 N N . ARG B 1 162 ? -19.641 -26.891 -0.807 1 98.5 162 ARG B N 1
ATOM 4145 C CA . ARG B 1 162 ? -18.672 -27.125 -1.867 1 98.5 162 ARG B CA 1
ATOM 4146 C C . ARG B 1 162 ? -17.344 -27.625 -1.297 1 98.5 162 ARG B C 1
ATOM 4148 O O . ARG B 1 162 ? -16.781 -28.594 -1.81 1 98.5 162 ARG B O 1
ATOM 4155 N N . THR B 1 163 ? -16.859 -26.969 -0.258 1 98.75 163 THR B N 1
ATOM 4156 C CA . THR B 1 163 ? -15.586 -27.359 0.338 1 98.75 163 THR B CA 1
ATOM 4157 C C . THR B 1 163 ? -15.641 -28.781 0.87 1 98.75 163 THR B C 1
ATOM 4159 O O . THR B 1 163 ? -14.75 -29.594 0.595 1 98.75 163 THR B O 1
ATOM 4162 N N . GLU B 1 164 ? -16.703 -29.156 1.56 1 98.44 164 GLU B N 1
ATOM 4163 C CA . GLU B 1 164 ? -16.875 -30.484 2.143 1 98.44 164 GLU B CA 1
ATOM 4164 C C . GLU B 1 164 ? -17.016 -31.547 1.06 1 98.44 164 GLU B C 1
ATOM 4166 O O . GLU B 1 164 ? -16.703 -32.719 1.295 1 98.44 164 GLU B O 1
ATOM 4171 N N . GLU B 1 165 ? -17.422 -31.141 -0.065 1 98.75 165 GLU B N 1
ATOM 4172 C CA . GLU B 1 165 ? -17.578 -32.094 -1.162 1 98.75 165 GLU B CA 1
ATOM 4173 C C . GLU B 1 165 ? -16.297 -32.25 -1.96 1 98.75 165 GLU B C 1
ATOM 4175 O O . GLU B 1 165 ? -15.875 -33.344 -2.279 1 98.75 165 GLU B O 1
ATOM 4180 N N . ILE B 1 166 ? -15.594 -31.203 -2.299 1 98.88 166 ILE B N 1
ATOM 4181 C CA . ILE B 1 166 ? -14.492 -31.234 -3.26 1 98.88 166 ILE B CA 1
ATOM 4182 C C . ILE B 1 166 ? -13.281 -31.922 -2.637 1 98.88 166 ILE B C 1
ATOM 4184 O O . ILE B 1 166 ? -12.539 -32.625 -3.326 1 98.88 166 ILE B O 1
ATOM 4188 N N . VAL B 1 167 ? -13.078 -31.781 -1.359 1 98.81 167 VAL B N 1
ATOM 4189 C CA . VAL B 1 167 ? -11.875 -32.281 -0.702 1 98.81 167 VAL B CA 1
ATOM 4190 C C . VAL B 1 167 ? -11.859 -33.812 -0.765 1 98.81 167 VAL B C 1
ATOM 4192 O O . VAL B 1 167 ? -10.938 -34.406 -1.323 1 98.81 167 VAL B O 1
ATOM 4195 N N . PRO B 1 168 ? -12.906 -34.5 -0.251 1 98.56 168 PRO B N 1
ATOM 4196 C CA . PRO B 1 168 ? -12.883 -35.938 -0.371 1 98.56 168 PRO B CA 1
ATOM 4197 C C . PRO B 1 168 ? -12.945 -36.438 -1.821 1 98.56 168 PRO B C 1
ATOM 4199 O O . PRO B 1 168 ? -12.375 -37.469 -2.158 1 98.56 168 PRO B O 1
ATOM 4202 N N . THR B 1 169 ? -13.68 -35.656 -2.68 1 98.75 169 THR B N 1
ATOM 4203 C CA . THR B 1 169 ? -13.766 -36.031 -4.094 1 98.75 169 THR B CA 1
ATOM 4204 C C . THR B 1 169 ? -12.383 -36.031 -4.734 1 98.75 169 THR B C 1
ATOM 4206 O O . THR B 1 169 ? -12.039 -36.969 -5.457 1 98.75 169 THR B O 1
ATOM 4209 N N . MET B 1 170 ? -11.562 -35.031 -4.484 1 98.75 170 MET B N 1
ATOM 4210 C CA . MET B 1 170 ? -10.211 -34.938 -5.016 1 98.75 170 MET B CA 1
ATOM 4211 C C . MET B 1 170 ? -9.328 -36.062 -4.512 1 98.75 170 MET B C 1
ATOM 4213 O O . MET B 1 170 ? -8.594 -36.688 -5.289 1 98.75 170 MET B O 1
ATOM 4217 N N . ARG B 1 171 ? -9.406 -36.344 -3.201 1 98.5 171 ARG B N 1
ATOM 4218 C CA . ARG B 1 171 ? -8.594 -37.406 -2.623 1 98.5 171 ARG B CA 1
ATOM 4219 C C . ARG B 1 171 ? -8.93 -38.75 -3.246 1 98.5 171 ARG B C 1
ATOM 4221 O O . ARG B 1 171 ? -8.031 -39.5 -3.621 1 98.5 171 ARG B O 1
ATOM 4228 N N . ARG B 1 172 ? -10.195 -39 -3.363 1 98.19 172 ARG B N 1
ATOM 4229 C CA . ARG B 1 172 ? -10.633 -40.25 -3.961 1 98.19 172 ARG B CA 1
ATOM 4230 C C . ARG B 1 172 ? -10.141 -40.375 -5.398 1 98.19 172 ARG B C 1
ATOM 4232 O O . ARG B 1 172 ? -9.68 -41.438 -5.816 1 98.19 172 ARG B O 1
ATOM 4239 N N . ALA B 1 173 ? -10.25 -39.344 -6.137 1 98.12 173 ALA B N 1
ATOM 4240 C CA . ALA B 1 173 ? -9.906 -39.344 -7.555 1 98.12 173 ALA B CA 1
ATOM 4241 C C . ALA B 1 173 ? -8.398 -39.469 -7.75 1 98.12 173 ALA B C 1
ATOM 4243 O O . ALA B 1 173 ? -7.941 -40.125 -8.695 1 98.12 173 ALA B O 1
ATOM 4244 N N . MET B 1 174 ? -7.602 -38.875 -6.914 1 96.56 174 MET B N 1
ATOM 4245 C CA . MET B 1 174 ? -6.164 -38.75 -7.121 1 96.56 174 MET B CA 1
ATOM 4246 C C . MET B 1 174 ? -5.398 -39.875 -6.473 1 96.56 174 MET B C 1
ATOM 4248 O O . MET B 1 174 ? -4.246 -40.156 -6.828 1 96.56 174 MET B O 1
ATOM 4252 N N . GLY B 1 175 ? -6.082 -40.531 -5.52 1 95 175 GLY B N 1
ATOM 4253 C CA . GLY B 1 175 ? -5.375 -41.531 -4.75 1 95 175 GLY B CA 1
ATOM 4254 C C . GLY B 1 175 ? -4.449 -40.938 -3.701 1 95 175 GLY B C 1
ATOM 4255 O O . GLY B 1 175 ? -4.457 -39.75 -3.467 1 95 175 GLY B O 1
ATOM 4256 N N . ASP B 1 176 ? -3.6 -41.781 -3.088 1 94.44 176 ASP B N 1
ATOM 4257 C CA . ASP B 1 176 ? -2.816 -41.375 -1.926 1 94.44 176 ASP B CA 1
ATOM 4258 C C . ASP B 1 176 ? -1.442 -40.875 -2.344 1 94.44 176 ASP B C 1
ATOM 4260 O O . ASP B 1 176 ? -0.738 -40.25 -1.545 1 94.44 176 ASP B O 1
ATOM 4264 N N . ASP B 1 177 ? -1.115 -41.031 -3.529 1 94.31 177 ASP B N 1
ATOM 4265 C CA . ASP B 1 177 ? 0.258 -40.75 -3.939 1 94.31 177 ASP B CA 1
ATOM 4266 C C . ASP B 1 177 ? 0.402 -39.312 -4.457 1 94.31 177 ASP B C 1
ATOM 4268 O O . ASP B 1 177 ? 1.517 -38.812 -4.582 1 94.31 177 ASP B O 1
ATOM 4272 N N . VAL B 1 178 ? -0.656 -38.688 -4.852 1 97.56 178 VAL B N 1
ATOM 4273 C CA . VAL B 1 178 ? -0.634 -37.312 -5.352 1 97.56 178 VAL B CA 1
ATOM 4274 C C . VAL B 1 178 ? -0.762 -36.344 -4.184 1 97.56 178 VAL B C 1
ATOM 4276 O O . VAL B 1 178 ? -1.631 -36.5 -3.324 1 97.56 178 VAL B O 1
ATOM 4279 N N . ALA B 1 179 ? 0.204 -35.406 -4.121 1 98.38 179 ALA B N 1
ATOM 4280 C CA . ALA B 1 179 ? 0.115 -34.344 -3.094 1 98.38 179 ALA B CA 1
ATOM 4281 C C . ALA B 1 179 ? -1.022 -33.375 -3.395 1 98.38 179 ALA B C 1
ATOM 4283 O O . ALA B 1 179 ? -1.118 -32.844 -4.504 1 98.38 179 ALA B O 1
ATOM 4284 N N . LEU B 1 180 ? -1.909 -33.188 -2.43 1 98.69 180 LEU B N 1
ATOM 4285 C CA . LEU B 1 180 ? -3.027 -32.25 -2.584 1 98.69 180 LEU B CA 1
ATOM 4286 C C . LEU B 1 180 ? -2.859 -31.047 -1.679 1 98.69 180 LEU B C 1
ATOM 4288 O O . LEU B 1 180 ? -2.494 -31.188 -0.509 1 98.69 180 LEU B O 1
ATOM 4292 N N . LEU B 1 181 ? -2.977 -29.891 -2.225 1 98.88 181 LEU B N 1
ATOM 4293 C CA . LEU B 1 181 ? -2.896 -28.578 -1.59 1 98.88 181 LEU B CA 1
ATOM 4294 C C . LEU B 1 181 ? -4.191 -27.812 -1.785 1 98.88 181 LEU B C 1
ATOM 4296 O O . LEU B 1 181 ? -4.895 -28 -2.779 1 98.88 181 LEU B O 1
ATOM 4300 N N . VAL B 1 182 ? -4.512 -26.906 -0.839 1 98.88 182 VAL B N 1
ATOM 4301 C CA . VAL B 1 182 ? -5.699 -26.078 -1.006 1 98.88 182 VAL B CA 1
ATOM 4302 C C . VAL B 1 182 ? -5.355 -24.625 -0.738 1 98.88 182 VAL B C 1
ATOM 4304 O O . VAL B 1 182 ? -4.383 -24.328 -0.039 1 98.88 182 VAL B O 1
ATOM 4307 N N . ASP B 1 183 ? -6.102 -23.797 -1.324 1 98.81 183 ASP B N 1
ATOM 4308 C CA . ASP B 1 183 ? -6.039 -22.344 -1.111 1 98.81 183 ASP B CA 1
ATOM 4309 C C . ASP B 1 183 ? -7.402 -21.797 -0.724 1 98.81 183 ASP B C 1
ATOM 4311 O O . ASP B 1 183 ? -8.359 -21.859 -1.502 1 98.81 183 ASP B O 1
ATOM 4315 N N . ALA B 1 184 ? -7.484 -21.203 0.452 1 98.81 184 ALA B N 1
ATOM 4316 C CA . ALA B 1 184 ? -8.742 -20.672 0.95 1 98.81 184 ALA B CA 1
ATOM 4317 C C . ALA B 1 184 ? -8.859 -19.172 0.656 1 98.81 184 ALA B C 1
ATOM 4319 O O . ALA B 1 184 ? -9.938 -18.594 0.764 1 98.81 184 ALA B O 1
ATOM 4320 N N . ASN B 1 185 ? -7.77 -18.562 0.265 1 98.56 185 ASN B N 1
ATOM 4321 C CA . ASN B 1 185 ? -7.719 -17.141 -0.08 1 98.56 185 ASN B CA 1
ATOM 4322 C C . ASN B 1 185 ? -8.461 -16.297 0.945 1 98.56 185 ASN B C 1
ATOM 4324 O O . ASN B 1 185 ? -9.344 -15.516 0.587 1 98.56 185 ASN B O 1
ATOM 4328 N N . SER B 1 186 ? -8.094 -16.469 2.205 1 98.69 186 SER B N 1
ATOM 4329 C CA . SER B 1 186 ? -8.539 -15.594 3.289 1 98.69 186 SER B CA 1
ATOM 4330 C C . SER B 1 186 ? -10.016 -15.797 3.592 1 98.69 186 SER B C 1
ATOM 4332 O O . SER B 1 186 ? -10.727 -14.844 3.924 1 98.69 186 SER B O 1
ATOM 4334 N N . CYS B 1 187 ? -10.562 -16.906 3.525 1 98.75 187 CYS B N 1
ATOM 4335 C CA . CYS B 1 187 ? -12 -17.156 3.592 1 98.75 187 CYS B CA 1
ATOM 4336 C C . CYS B 1 187 ? -12.484 -17.203 5.039 1 98.75 187 CYS B C 1
ATOM 4338 O O . CYS B 1 187 ? -13.594 -16.781 5.344 1 98.75 187 CYS B O 1
ATOM 4340 N N . TYR B 1 188 ? -11.641 -17.703 5.969 1 98.94 188 TYR B N 1
ATOM 4341 C CA . TYR B 1 188 ? -12.25 -18.234 7.172 1 98.94 188 TYR B CA 1
ATOM 4342 C C . TYR B 1 188 ? -11.828 -17.453 8.406 1 98.94 188 TYR B C 1
ATOM 4344 O O . TYR B 1 188 ? -10.711 -16.938 8.461 1 98.94 188 TYR B O 1
ATOM 4352 N N . SER B 1 189 ? -12.75 -17.391 9.359 1 98.75 189 SER B N 1
ATOM 4353 C CA . SER B 1 189 ? -12.359 -17.094 10.734 1 98.75 189 SER B CA 1
ATOM 4354 C C . SER B 1 189 ? -11.508 -18.203 11.328 1 98.75 189 SER B C 1
ATOM 4356 O O . SER B 1 189 ? -11.5 -19.328 10.805 1 98.75 189 SER B O 1
ATOM 4358 N N . PRO B 1 190 ? -10.789 -17.906 12.391 1 98.81 190 PRO B N 1
ATOM 4359 C CA . PRO B 1 190 ? -9.898 -18.922 12.945 1 98.81 190 PRO B CA 1
ATOM 4360 C C . PRO B 1 190 ? -10.625 -20.219 13.32 1 98.81 190 PRO B C 1
ATOM 4362 O O . PRO B 1 190 ? -10.164 -21.312 12.977 1 98.81 190 PRO B O 1
ATOM 4365 N N . ALA B 1 191 ? -11.75 -20.125 13.992 1 98.81 191 ALA B N 1
ATOM 4366 C CA . ALA B 1 191 ? -12.492 -21.312 14.422 1 98.81 191 ALA B CA 1
ATOM 4367 C C . ALA B 1 191 ? -12.922 -22.156 13.227 1 98.81 191 ALA B C 1
ATOM 4369 O O . ALA B 1 191 ? -12.758 -23.375 13.227 1 98.81 191 ALA B O 1
ATOM 4370 N N . ARG B 1 192 ? -13.445 -21.5 12.203 1 98.88 192 ARG B N 1
ATOM 4371 C CA . ARG B 1 192 ? -13.875 -22.203 11 1 98.88 192 ARG B CA 1
ATOM 4372 C C . ARG B 1 192 ? -12.672 -22.766 10.242 1 98.88 192 ARG B C 1
ATOM 4374 O O . ARG B 1 192 ? -12.742 -23.875 9.695 1 98.88 192 ARG B O 1
ATOM 4381 N N . ALA B 1 193 ? -11.625 -22.016 10.172 1 98.94 193 ALA B N 1
ATOM 4382 C CA . ALA B 1 193 ? -10.398 -22.469 9.516 1 98.94 193 ALA B CA 1
ATOM 4383 C C . ALA B 1 193 ? -9.883 -23.75 10.156 1 98.94 193 ALA B C 1
ATOM 4385 O O . ALA B 1 193 ? -9.438 -24.656 9.461 1 98.94 193 ALA B O 1
ATOM 4386 N N . ILE B 1 194 ? -9.867 -23.812 11.469 1 98.94 194 ILE B N 1
ATOM 4387 C CA . ILE B 1 194 ? -9.383 -24.984 12.195 1 98.94 194 ILE B CA 1
ATOM 4388 C C . ILE B 1 194 ? -10.305 -26.172 11.938 1 98.94 194 ILE B C 1
ATOM 4390 O O . ILE B 1 194 ? -9.836 -27.297 11.719 1 98.94 194 ILE B O 1
ATOM 4394 N N . GLU B 1 195 ? -11.633 -25.906 11.984 1 98.81 195 GLU B N 1
ATOM 4395 C CA . GLU B 1 195 ? -12.594 -26.969 11.672 1 98.81 195 GLU B CA 1
ATOM 4396 C C . GLU B 1 195 ? -12.344 -27.547 10.281 1 98.81 195 GLU B C 1
ATOM 4398 O O . GLU B 1 195 ? -12.242 -28.766 10.125 1 98.81 195 GLU B O 1
ATOM 4403 N N . VAL B 1 196 ? -12.227 -26.703 9.273 1 98.88 196 VAL B N 1
ATOM 4404 C CA . VAL B 1 196 ? -11.945 -27.125 7.91 1 98.88 196 VAL B CA 1
ATOM 4405 C C . VAL B 1 196 ? -10.586 -27.828 7.859 1 98.88 196 VAL B C 1
ATOM 4407 O O . VAL B 1 196 ? -10.43 -28.844 7.18 1 98.88 196 VAL B O 1
ATOM 4410 N N . GLY B 1 197 ? -9.633 -27.281 8.57 1 98.88 197 GLY B N 1
ATOM 4411 C CA . GLY B 1 197 ? -8.281 -27.844 8.617 1 98.88 197 GLY B CA 1
ATOM 4412 C C . GLY B 1 197 ? -8.242 -29.281 9.102 1 98.88 197 GLY B C 1
ATOM 4413 O O . GLY B 1 197 ? -7.484 -30.094 8.578 1 98.88 197 GLY B O 1
ATOM 4414 N N . ARG B 1 198 ? -9.039 -29.609 10.125 1 98.75 198 ARG B N 1
ATOM 4415 C CA . ARG B 1 198 ? -9.109 -30.969 10.625 1 98.75 198 ARG B CA 1
ATOM 4416 C C . ARG B 1 198 ? -9.625 -31.922 9.547 1 98.75 198 ARG B C 1
ATOM 4418 O O . ARG B 1 198 ? -9.109 -33.031 9.391 1 98.75 198 ARG B O 1
ATOM 4425 N N . MET B 1 199 ? -10.602 -31.438 8.844 1 98.69 199 MET B N 1
ATOM 4426 C CA . MET B 1 199 ? -11.094 -32.219 7.723 1 98.69 199 MET B CA 1
ATOM 4427 C C . MET B 1 199 ? -10.016 -32.406 6.656 1 98.69 199 MET B C 1
ATOM 4429 O O . MET B 1 199 ? -9.852 -33.469 6.102 1 98.69 199 MET B O 1
ATOM 4433 N N . LEU B 1 200 ? -9.281 -31.328 6.312 1 98.94 200 LEU B N 1
ATOM 4434 C CA . LEU B 1 200 ? -8.18 -31.406 5.359 1 98.94 200 LEU B CA 1
ATOM 4435 C C . LEU B 1 200 ? -7.148 -32.438 5.793 1 98.94 200 LEU B C 1
ATOM 4437 O O . LEU B 1 200 ? -6.703 -33.25 4.98 1 98.94 200 LEU B O 1
ATOM 4441 N N . GLU B 1 201 ? -6.785 -32.438 7.078 1 98.62 201 GLU B N 1
ATOM 4442 C CA . GLU B 1 201 ? -5.848 -33.406 7.629 1 98.62 201 GLU B CA 1
ATOM 4443 C C . GLU B 1 201 ? -6.359 -34.844 7.449 1 98.62 201 GLU B C 1
ATOM 4445 O O . GLU B 1 201 ? -5.602 -35.719 7.078 1 98.62 201 GLU B O 1
ATOM 4450 N N . GLN B 1 202 ? -7.594 -35.031 7.699 1 98.19 202 GLN B N 1
ATOM 4451 C CA . GLN B 1 202 ? -8.211 -36.344 7.586 1 98.19 202 GLN B CA 1
ATOM 4452 C C . GLN B 1 202 ? -8.109 -36.875 6.156 1 98.19 202 GLN B C 1
ATOM 4454 O O . GLN B 1 202 ? -8.078 -38.094 5.941 1 98.19 202 GLN B O 1
ATOM 4459 N N . HIS B 1 203 ? -8.062 -35.969 5.211 1 98.38 203 HIS B N 1
ATOM 4460 C CA . HIS B 1 203 ? -8.047 -36.375 3.814 1 98.38 203 HIS B CA 1
ATOM 4461 C C . HIS B 1 203 ? -6.656 -36.219 3.209 1 98.38 203 HIS B C 1
ATOM 4463 O O . HIS B 1 203 ? -6.504 -36.219 1.984 1 98.38 203 HIS B O 1
ATOM 4469 N N . GLY B 1 204 ? -5.707 -36 3.99 1 98 204 GLY B N 1
ATOM 4470 C CA . GLY B 1 204 ? -4.312 -36.062 3.568 1 98 204 GLY B CA 1
ATOM 4471 C C . GLY B 1 204 ? -3.893 -34.812 2.791 1 98 204 GLY B C 1
ATOM 4472 O O . GLY B 1 204 ? -2.984 -34.875 1.961 1 98 204 GLY B O 1
ATOM 4473 N N . ILE B 1 205 ? -4.551 -33.688 2.943 1 98.5 205 ILE B N 1
ATOM 4474 C CA . ILE B 1 205 ? -4.105 -32.438 2.383 1 98.5 205 ILE B CA 1
ATOM 4475 C C . ILE B 1 205 ? -2.844 -31.969 3.104 1 98.5 205 ILE B C 1
ATOM 4477 O O . ILE B 1 205 ? -2.762 -32.031 4.332 1 98.5 205 ILE B O 1
ATOM 4481 N N . SER B 1 206 ? -1.863 -31.469 2.389 1 97.44 206 SER B N 1
ATOM 4482 C CA . SER B 1 206 ? -0.566 -31.203 3 1 97.44 206 SER B CA 1
ATOM 4483 C C . SER B 1 206 ? -0.284 -29.703 3.061 1 97.44 206 SER B C 1
ATOM 4485 O O . SER B 1 206 ? 0.712 -29.266 3.646 1 97.44 206 SER B O 1
ATOM 4487 N N . HIS B 1 207 ? -1.004 -28.906 2.443 1 98.5 207 HIS B N 1
ATOM 4488 C CA . HIS B 1 207 ? -0.802 -27.469 2.266 1 98.5 207 HIS B CA 1
ATOM 4489 C C . HIS B 1 207 ? -2.125 -26.719 2.34 1 98.5 207 HIS B C 1
ATOM 4491 O O . HIS B 1 207 ? -3.053 -27 1.58 1 98.5 207 HIS B O 1
ATOM 4497 N N . TYR B 1 208 ? -2.254 -25.844 3.305 1 98.88 208 TYR B N 1
ATOM 4498 C CA . TYR B 1 208 ? -3.436 -25.031 3.553 1 98.88 208 TYR B CA 1
ATOM 4499 C C . TYR B 1 208 ? -3.094 -23.547 3.484 1 98.88 208 TYR B C 1
ATOM 4501 O O . TYR B 1 208 ? -2.639 -22.969 4.473 1 98.88 208 TYR B O 1
ATOM 4509 N N . GLU B 1 209 ? -3.371 -22.938 2.303 1 98.88 209 GLU B N 1
ATOM 4510 C CA . GLU B 1 209 ? -2.953 -21.562 2.012 1 98.88 209 GLU B CA 1
ATOM 4511 C C . GLU B 1 209 ? -4.012 -20.562 2.459 1 98.88 209 GLU B C 1
ATOM 4513 O O . GLU B 1 209 ? -5.191 -20.719 2.139 1 98.88 209 GLU B O 1
ATOM 4518 N N . GLU B 1 210 ? -3.531 -19.516 3.158 1 98.88 210 GLU B N 1
ATOM 4519 C CA . GLU B 1 210 ? -4.293 -18.344 3.566 1 98.88 210 GLU B CA 1
ATOM 4520 C C . GLU B 1 210 ? -5.656 -18.734 4.125 1 98.88 210 GLU B C 1
ATOM 4522 O O . GLU B 1 210 ? -6.691 -18.281 3.631 1 98.88 210 GLU B O 1
ATOM 4527 N N . PRO B 1 211 ? -5.637 -19.484 5.211 1 98.94 211 PRO B N 1
ATOM 4528 C CA . PRO B 1 211 ? -6.918 -19.891 5.797 1 98.94 211 PRO B CA 1
ATOM 4529 C C . PRO B 1 211 ? -7.75 -18.703 6.273 1 98.94 211 PRO B C 1
ATOM 4531 O O . PRO B 1 211 ? -8.961 -18.656 6.055 1 98.94 211 PRO B O 1
ATOM 4534 N N . CYS B 1 212 ? -7.113 -17.734 6.918 1 98.88 212 CYS B N 1
ATOM 4535 C CA . CYS B 1 212 ? -7.746 -16.531 7.457 1 98.88 212 CYS B CA 1
ATOM 4536 C C . CYS B 1 212 ? -7.355 -15.305 6.648 1 98.88 212 CYS B C 1
ATOM 4538 O O . CYS B 1 212 ? -6.461 -15.367 5.805 1 98.88 212 CYS B O 1
ATOM 4540 N N . PRO B 1 213 ? -8.117 -14.156 6.848 1 98.5 213 PRO B N 1
ATOM 4541 C CA . PRO B 1 213 ? -7.645 -12.938 6.184 1 98.5 213 PRO B CA 1
ATOM 4542 C C . PRO B 1 213 ? -6.145 -12.719 6.348 1 98.5 213 PRO B C 1
ATOM 4544 O O . PRO B 1 213 ? -5.648 -12.633 7.477 1 98.5 213 PRO B O 1
ATOM 4547 N N . TYR B 1 214 ? -5.402 -12.625 5.25 1 98.44 214 TYR B N 1
ATOM 4548 C CA . TYR B 1 214 ? -3.943 -12.68 5.258 1 98.44 214 TYR B CA 1
ATOM 4549 C C . TYR B 1 214 ? -3.357 -11.562 6.105 1 98.44 214 TYR B C 1
ATOM 4551 O O . TYR B 1 214 ? -2.258 -11.695 6.648 1 98.44 214 TYR B O 1
ATOM 4559 N N . TRP B 1 215 ? -4.113 -10.43 6.219 1 97.69 215 TRP B N 1
ATOM 4560 C CA . TRP B 1 215 ? -3.592 -9.273 6.941 1 97.69 215 TRP B CA 1
ATOM 4561 C C . TRP B 1 215 ? -3.748 -9.461 8.445 1 97.69 215 TRP B C 1
ATOM 4563 O O . TRP B 1 215 ? -3.232 -8.656 9.234 1 97.69 215 TRP B O 1
ATOM 4573 N N . GLU B 1 216 ? -4.512 -10.469 8.867 1 97.88 216 GLU B N 1
ATOM 4574 C CA . GLU B 1 216 ? -4.672 -10.773 10.289 1 97.88 216 GLU B CA 1
ATOM 4575 C C . GLU B 1 216 ? -3.713 -11.875 10.727 1 97.88 216 GLU B C 1
ATOM 4577 O O . GLU B 1 216 ? -4.105 -13.039 10.852 1 97.88 216 GLU B O 1
ATOM 4582 N N . PHE B 1 217 ? -2.48 -11.5 11.047 1 98.5 217 PHE B N 1
ATOM 4583 C CA . PHE B 1 217 ? -1.423 -12.453 11.367 1 98.5 217 PHE B CA 1
ATOM 4584 C C . PHE B 1 217 ? -1.792 -13.281 12.586 1 98.5 217 PHE B C 1
ATOM 4586 O O . PHE B 1 217 ? -1.538 -14.484 12.625 1 98.5 217 PHE B O 1
ATOM 4593 N N . ALA B 1 218 ? -2.408 -12.695 13.555 1 98.25 218 ALA B N 1
ATOM 4594 C CA . ALA B 1 218 ? -2.756 -13.414 14.781 1 98.25 218 ALA B CA 1
ATOM 4595 C C . ALA B 1 218 ? -3.748 -14.539 14.492 1 98.25 218 ALA B C 1
ATOM 4597 O O . ALA B 1 218 ? -3.654 -15.617 15.078 1 98.25 218 ALA B O 1
ATOM 4598 N N . GLN B 1 219 ? -4.695 -14.273 13.625 1 98.75 219 GLN B N 1
ATOM 4599 C CA . GLN B 1 219 ? -5.684 -15.289 13.266 1 98.75 219 GLN B CA 1
ATOM 4600 C C . GLN B 1 219 ? -5.035 -16.469 12.547 1 98.75 219 GLN B C 1
ATOM 4602 O O . GLN B 1 219 ? -5.27 -17.625 12.906 1 98.75 219 GLN B O 1
ATOM 4607 N N . THR B 1 220 ? -4.234 -16.156 11.57 1 98.88 220 THR B N 1
ATOM 4608 C CA . THR B 1 220 ? -3.547 -17.219 10.844 1 98.88 220 THR B CA 1
ATOM 4609 C C . THR B 1 220 ? -2.621 -18 11.773 1 98.88 220 THR B C 1
ATOM 4611 O O . THR B 1 220 ? -2.535 -19.219 11.68 1 98.88 220 THR B O 1
ATOM 4614 N N . LYS B 1 221 ? -1.926 -17.312 12.664 1 98.88 221 LYS B N 1
ATOM 4615 C CA . LYS B 1 221 ? -1.024 -17.969 13.602 1 98.88 221 LYS B CA 1
ATOM 4616 C C . LYS B 1 221 ? -1.784 -18.938 14.5 1 98.88 221 LYS B C 1
ATOM 4618 O O . LYS B 1 221 ? -1.274 -20.016 14.828 1 98.88 221 LYS B O 1
ATOM 4623 N N . GLU B 1 222 ? -2.963 -18.547 14.953 1 98.88 222 GLU B N 1
ATOM 4624 C CA . GLU B 1 222 ? -3.795 -19.453 15.75 1 98.88 222 GLU B CA 1
ATOM 4625 C C . GLU B 1 222 ? -4.047 -20.766 15.008 1 98.88 222 GLU B C 1
ATOM 4627 O O . GLU B 1 222 ? -3.971 -21.844 15.602 1 98.88 222 GLU B O 1
ATOM 4632 N N . VAL B 1 223 ? -4.316 -20.656 13.711 1 98.94 223 VAL B N 1
ATOM 4633 C CA . VAL B 1 223 ? -4.543 -21.844 12.883 1 98.94 223 VAL B CA 1
ATOM 4634 C C . VAL B 1 223 ? -3.248 -22.641 12.758 1 98.94 223 VAL B C 1
ATOM 4636 O O . VAL B 1 223 ? -3.25 -23.859 12.914 1 98.94 223 VAL B O 1
ATOM 4639 N N . THR B 1 224 ? -2.119 -21.953 12.516 1 98.94 224 THR B N 1
ATOM 4640 C CA . THR B 1 224 ? -0.803 -22.562 12.352 1 98.94 224 THR B CA 1
ATOM 4641 C C . THR B 1 224 ? -0.406 -23.344 13.602 1 98.94 224 THR B C 1
ATOM 4643 O O . THR B 1 224 ? 0.111 -24.453 13.516 1 98.94 224 THR B O 1
ATOM 4646 N N . ASP B 1 225 ? -0.682 -22.797 14.773 1 98.81 225 ASP B N 1
ATOM 4647 C CA . ASP B 1 225 ? -0.293 -23.391 16.047 1 98.81 225 ASP B CA 1
ATOM 4648 C C . ASP B 1 225 ? -1.155 -24.609 16.375 1 98.81 225 ASP B C 1
ATOM 4650 O O . ASP B 1 225 ? -0.798 -25.422 17.234 1 98.81 225 ASP B O 1
ATOM 4654 N N . THR B 1 226 ? -2.268 -24.734 15.719 1 98.81 226 THR B N 1
ATOM 4655 C CA . THR B 1 226 ? -3.252 -25.734 16.109 1 98.81 226 THR B CA 1
ATOM 4656 C C . THR B 1 226 ? -3.184 -26.953 15.188 1 98.81 226 THR B C 1
ATOM 4658 O O . THR B 1 226 ? -3.338 -28.094 15.641 1 98.81 226 THR B O 1
ATOM 4661 N N . LEU B 1 227 ? -2.98 -26.781 13.914 1 98.81 227 LEU B N 1
ATOM 4662 C CA . LEU B 1 227 ? -3.076 -27.859 12.922 1 98.81 227 LEU B CA 1
ATOM 4663 C C . LEU B 1 227 ? -1.708 -28.484 12.664 1 98.81 227 LEU B C 1
ATOM 4665 O O . LEU B 1 227 ? -0.678 -27.875 12.961 1 98.81 227 LEU B O 1
ATOM 4669 N N . ASP B 1 228 ? -1.753 -29.656 12.062 1 98.19 228 ASP B N 1
ATOM 4670 C CA . ASP B 1 228 ? -0.522 -30.391 11.781 1 98.19 228 ASP B CA 1
ATOM 4671 C C . ASP B 1 228 ? -0.082 -30.203 10.336 1 98.19 228 ASP B C 1
ATOM 4673 O O . ASP B 1 228 ? 1.102 -30.328 10.016 1 98.19 228 ASP B O 1
ATOM 4677 N N . LEU B 1 229 ? -1.038 -29.922 9.422 1 98 229 LEU B N 1
ATOM 4678 C CA . LEU B 1 229 ? -0.641 -29.688 8.039 1 98 229 LEU B CA 1
ATOM 4679 C C . LEU B 1 229 ? -0.01 -28.297 7.887 1 98 229 LEU B C 1
ATOM 4681 O O . LEU B 1 229 ? -0.135 -27.453 8.773 1 98 229 LEU B O 1
ATOM 4685 N N . ASP B 1 230 ? 0.722 -28.031 6.805 1 98.69 230 ASP B N 1
ATOM 4686 C CA . ASP B 1 230 ? 1.426 -26.766 6.594 1 98.69 230 ASP B CA 1
ATOM 4687 C C . ASP B 1 230 ? 0.444 -25.625 6.312 1 98.69 230 ASP B C 1
ATOM 4689 O O . ASP B 1 230 ? -0.326 -25.688 5.355 1 98.69 230 ASP B O 1
ATOM 4693 N N . ILE B 1 231 ? 0.474 -24.656 7.152 1 98.94 231 ILE B N 1
ATOM 4694 C CA . ILE B 1 231 ? -0.192 -23.391 6.871 1 98.94 231 ILE B CA 1
ATOM 4695 C C . ILE B 1 231 ? 0.745 -22.484 6.078 1 98.94 231 ILE B C 1
ATOM 4697 O O . ILE B 1 231 ? 1.914 -22.312 6.438 1 98.94 231 ILE B O 1
ATOM 4701 N N . THR B 1 232 ? 0.211 -21.906 4.98 1 98.88 232 THR B N 1
ATOM 4702 C CA . THR B 1 232 ? 1.079 -21.141 4.086 1 98.88 232 THR B CA 1
ATOM 4703 C C . THR B 1 232 ? 0.471 -19.781 3.77 1 98.88 232 THR B C 1
ATOM 4705 O O . THR B 1 232 ? -0.729 -19.578 3.961 1 98.88 232 THR B O 1
ATOM 4708 N N . GLY B 1 233 ? 1.298 -18.844 3.438 1 98.69 233 GLY B N 1
ATOM 4709 C CA . GLY B 1 233 ? 0.79 -17.516 3.127 1 98.69 233 GLY B CA 1
ATOM 4710 C C . GLY B 1 233 ? 1.886 -16.516 2.811 1 98.69 233 GLY B C 1
ATOM 4711 O O . GLY B 1 233 ? 3.068 -16.859 2.814 1 98.69 233 GLY B O 1
ATOM 4712 N N . GLY B 1 234 ? 1.444 -15.266 2.449 1 98.5 234 GLY B N 1
ATOM 4713 C CA . GLY B 1 234 ? 2.359 -14.148 2.238 1 98.5 234 GLY B CA 1
ATOM 4714 C C . GLY B 1 234 ? 2.242 -13.539 0.856 1 98.5 234 GLY B C 1
ATOM 4715 O O . GLY B 1 234 ? 2.836 -12.492 0.584 1 98.5 234 GLY B O 1
ATOM 4716 N N . GLU B 1 235 ? 1.487 -14.102 -0.02 1 98.25 235 GLU B N 1
ATOM 4717 C CA . GLU B 1 235 ? 1.516 -13.719 -1.427 1 98.25 235 GLU B CA 1
ATOM 4718 C C . GLU B 1 235 ? 1.121 -12.25 -1.604 1 98.25 235 GLU B C 1
ATOM 4720 O O . GLU B 1 235 ? 1.609 -11.578 -2.514 1 98.25 235 GLU B O 1
ATOM 4725 N N . GLN B 1 236 ? 0.286 -11.742 -0.694 1 98 236 GLN B N 1
ATOM 4726 C CA . GLN B 1 236 ? -0.214 -10.383 -0.856 1 98 236 GLN B CA 1
ATOM 4727 C C . GLN B 1 236 ? 0.687 -9.375 -0.144 1 98 236 GLN B C 1
ATOM 4729 O O . GLN B 1 236 ? 0.556 -8.164 -0.344 1 98 236 GLN B O 1
ATOM 4734 N N . ASP B 1 237 ? 1.538 -9.812 0.718 1 98.25 237 ASP B N 1
ATOM 4735 C CA . ASP B 1 237 ? 2.348 -8.93 1.552 1 98.25 237 ASP B CA 1
ATOM 4736 C C . ASP B 1 237 ? 3.486 -8.312 0.748 1 98.25 237 ASP B C 1
ATOM 4738 O O . ASP B 1 237 ? 4.363 -9.016 0.252 1 98.25 237 ASP B O 1
ATOM 4742 N N . CYS B 1 238 ? 3.455 -6.984 0.656 1 98.31 238 CYS B N 1
ATOM 4743 C CA . CYS B 1 238 ? 4.445 -6.336 -0.197 1 98.31 238 CYS B CA 1
ATOM 4744 C C . CYS B 1 238 ? 5.355 -5.426 0.62 1 98.31 238 CYS B C 1
ATOM 4746 O O . CYS B 1 238 ? 6.227 -4.754 0.066 1 98.31 238 CYS B O 1
ATOM 4748 N N . LEU B 1 239 ? 5.164 -5.359 1.917 1 97.94 239 LEU B N 1
ATOM 4749 C CA . LEU B 1 239 ? 6.008 -4.559 2.801 1 97.94 239 LEU B CA 1
ATOM 4750 C C . LEU B 1 239 ? 6.98 -5.445 3.57 1 97.94 239 LEU B C 1
ATOM 4752 O O . LEU B 1 239 ? 6.586 -6.477 4.121 1 97.94 239 LEU B O 1
ATOM 4756 N N . MET B 1 240 ? 8.266 -5.027 3.654 1 97.69 240 MET B N 1
ATOM 4757 C CA . MET B 1 240 ? 9.312 -5.832 4.273 1 97.69 240 MET B CA 1
ATOM 4758 C C . MET B 1 240 ? 9.016 -6.07 5.75 1 97.69 240 MET B C 1
ATOM 4760 O O . MET B 1 240 ? 9.297 -7.145 6.281 1 97.69 240 MET B O 1
ATOM 4764 N N . GLU B 1 241 ? 8.406 -5.094 6.406 1 96.31 241 GLU B N 1
ATOM 4765 C CA . GLU B 1 241 ? 8.125 -5.219 7.836 1 96.31 241 GLU B CA 1
ATOM 4766 C C . GLU B 1 241 ? 7.109 -6.32 8.109 1 96.31 241 GLU B C 1
ATOM 4768 O O . GLU B 1 241 ? 7.152 -6.965 9.156 1 96.31 241 GLU B O 1
ATOM 4773 N N . ARG B 1 242 ? 6.188 -6.547 7.184 1 97.62 242 ARG B N 1
ATOM 4774 C CA . ARG B 1 242 ? 5.23 -7.645 7.32 1 97.62 242 ARG B CA 1
ATOM 4775 C C . ARG B 1 242 ? 5.938 -8.992 7.254 1 97.62 242 ARG B C 1
ATOM 4777 O O . ARG B 1 242 ? 5.617 -9.906 8.023 1 97.62 242 ARG B O 1
ATOM 4784 N N . TRP B 1 243 ? 6.891 -9.078 6.344 1 98.62 243 TRP B N 1
ATOM 4785 C CA . TRP B 1 243 ? 7.66 -10.312 6.215 1 98.62 243 TRP B CA 1
ATOM 4786 C C . TRP B 1 243 ? 8.5 -10.562 7.465 1 98.62 243 TRP B C 1
ATOM 4788 O O . TRP B 1 243 ? 8.586 -11.688 7.949 1 98.62 243 TRP B O 1
ATOM 4798 N N . GLN B 1 244 ? 9.109 -9.484 7.961 1 97.94 244 GLN B N 1
ATOM 4799 C CA . GLN B 1 244 ? 9.891 -9.609 9.188 1 97.94 244 GLN B CA 1
ATOM 4800 C C . GLN B 1 244 ? 9.031 -10.156 10.328 1 97.94 244 GLN B C 1
ATOM 4802 O O . GLN B 1 244 ? 9.445 -11.078 11.039 1 97.94 244 GLN B O 1
ATOM 4807 N N . THR B 1 245 ? 7.855 -9.633 10.461 1 97.62 245 THR B N 1
ATOM 4808 C CA . THR B 1 245 ? 6.953 -10.07 11.523 1 97.62 245 THR B CA 1
ATOM 4809 C C . THR B 1 245 ? 6.477 -11.5 11.281 1 97.62 245 THR B C 1
ATOM 4811 O O . THR B 1 245 ? 6.445 -12.312 12.203 1 97.62 245 THR B O 1
ATOM 4814 N N . MET B 1 246 ? 6.105 -11.797 10.047 1 98.69 246 MET B N 1
ATOM 4815 C CA . MET B 1 246 ? 5.617 -13.125 9.703 1 98.69 246 MET B CA 1
ATOM 4816 C C . MET B 1 246 ? 6.66 -14.188 10.023 1 98.69 246 MET B C 1
ATOM 4818 O O . MET B 1 246 ? 6.328 -15.25 10.555 1 98.69 246 MET B O 1
ATOM 4822 N N . ILE B 1 247 ? 7.926 -13.922 9.703 1 98.81 247 ILE B N 1
ATOM 4823 C CA . ILE B 1 247 ? 9.023 -14.859 9.906 1 98.81 247 ILE B CA 1
ATOM 4824 C C . ILE B 1 247 ? 9.352 -14.961 11.398 1 98.81 247 ILE B C 1
ATOM 4826 O O . ILE B 1 247 ? 9.469 -16.062 11.945 1 98.81 247 ILE B O 1
ATOM 4830 N N . ALA B 1 248 ? 9.438 -13.789 12.078 1 98 248 ALA B N 1
ATOM 4831 C CA . ALA B 1 248 ? 9.805 -13.758 13.492 1 98 248 ALA B CA 1
ATOM 4832 C C . ALA B 1 248 ? 8.781 -14.5 14.336 1 98 248 ALA B C 1
ATOM 4834 O O . ALA B 1 248 ? 9.141 -15.227 15.266 1 98 248 ALA B O 1
ATOM 4835 N N . ASP B 1 249 ? 7.52 -14.328 14.008 1 98.06 249 ASP B N 1
ATOM 4836 C CA . ASP B 1 249 ? 6.445 -14.898 14.82 1 98.06 249 ASP B CA 1
ATOM 4837 C C . ASP B 1 249 ? 6.027 -16.266 14.305 1 98.06 249 ASP B C 1
ATOM 4839 O O . ASP B 1 249 ? 5.172 -16.938 14.898 1 98.06 249 ASP B O 1
ATOM 4843 N N . ARG B 1 250 ? 6.637 -16.703 13.203 1 98.56 250 ARG B N 1
ATOM 4844 C CA . ARG B 1 250 ? 6.273 -17.969 12.57 1 98.56 250 ARG B CA 1
ATOM 4845 C C . ARG B 1 250 ? 4.766 -18.062 12.359 1 98.56 250 ARG B C 1
ATOM 4847 O O . ARG B 1 250 ? 4.133 -19.016 12.805 1 98.56 250 ARG B O 1
ATOM 4854 N N . VAL B 1 251 ? 4.254 -16.984 11.695 1 98.81 251 VAL B N 1
ATOM 4855 C CA . VAL B 1 251 ? 2.822 -16.875 11.445 1 98.81 251 VAL B CA 1
ATOM 4856 C C . VAL B 1 251 ? 2.355 -18.031 10.57 1 98.81 251 VAL B C 1
ATOM 4858 O O . VAL B 1 251 ? 1.23 -18.516 10.711 1 98.81 251 VAL B O 1
ATOM 4861 N N . VAL B 1 252 ? 3.193 -18.484 9.641 1 98.94 252 VAL B N 1
ATOM 4862 C CA . VAL B 1 252 ? 2.918 -19.594 8.742 1 98.94 252 VAL B CA 1
ATOM 4863 C C . VAL B 1 252 ? 4.074 -20.594 8.773 1 98.94 252 VAL B C 1
ATOM 4865 O O . VAL B 1 252 ? 5.148 -20.281 9.297 1 98.94 252 VAL B O 1
ATOM 4868 N N . ASP B 1 253 ? 3.805 -21.75 8.195 1 98.88 253 ASP B N 1
ATOM 4869 C CA . ASP B 1 253 ? 4.828 -22.781 8.094 1 98.88 253 ASP B CA 1
ATOM 4870 C C . ASP B 1 253 ? 5.664 -22.609 6.824 1 98.88 253 ASP B C 1
ATOM 4872 O O . ASP B 1 253 ? 6.84 -22.969 6.797 1 98.88 253 ASP B O 1
ATOM 4876 N N . VAL B 1 254 ? 5.078 -22.141 5.77 1 98.88 254 VAL B N 1
ATOM 4877 C CA . VAL B 1 254 ? 5.695 -21.953 4.465 1 98.88 254 VAL B CA 1
ATOM 4878 C C . VAL B 1 254 ? 5.395 -20.547 3.951 1 98.88 254 VAL B C 1
ATOM 4880 O O . VAL B 1 254 ? 4.242 -20.109 3.973 1 98.88 254 VAL B O 1
ATOM 4883 N N . LEU B 1 255 ? 6.449 -19.812 3.598 1 98.88 255 LEU B N 1
ATOM 4884 C CA . LEU B 1 255 ? 6.301 -18.453 3.068 1 98.88 255 LEU B CA 1
ATOM 4885 C C . LEU B 1 255 ? 6.082 -18.484 1.56 1 98.88 255 LEU B C 1
ATOM 4887 O O . LEU B 1 255 ? 6.727 -19.266 0.849 1 98.88 255 LEU B O 1
ATOM 4891 N N . GLN B 1 256 ? 5.191 -17.625 1.071 1 98.88 256 GLN B N 1
ATOM 4892 C CA . GLN B 1 256 ? 4.84 -17.656 -0.344 1 98.88 256 GLN B CA 1
ATOM 4893 C C . GLN B 1 256 ? 4.938 -16.266 -0.961 1 98.88 256 GLN B C 1
ATOM 4895 O O . GLN B 1 256 ? 3.963 -15.758 -1.524 1 98.88 256 GLN B O 1
ATOM 4900 N N . PRO B 1 257 ? 6.133 -15.656 -0.99 1 98.81 257 PRO B N 1
ATOM 4901 C CA . PRO B 1 257 ? 6.23 -14.352 -1.651 1 98.81 257 PRO B CA 1
ATOM 4902 C C . PRO B 1 257 ? 5.898 -14.422 -3.141 1 98.81 257 PRO B C 1
ATOM 4904 O O . PRO B 1 257 ? 6.207 -15.414 -3.801 1 98.81 257 PRO B O 1
ATOM 4907 N N . ASP B 1 258 ? 5.188 -13.484 -3.641 1 98.88 258 ASP B N 1
ATOM 4908 C CA . ASP B 1 258 ? 5.059 -13.203 -5.066 1 98.88 258 ASP B CA 1
ATOM 4909 C C . ASP B 1 258 ? 6.105 -12.188 -5.523 1 98.88 258 ASP B C 1
ATOM 4911 O O . ASP B 1 258 ? 6.113 -11.047 -5.059 1 98.88 258 ASP B O 1
ATOM 4915 N N . ILE B 1 259 ? 6.945 -12.562 -6.406 1 98.88 259 ILE B N 1
ATOM 4916 C CA . ILE B 1 259 ? 8.086 -11.75 -6.797 1 98.88 259 ILE B CA 1
ATOM 4917 C C . ILE B 1 259 ? 7.602 -10.398 -7.324 1 98.88 259 ILE B C 1
ATOM 4919 O O . ILE B 1 259 ? 8.188 -9.359 -7.023 1 98.88 259 ILE B O 1
ATOM 4923 N N . CYS B 1 260 ? 6.504 -10.383 -8.039 1 98.75 260 CYS B N 1
ATOM 4924 C CA . CYS B 1 260 ? 5.992 -9.148 -8.633 1 98.75 260 CYS B CA 1
ATOM 4925 C C . CYS B 1 260 ? 5.281 -8.297 -7.59 1 98.75 260 CYS B C 1
ATOM 4927 O O . CYS B 1 260 ? 5.406 -7.066 -7.598 1 98.75 260 CYS B O 1
ATOM 4929 N N . TYR B 1 261 ? 4.535 -8.922 -6.656 1 98.81 261 TYR B N 1
ATOM 4930 C CA . TYR B 1 261 ? 3.84 -8.164 -5.621 1 98.81 261 TYR B CA 1
ATOM 4931 C C . TYR B 1 261 ? 4.828 -7.551 -4.637 1 98.81 261 TYR B C 1
ATOM 4933 O O . TYR B 1 261 ? 4.602 -6.453 -4.121 1 98.81 261 TYR B O 1
ATOM 4941 N N . LEU B 1 262 ? 5.906 -8.258 -4.41 1 98.62 262 LEU B N 1
ATOM 4942 C CA . LEU B 1 262 ? 6.867 -7.844 -3.393 1 98.62 262 LEU B CA 1
ATOM 4943 C C . LEU B 1 262 ? 7.77 -6.734 -3.918 1 98.62 262 LEU B C 1
ATOM 4945 O O . LEU B 1 262 ? 8.391 -6.012 -3.135 1 98.62 262 LEU B O 1
ATOM 4949 N N . GLY B 1 263 ? 7.867 -6.617 -5.262 1 98.62 263 GLY B N 1
ATOM 4950 C CA . GLY B 1 263 ? 8.641 -5.52 -5.82 1 98.62 263 GLY B CA 1
ATOM 4951 C C . GLY B 1 263 ? 9.906 -5.98 -6.527 1 98.62 263 GLY B C 1
ATOM 4952 O O . GLY B 1 263 ? 10.891 -5.242 -6.594 1 98.62 263 GLY B O 1
ATOM 4953 N N . GLY B 1 264 ? 9.961 -7.285 -6.93 1 98.81 264 GLY B N 1
ATOM 4954 C CA . GLY B 1 264 ? 11.086 -7.758 -7.723 1 98.81 264 GLY B CA 1
ATOM 4955 C C . GLY B 1 264 ? 11.883 -8.852 -7.043 1 98.81 264 GLY B C 1
ATOM 4956 O O . GLY B 1 264 ? 11.562 -9.258 -5.922 1 98.81 264 GLY B O 1
ATOM 4957 N N . LEU B 1 265 ? 12.844 -9.328 -7.754 1 98.88 265 LEU B N 1
ATOM 4958 C CA . LEU B 1 265 ? 13.68 -10.438 -7.309 1 98.88 265 LEU B CA 1
ATOM 4959 C C . LEU B 1 265 ? 14.57 -10.008 -6.141 1 98.88 265 LEU B C 1
ATOM 4961 O O . LEU B 1 265 ? 14.758 -10.773 -5.191 1 98.88 265 LEU B O 1
ATOM 4965 N N . SER B 1 266 ? 15.102 -8.805 -6.164 1 98.81 266 SER B N 1
ATOM 4966 C CA . SER B 1 266 ? 16.016 -8.344 -5.137 1 98.81 266 SER B CA 1
ATOM 4967 C C . SER B 1 266 ? 15.367 -8.359 -3.758 1 98.81 266 SER B C 1
ATOM 4969 O O . SER B 1 266 ? 15.93 -8.906 -2.807 1 98.81 266 SER B O 1
ATOM 4971 N N . ARG B 1 267 ? 14.211 -7.793 -3.676 1 98.69 267 ARG B N 1
ATOM 4972 C CA . ARG B 1 267 ? 13.492 -7.789 -2.408 1 98.69 267 ARG B CA 1
ATOM 4973 C C . ARG B 1 267 ? 13.078 -9.203 -2.004 1 98.69 267 ARG B C 1
ATOM 4975 O O . ARG B 1 267 ? 13.109 -9.547 -0.822 1 98.69 267 ARG B O 1
ATOM 4982 N N . THR B 1 268 ? 12.711 -10.008 -3 1 98.94 268 THR B N 1
ATOM 4983 C CA . THR B 1 268 ? 12.344 -11.391 -2.719 1 98.94 268 THR B CA 1
ATOM 4984 C C . THR B 1 268 ? 13.539 -12.164 -2.16 1 98.94 268 THR B C 1
ATOM 4986 O O . THR B 1 268 ? 13.383 -12.969 -1.237 1 98.94 268 THR B O 1
ATOM 4989 N N . LEU B 1 269 ? 14.703 -11.938 -2.689 1 98.88 269 LEU B N 1
ATOM 4990 C CA . LEU B 1 269 ? 15.906 -12.586 -2.191 1 98.88 269 LEU B CA 1
ATOM 4991 C C . LEU B 1 269 ? 16.188 -12.172 -0.75 1 98.88 269 LEU B C 1
ATOM 4993 O O . LEU B 1 269 ? 16.672 -12.977 0.046 1 98.88 269 LEU B O 1
ATOM 4997 N N . ARG B 1 270 ? 15.906 -10.914 -0.372 1 98.69 270 ARG B N 1
ATOM 4998 C CA . ARG B 1 270 ? 16.031 -10.484 1.019 1 98.69 270 ARG B CA 1
ATOM 4999 C C . ARG B 1 270 ? 15.117 -11.297 1.927 1 98.69 270 ARG B C 1
ATOM 5001 O O . ARG B 1 270 ? 15.539 -11.758 2.992 1 98.69 270 ARG B O 1
ATOM 5008 N N . VAL B 1 271 ? 13.891 -11.484 1.48 1 98.88 271 VAL B N 1
ATOM 5009 C CA . VAL B 1 271 ? 12.938 -12.281 2.252 1 98.88 271 VAL B CA 1
ATOM 5010 C C . VAL B 1 271 ? 13.422 -13.727 2.342 1 98.88 271 VAL B C 1
ATOM 5012 O O . VAL B 1 271 ? 13.359 -14.344 3.408 1 98.88 271 VAL B O 1
ATOM 5015 N N . ALA B 1 272 ? 13.914 -14.234 1.217 1 98.81 272 ALA B N 1
ATOM 5016 C CA . ALA B 1 272 ? 14.406 -15.609 1.188 1 98.81 272 ALA B CA 1
ATOM 5017 C C . ALA B 1 272 ? 15.547 -15.805 2.182 1 98.81 272 ALA B C 1
ATOM 5019 O O . ALA B 1 272 ? 15.609 -16.828 2.871 1 98.81 272 ALA B O 1
ATOM 5020 N N . ARG B 1 273 ? 16.422 -14.852 2.285 1 98.69 273 ARG B N 1
ATOM 5021 C CA . ARG B 1 273 ? 17.547 -14.93 3.215 1 98.69 273 ARG B CA 1
ATOM 5022 C C . ARG B 1 273 ? 17.062 -14.898 4.66 1 98.69 273 ARG B C 1
ATOM 5024 O O . ARG B 1 273 ? 17.562 -15.648 5.504 1 98.69 273 ARG B O 1
ATOM 5031 N N . MET B 1 274 ? 16.109 -14.008 4.941 1 98.69 274 MET B N 1
ATOM 5032 C CA . MET B 1 274 ? 15.531 -13.961 6.281 1 98.69 274 MET B CA 1
ATOM 5033 C C . MET B 1 274 ? 14.891 -15.297 6.641 1 98.69 274 MET B C 1
ATOM 5035 O O . MET B 1 274 ? 15.055 -15.797 7.754 1 98.69 274 MET B O 1
ATOM 5039 N N . ALA B 1 275 ? 14.188 -15.797 5.695 1 98.88 275 ALA B N 1
ATOM 5040 C CA . ALA B 1 275 ? 13.5 -17.062 5.902 1 98.88 275 ALA B CA 1
ATOM 5041 C C . ALA B 1 275 ? 14.492 -18.203 6.105 1 98.88 275 ALA B C 1
ATOM 5043 O O . ALA B 1 275 ? 14.289 -19.078 6.957 1 98.88 275 ALA B O 1
ATOM 5044 N N . GLU B 1 276 ? 15.555 -18.203 5.289 1 98.75 276 GLU B N 1
ATOM 5045 C CA . GLU B 1 276 ? 16.609 -19.203 5.422 1 98.75 276 GLU B CA 1
ATOM 5046 C C . GLU B 1 276 ? 17.219 -19.188 6.82 1 98.75 276 GLU B C 1
ATOM 5048 O O . GLU B 1 276 ? 17.391 -20.234 7.438 1 98.75 276 GLU B O 1
ATOM 5053 N N . ALA B 1 277 ? 17.531 -18.031 7.312 1 98.69 277 ALA B N 1
ATOM 5054 C CA . ALA B 1 277 ? 18.109 -17.875 8.641 1 98.69 277 ALA B CA 1
ATOM 5055 C C . ALA B 1 277 ? 17.172 -18.406 9.719 1 98.69 277 ALA B C 1
ATOM 5057 O O . ALA B 1 277 ? 17.625 -18.906 10.758 1 98.69 277 ALA B O 1
ATOM 5058 N N . ALA B 1 278 ? 15.922 -18.344 9.438 1 98.69 278 ALA B N 1
ATOM 5059 C CA . ALA B 1 278 ? 14.922 -18.812 10.398 1 98.69 278 ALA B CA 1
ATOM 5060 C C . ALA B 1 278 ? 14.562 -20.281 10.148 1 98.69 278 ALA B C 1
ATOM 5062 O O . ALA B 1 278 ? 13.727 -20.844 10.859 1 98.69 278 ALA B O 1
ATOM 5063 N N . GLY B 1 279 ? 15.117 -20.922 9.109 1 98.69 279 GLY B N 1
ATOM 5064 C CA . GLY B 1 279 ? 14.844 -22.312 8.797 1 98.69 279 GLY B CA 1
ATOM 5065 C C . GLY B 1 279 ? 13.484 -22.547 8.164 1 98.69 279 GLY B C 1
ATOM 5066 O O . GLY B 1 279 ? 12.859 -23.578 8.375 1 98.69 279 GLY B O 1
ATOM 5067 N N . MET B 1 280 ? 12.992 -21.547 7.473 1 98.81 280 MET B N 1
ATOM 5068 C CA . MET B 1 280 ? 11.656 -21.641 6.891 1 98.81 280 MET B CA 1
ATOM 5069 C C . MET B 1 280 ? 11.734 -21.828 5.379 1 98.81 280 MET B C 1
ATOM 5071 O O . MET B 1 280 ? 12.562 -21.203 4.715 1 98.81 280 MET B O 1
ATOM 5075 N N . PRO B 1 281 ? 10.906 -22.625 4.809 1 98.69 281 PRO B N 1
ATOM 5076 C CA . PRO B 1 281 ? 10.898 -22.828 3.359 1 98.69 281 PRO B CA 1
ATOM 5077 C C . PRO B 1 281 ? 10.094 -21.75 2.623 1 98.69 281 PRO B C 1
ATOM 5079 O O . PRO B 1 281 ? 9.203 -21.125 3.209 1 98.69 281 PRO B O 1
ATOM 5082 N N . ILE B 1 282 ? 10.422 -21.625 1.369 1 98.56 282 ILE B N 1
ATOM 5083 C CA . ILE B 1 282 ? 9.758 -20.672 0.495 1 98.56 282 ILE B CA 1
ATOM 5084 C C . ILE B 1 282 ? 9.164 -21.391 -0.712 1 98.56 282 ILE B C 1
ATOM 5086 O O . ILE B 1 282 ? 9.898 -22 -1.503 1 98.56 282 ILE B O 1
ATOM 5090 N N . THR B 1 283 ? 7.914 -21.391 -0.832 1 98.69 283 THR B N 1
ATOM 5091 C CA . THR B 1 283 ? 7.18 -21.781 -2.033 1 98.69 283 THR B CA 1
ATOM 5092 C C . THR B 1 283 ? 6.48 -20.578 -2.652 1 98.69 283 THR B C 1
ATOM 5094 O O . THR B 1 283 ? 5.32 -20.297 -2.338 1 98.69 283 THR B O 1
ATOM 5097 N N . PRO B 1 284 ? 7.137 -19.906 -3.578 1 98.69 284 PRO B N 1
ATOM 5098 C CA . PRO B 1 284 ? 6.625 -18.609 -4.039 1 98.69 284 PRO B CA 1
ATOM 5099 C C . PRO B 1 284 ? 5.285 -18.734 -4.762 1 98.69 284 PRO B C 1
ATOM 5101 O O . PRO B 1 284 ? 4.996 -19.766 -5.367 1 98.69 284 PRO B O 1
ATOM 5104 N N . HIS B 1 285 ? 4.551 -17.703 -4.59 1 98.69 285 HIS B N 1
ATOM 5105 C CA . HIS B 1 285 ? 3.316 -17.547 -5.352 1 98.69 285 HIS B CA 1
ATOM 5106 C C . HIS B 1 285 ? 3.609 -17.125 -6.789 1 98.69 285 HIS B C 1
ATOM 5108 O O . HIS B 1 285 ? 4.465 -16.266 -7.031 1 98.69 285 HIS B O 1
ATOM 5114 N N . ALA B 1 286 ? 3.025 -17.719 -7.789 1 97.94 286 ALA B N 1
ATOM 5115 C CA . ALA B 1 286 ? 3.061 -17.406 -9.219 1 97.94 286 ALA B CA 1
ATOM 5116 C C . ALA B 1 286 ? 1.791 -17.891 -9.914 1 97.94 286 ALA B C 1
ATOM 5118 O O . ALA B 1 286 ? 1.727 -19.031 -10.383 1 97.94 286 ALA B O 1
ATOM 5119 N N . ALA B 1 287 ? 0.86 -17.047 -10.141 1 94.06 287 ALA B N 1
ATOM 5120 C CA . ALA B 1 287 ? -0.504 -17.5 -10.414 1 94.06 287 ALA B CA 1
ATOM 5121 C C . ALA B 1 287 ? -0.796 -17.5 -11.906 1 94.06 287 ALA B C 1
ATOM 5123 O O . ALA B 1 287 ? -1.891 -17.875 -12.336 1 94.06 287 ALA B O 1
ATOM 5124 N N . ASN B 1 288 ? 0.105 -17.047 -12.758 1 96.62 288 ASN B N 1
ATOM 5125 C CA . ASN B 1 288 ? -0.132 -16.984 -14.195 1 96.62 288 ASN B CA 1
ATOM 5126 C C . ASN B 1 288 ? 1.146 -17.25 -14.992 1 96.62 288 ASN B C 1
ATOM 5128 O O . ASN B 1 288 ? 2.236 -17.297 -14.422 1 96.62 288 ASN B O 1
ATOM 5132 N N . LEU B 1 289 ? 0.931 -17.453 -16.25 1 96.81 289 LEU B N 1
ATOM 5133 C CA . LEU B 1 289 ? 2.055 -17.844 -17.094 1 96.81 289 LEU B CA 1
ATOM 5134 C C . LEU B 1 289 ? 2.646 -16.641 -17.828 1 96.81 289 LEU B C 1
ATOM 5136 O O . LEU B 1 289 ? 2.979 -16.734 -19.016 1 96.81 289 LEU B O 1
ATOM 5140 N N . SER B 1 290 ? 2.627 -15.469 -17.156 1 97 290 SER B N 1
ATOM 5141 C CA . SER B 1 290 ? 3.449 -14.344 -17.594 1 97 290 SER B CA 1
ATOM 5142 C C . SER B 1 290 ? 4.875 -14.469 -17.062 1 97 290 SER B C 1
ATOM 5144 O O . SER B 1 290 ? 5.355 -15.57 -16.812 1 97 290 SER B O 1
ATOM 5146 N N . MET B 1 291 ? 5.617 -13.422 -16.844 1 98.44 291 MET B N 1
ATOM 5147 C CA . MET B 1 291 ? 7.016 -13.547 -16.438 1 98.44 291 MET B CA 1
ATOM 5148 C C . MET B 1 291 ? 7.129 -13.922 -14.969 1 98.44 291 MET B C 1
ATOM 5150 O O . MET B 1 291 ? 8.188 -14.367 -14.516 1 98.44 291 MET B O 1
ATOM 5154 N N . VAL B 1 292 ? 6.027 -13.773 -14.18 1 98.5 292 VAL B N 1
ATOM 5155 C CA . VAL B 1 292 ? 6.105 -14.055 -12.75 1 98.5 292 VAL B CA 1
ATOM 5156 C C . VAL B 1 292 ? 6.477 -15.523 -12.539 1 98.5 292 VAL B C 1
ATOM 5158 O O . VAL B 1 292 ? 7.238 -15.852 -11.625 1 98.5 292 VAL B O 1
ATOM 5161 N N . THR B 1 293 ? 5.926 -16.438 -13.32 1 98.5 293 THR B N 1
ATOM 5162 C CA . THR B 1 293 ? 6.285 -17.844 -13.203 1 98.5 293 THR B CA 1
ATOM 5163 C C . THR B 1 293 ? 7.738 -18.062 -13.617 1 98.5 293 THR B C 1
ATOM 5165 O O . THR B 1 293 ? 8.461 -18.828 -12.969 1 98.5 293 THR B O 1
ATOM 5168 N N . LEU B 1 294 ? 8.125 -17.359 -14.664 1 98.5 294 LEU B N 1
ATOM 5169 C CA . LEU B 1 294 ? 9.508 -17.453 -15.117 1 98.5 294 LEU B CA 1
ATOM 5170 C C . LEU B 1 294 ? 10.469 -16.984 -14.023 1 98.5 294 LEU B C 1
ATOM 5172 O O . LEU B 1 294 ? 11.453 -17.672 -13.734 1 98.5 294 LEU B O 1
ATOM 5176 N N . PHE B 1 295 ? 10.227 -15.812 -13.398 1 98.94 295 PHE B N 1
ATOM 5177 C CA . PHE B 1 295 ? 11.016 -15.305 -12.281 1 98.94 295 PHE B CA 1
ATOM 5178 C C . PHE B 1 295 ? 11.094 -16.344 -11.164 1 98.94 295 PHE B C 1
ATOM 5180 O O . PHE B 1 295 ? 12.164 -16.578 -10.602 1 98.94 295 PHE B O 1
ATOM 5187 N N . THR B 1 296 ? 9.992 -16.922 -10.883 1 98.94 296 THR B N 1
ATOM 5188 C CA . THR B 1 296 ? 9.844 -17.859 -9.773 1 98.94 296 THR B CA 1
ATOM 5189 C C . THR B 1 296 ? 10.641 -19.125 -10.023 1 98.94 296 THR B C 1
ATOM 5191 O O . THR B 1 296 ? 11.273 -19.672 -9.117 1 98.94 296 THR B O 1
ATOM 5194 N N . MET B 1 297 ? 10.617 -19.594 -11.273 1 98.88 297 MET B N 1
ATOM 5195 C CA . MET B 1 297 ? 11.422 -20.75 -11.648 1 98.88 297 MET B CA 1
ATOM 5196 C C . MET B 1 297 ? 12.898 -20.5 -11.352 1 98.88 297 MET B C 1
ATOM 5198 O O . MET B 1 297 ? 13.562 -21.328 -10.742 1 98.88 297 MET B O 1
ATOM 5202 N N . HIS B 1 298 ? 13.367 -19.375 -11.781 1 98.94 298 HIS B N 1
ATOM 5203 C CA . HIS B 1 298 ? 14.766 -19.016 -11.57 1 98.94 298 HIS B CA 1
ATOM 5204 C C . HIS B 1 298 ? 15.086 -18.922 -10.078 1 98.94 298 HIS B C 1
ATOM 5206 O O . HIS B 1 298 ? 16.141 -19.406 -9.641 1 98.94 298 HIS B O 1
ATOM 5212 N N . LEU B 1 299 ? 14.203 -18.328 -9.305 1 98.94 299 LEU B N 1
ATOM 5213 C CA . LEU B 1 299 ? 14.391 -18.219 -7.863 1 98.94 299 LEU B CA 1
ATOM 5214 C C . LEU B 1 299 ? 14.492 -19.594 -7.215 1 98.94 299 LEU B C 1
ATOM 5216 O O . LEU B 1 299 ? 15.414 -19.844 -6.438 1 98.94 299 LEU B O 1
ATOM 5220 N N . LEU B 1 300 ? 13.586 -20.5 -7.582 1 98.88 300 LEU B N 1
ATOM 5221 C CA . LEU B 1 300 ? 13.492 -21.812 -6.949 1 98.88 300 LEU B CA 1
ATOM 5222 C C . LEU B 1 300 ? 14.727 -22.656 -7.273 1 98.88 300 LEU B C 1
ATOM 5224 O O . LEU B 1 300 ? 15.125 -23.5 -6.477 1 98.88 300 LEU B O 1
ATOM 5228 N N . ARG B 1 301 ? 15.367 -22.422 -8.367 1 98.69 301 ARG B N 1
ATOM 5229 C CA . ARG B 1 301 ? 16.578 -23.125 -8.766 1 98.69 301 ARG B CA 1
ATOM 5230 C C . ARG B 1 301 ? 17.797 -22.609 -8 1 98.69 301 ARG B C 1
ATOM 5232 O O . ARG B 1 301 ? 18.875 -23.203 -8.07 1 98.69 301 ARG B O 1
ATOM 5239 N N . ALA B 1 302 ? 17.578 -21.562 -7.223 1 98.69 302 ALA B N 1
ATOM 5240 C CA . ALA B 1 302 ? 18.766 -20.891 -6.719 1 98.69 302 ALA B CA 1
ATOM 5241 C C . ALA B 1 302 ? 18.781 -20.875 -5.191 1 98.69 302 ALA B C 1
ATOM 5243 O O . ALA B 1 302 ? 19.844 -21.047 -4.574 1 98.69 302 ALA B O 1
ATOM 5244 N N . ILE B 1 303 ? 17.656 -20.719 -4.539 1 98.69 303 ILE B N 1
ATOM 5245 C CA . ILE B 1 303 ? 17.672 -20.484 -3.102 1 98.69 303 ILE B CA 1
ATOM 5246 C C . ILE B 1 303 ? 17.781 -21.812 -2.361 1 98.69 303 ILE B C 1
ATOM 5248 O O . ILE B 1 303 ? 17.203 -22.812 -2.787 1 98.69 303 ILE B O 1
ATOM 5252 N N . PRO B 1 304 ? 18.5 -21.859 -1.226 1 98.25 304 PRO B N 1
ATOM 5253 C CA . PRO B 1 304 ? 18.719 -23.109 -0.483 1 98.25 304 PRO B CA 1
ATOM 5254 C C . PRO B 1 304 ? 17.469 -23.594 0.236 1 98.25 304 PRO B C 1
ATOM 5256 O O . PRO B 1 304 ? 17.359 -24.781 0.565 1 98.25 304 PRO B O 1
ATOM 5259 N N . ASN B 1 305 ? 16.578 -22.719 0.534 1 98.62 305 ASN B N 1
ATOM 5260 C CA . ASN B 1 305 ? 15.367 -23.062 1.272 1 98.62 305 ASN B CA 1
ATOM 5261 C C . ASN B 1 305 ? 14.148 -23.109 0.359 1 98.62 305 ASN B C 1
ATOM 5263 O O . ASN B 1 305 ? 13.031 -22.828 0.794 1 98.62 305 ASN B O 1
ATOM 5267 N N . ALA B 1 306 ? 14.352 -23.422 -0.919 1 98.62 306 ALA B N 1
ATOM 5268 C CA . ALA B 1 306 ? 13.242 -23.594 -1.855 1 98.62 306 ALA B CA 1
ATOM 5269 C C . ALA B 1 306 ? 12.258 -24.641 -1.357 1 98.62 306 ALA B C 1
ATOM 5271 O O . ALA B 1 306 ? 12.672 -25.703 -0.888 1 98.62 306 ALA B O 1
ATOM 5272 N N . GLY B 1 307 ? 10.992 -24.281 -1.431 1 97.94 307 GLY B N 1
ATOM 5273 C CA . GLY B 1 307 ? 9.961 -25.25 -1.134 1 97.94 307 GLY B CA 1
ATOM 5274 C C . GLY B 1 307 ? 9.859 -26.359 -2.174 1 97.94 307 GLY B C 1
ATOM 5275 O O . GLY B 1 307 ? 10.703 -26.438 -3.068 1 97.94 307 GLY B O 1
ATOM 5276 N N . LYS B 1 308 ? 8.875 -27.141 -2.055 1 95.5 308 LYS B N 1
ATOM 5277 C CA . LYS B 1 308 ? 8.766 -28.406 -2.775 1 95.5 308 LYS B CA 1
ATOM 5278 C C . LYS B 1 308 ? 8.359 -28.172 -4.227 1 95.5 308 LYS B C 1
ATOM 5280 O O . LYS B 1 308 ? 8.602 -29.031 -5.086 1 95.5 308 LYS B O 1
ATOM 5285 N N . TYR B 1 309 ? 7.723 -26.953 -4.395 1 95.88 309 TYR B N 1
ATOM 5286 C CA . TYR B 1 309 ? 7.004 -26.875 -5.66 1 95.88 309 TYR B CA 1
ATOM 5287 C C . TYR B 1 309 ? 7.109 -25.484 -6.266 1 95.88 309 TYR B C 1
ATOM 5289 O O . TYR B 1 309 ? 7.164 -24.484 -5.539 1 95.88 309 TYR B O 1
ATOM 5297 N N . LEU B 1 310 ? 7.109 -25.484 -7.664 1 98.69 310 LEU B N 1
ATOM 5298 C CA . LEU B 1 310 ? 6.68 -24.328 -8.445 1 98.69 310 LEU B CA 1
ATOM 5299 C C . LEU B 1 310 ? 5.16 -24.297 -8.562 1 98.69 310 LEU B C 1
ATOM 5301 O O . LEU B 1 310 ? 4.539 -25.297 -8.945 1 98.69 310 LEU B O 1
ATOM 5305 N N . GLU B 1 311 ? 4.566 -23.188 -8.141 1 98.81 311 GLU B N 1
ATOM 5306 C CA . GLU B 1 311 ? 3.17 -23 -8.523 1 98.81 311 GLU B CA 1
ATOM 5307 C C . GLU B 1 311 ? 3.035 -22.812 -10.031 1 98.81 311 GLU B C 1
ATOM 5309 O O . GLU B 1 311 ? 3.656 -21.922 -10.609 1 98.81 311 GLU B O 1
ATOM 5314 N N . PHE B 1 312 ? 2.248 -23.688 -10.672 1 98.5 312 PHE B N 1
ATOM 5315 C CA . PHE B 1 312 ? 2.078 -23.625 -12.117 1 98.5 312 PHE B CA 1
ATOM 5316 C C . PHE B 1 312 ? 0.601 -23.547 -12.484 1 98.5 312 PHE B C 1
ATOM 5318 O O . PHE B 1 312 ? -0.155 -24.5 -12.258 1 98.5 312 PHE B O 1
ATOM 5325 N N . SER B 1 313 ? 0.204 -22.375 -13.039 1 97.88 313 SER B N 1
ATOM 5326 C CA . SER B 1 313 ? -1.188 -22.203 -13.438 1 97.88 313 SER B CA 1
ATOM 5327 C C . SER B 1 313 ? -1.591 -23.203 -14.508 1 97.88 313 SER B C 1
ATOM 5329 O O . SER B 1 313 ? -0.882 -23.375 -15.5 1 97.88 313 SER B O 1
ATOM 5331 N N . ILE B 1 314 ? -2.729 -23.781 -14.328 1 97.56 314 ILE B N 1
ATOM 5332 C CA . ILE B 1 314 ? -3.201 -24.75 -15.305 1 97.56 314 ILE B CA 1
ATOM 5333 C C . ILE B 1 314 ? -4.379 -24.172 -16.078 1 97.56 314 ILE B C 1
ATOM 5335 O O . ILE B 1 314 ? -5.098 -24.906 -16.766 1 97.56 314 ILE B O 1
ATOM 5339 N N . GLU B 1 315 ? -4.512 -22.812 -15.914 1 95.56 315 GLU B N 1
ATOM 5340 C CA . GLU B 1 315 ? -5.621 -22.156 -16.594 1 95.56 315 GLU B CA 1
ATOM 5341 C C . GLU B 1 315 ? -5.227 -21.734 -18.016 1 95.56 315 GLU B C 1
ATOM 5343 O O . GLU B 1 315 ? -4.074 -21.375 -18.266 1 95.56 315 GLU B O 1
ATOM 5348 N N . GLY B 1 316 ? -6.176 -21.875 -18.922 1 89.31 316 GLY B N 1
ATOM 5349 C CA . GLY B 1 316 ? -5.945 -21.469 -20.297 1 89.31 316 GLY B CA 1
ATOM 5350 C C . GLY B 1 316 ? -6.664 -20.188 -20.672 1 89.31 316 GLY B C 1
ATOM 5351 O O . GLY B 1 316 ? -6.785 -19.281 -19.859 1 89.31 316 GLY B O 1
ATOM 5352 N N . LEU B 1 317 ? -7.012 -20.156 -21.891 1 87.31 317 LEU B N 1
ATOM 5353 C CA . LEU B 1 317 ? -7.559 -18.938 -22.484 1 87.31 317 LEU B CA 1
ATOM 5354 C C . LEU B 1 317 ? -8.953 -18.641 -21.922 1 87.31 317 LEU B C 1
ATOM 5356 O O . LEU B 1 317 ? -9.422 -17.5 -22 1 87.31 317 LEU B O 1
ATOM 5360 N N . ASP B 1 318 ? -9.531 -19.594 -21.406 1 87.12 318 ASP B N 1
ATOM 5361 C CA . ASP B 1 318 ? -10.867 -19.391 -20.844 1 87.12 318 ASP B CA 1
ATOM 5362 C C . ASP B 1 318 ? -10.797 -18.594 -19.547 1 87.12 318 ASP B C 1
ATOM 5364 O O . ASP B 1 318 ? -11.773 -17.938 -19.172 1 87.12 318 ASP B O 1
ATOM 5368 N N . TYR B 1 319 ? -9.664 -18.609 -18.938 1 90.44 319 TYR B N 1
ATOM 5369 C CA . TYR B 1 319 ? -9.5 -17.922 -17.672 1 90.44 319 TYR B CA 1
ATOM 5370 C C . TYR B 1 319 ? -8.547 -16.734 -17.812 1 90.44 319 TYR B C 1
ATOM 5372 O O . TYR B 1 319 ? -8.82 -15.641 -17.297 1 90.44 319 TYR B O 1
ATOM 5380 N N . TYR B 1 320 ? -7.465 -16.938 -18.422 1 92.94 320 TYR B N 1
ATOM 5381 C CA . TYR B 1 320 ? -6.469 -15.898 -18.656 1 92.94 320 TYR B CA 1
ATOM 5382 C C . TYR B 1 320 ? -6.266 -15.648 -20.141 1 92.94 320 TYR B C 1
ATOM 5384 O O . TYR B 1 320 ? -5.18 -15.883 -20.672 1 92.94 320 TYR B O 1
ATOM 5392 N N . PRO B 1 321 ? -7.191 -15.039 -20.797 1 92.62 321 PRO B N 1
ATOM 5393 C CA . PRO B 1 321 ? -7.016 -14.812 -22.234 1 92.62 321 PRO B CA 1
ATOM 5394 C C . PRO B 1 321 ? -5.863 -13.859 -22.547 1 92.62 321 PRO B C 1
ATOM 5396 O O . PRO B 1 321 ? -5.238 -13.961 -23.609 1 92.62 321 PRO B O 1
ATOM 5399 N N . TRP B 1 322 ? -5.574 -13.023 -21.625 1 93.81 322 TRP B N 1
ATOM 5400 C CA . TRP B 1 322 ? -4.574 -11.984 -21.844 1 93.81 322 TRP B CA 1
ATOM 5401 C C . TRP B 1 322 ? -3.17 -12.578 -21.875 1 93.81 322 TRP B C 1
ATOM 5403 O O . TRP B 1 322 ? -2.213 -11.906 -22.266 1 93.81 322 TRP B O 1
ATOM 5413 N N . GLN B 1 323 ? -3 -13.867 -21.469 1 93.5 323 GLN B N 1
ATOM 5414 C CA . GLN B 1 323 ? -1.685 -14.5 -21.391 1 93.5 323 GLN B CA 1
ATOM 5415 C C . GLN B 1 323 ? -1.236 -15.031 -22.734 1 93.5 323 GLN B C 1
ATOM 5417 O O . GLN B 1 323 ? -0.105 -15.5 -22.891 1 93.5 323 GLN B O 1
ATOM 5422 N N . GLN B 1 324 ? -2.078 -14.984 -23.688 1 91.19 324 GLN B N 1
ATOM 5423 C CA . GLN B 1 324 ? -1.76 -15.57 -24.984 1 91.19 324 GLN B CA 1
ATOM 5424 C C . GLN B 1 324 ? -0.78 -14.695 -25.766 1 91.19 324 GLN B C 1
ATOM 5426 O O . GLN B 1 324 ? -0.953 -13.477 -25.828 1 91.19 324 GLN B O 1
ATOM 5431 N N . GLY B 1 325 ? 0.243 -15.336 -26.297 1 94.69 325 GLY B N 1
ATOM 5432 C CA . GLY B 1 325 ? 1.127 -14.695 -27.266 1 94.69 325 GLY B CA 1
ATOM 5433 C C . GLY B 1 325 ? 2.084 -13.703 -26.625 1 94.69 325 GLY B C 1
ATOM 5434 O O . GLY B 1 325 ? 2.535 -12.758 -27.266 1 94.69 325 GLY B O 1
ATOM 5435 N N . LEU B 1 326 ? 2.41 -13.852 -25.391 1 97.31 326 LEU B N 1
ATOM 5436 C CA . LEU B 1 326 ? 3.266 -12.898 -24.688 1 97.31 326 LEU B CA 1
ATOM 5437 C C . LEU B 1 326 ? 4.723 -13.062 -25.109 1 97.31 326 LEU B C 1
ATOM 5439 O O . LEU B 1 326 ? 5.48 -12.094 -25.109 1 97.31 326 LEU B O 1
ATOM 5443 N N . PHE B 1 327 ? 5.117 -14.258 -25.469 1 98.06 327 PHE B N 1
ATOM 5444 C CA . PHE B 1 327 ? 6.512 -14.555 -25.781 1 98.06 327 PHE B CA 1
ATOM 5445 C C . PHE B 1 327 ? 6.637 -15.164 -27.172 1 98.06 327 PHE B C 1
ATOM 5447 O O . PHE B 1 327 ? 5.652 -15.641 -27.734 1 98.06 327 PHE B O 1
ATOM 5454 N N . THR B 1 328 ? 7.867 -15.156 -27.719 1 97.19 328 THR B N 1
ATOM 5455 C CA . THR B 1 328 ? 8.141 -15.734 -29.031 1 97.19 328 THR B CA 1
ATOM 5456 C C . THR B 1 328 ? 8.25 -17.25 -28.953 1 97.19 328 THR B C 1
ATOM 5458 O O . THR B 1 328 ? 8.164 -17.938 -29.969 1 97.19 328 THR B O 1
ATOM 5461 N N . SER B 1 329 ? 8.477 -17.781 -27.766 1 95.25 329 SER B N 1
ATOM 5462 C CA . SER B 1 329 ? 8.57 -19.203 -27.484 1 95.25 329 SER B CA 1
ATOM 5463 C C . SER B 1 329 ? 7.703 -19.594 -26.297 1 95.25 329 SER B C 1
ATOM 5465 O O . SER B 1 329 ? 7.074 -18.734 -25.672 1 95.25 329 SER B O 1
ATOM 5467 N N . ASP B 1 330 ? 7.59 -20.859 -26.078 1 94.25 330 ASP B N 1
ATOM 5468 C CA . ASP B 1 330 ? 6.848 -21.359 -24.922 1 94.25 330 ASP B CA 1
ATOM 5469 C C . ASP B 1 330 ? 7.797 -21.781 -23.812 1 94.25 330 ASP B C 1
ATOM 5471 O O . ASP B 1 330 ? 8.344 -22.891 -23.844 1 94.25 330 ASP B O 1
ATOM 5475 N N . PRO B 1 331 ? 7.895 -20.953 -22.844 1 95.38 331 PRO B N 1
ATOM 5476 C CA . PRO B 1 331 ? 8.812 -21.297 -21.766 1 95.38 331 PRO B CA 1
ATOM 5477 C C . PRO B 1 331 ? 8.172 -22.203 -20.703 1 95.38 331 PRO B C 1
ATOM 5479 O O . PRO B 1 331 ? 8.812 -22.562 -19.719 1 95.38 331 PRO B O 1
ATOM 5482 N N . TYR B 1 332 ? 6.91 -22.641 -20.891 1 96.75 332 TYR B N 1
ATOM 5483 C CA . TYR B 1 332 ? 6.164 -23.219 -19.781 1 96.75 332 TYR B CA 1
ATOM 5484 C C . TYR B 1 332 ? 5.719 -24.641 -20.125 1 96.75 332 TYR B C 1
ATOM 5486 O O . TYR B 1 332 ? 4.695 -25.109 -19.609 1 96.75 332 TYR B O 1
ATOM 5494 N N . ARG B 1 333 ? 6.449 -25.281 -20.953 1 96.06 333 ARG B N 1
ATOM 5495 C CA . ARG B 1 333 ? 6.176 -26.703 -21.203 1 96.06 333 ARG B CA 1
ATOM 5496 C C . ARG B 1 333 ? 6.414 -27.531 -19.938 1 96.06 333 ARG B C 1
ATOM 5498 O O . ARG B 1 333 ? 7.434 -27.375 -19.266 1 96.06 333 ARG B O 1
ATOM 5505 N N . ILE B 1 334 ? 5.461 -28.406 -19.625 1 98 334 ILE B N 1
ATOM 5506 C CA . ILE B 1 334 ? 5.578 -29.312 -18.484 1 98 334 ILE B CA 1
ATOM 5507 C C . ILE B 1 334 ? 5.871 -30.734 -18.969 1 98 334 ILE B C 1
ATOM 5509 O O . ILE B 1 334 ? 5.168 -31.25 -19.844 1 98 334 ILE B O 1
ATOM 5513 N N . GLU B 1 335 ? 6.926 -31.312 -18.484 1 97.31 335 GLU B N 1
ATOM 5514 C CA . GLU B 1 335 ? 7.289 -32.688 -18.734 1 97.31 335 GLU B CA 1
ATOM 5515 C C . GLU B 1 335 ? 7.453 -33.469 -17.422 1 97.31 335 GLU B C 1
ATOM 5517 O O . GLU B 1 335 ? 8.289 -33.125 -16.594 1 97.31 335 GLU B O 1
ATOM 5522 N N . GLU B 1 336 ? 6.637 -34.469 -17.266 1 97.69 336 GLU B N 1
ATOM 5523 C CA . GLU B 1 336 ? 6.668 -35.312 -16.062 1 97.69 336 GLU B CA 1
ATOM 5524 C C . GLU B 1 336 ? 6.527 -34.469 -14.805 1 97.69 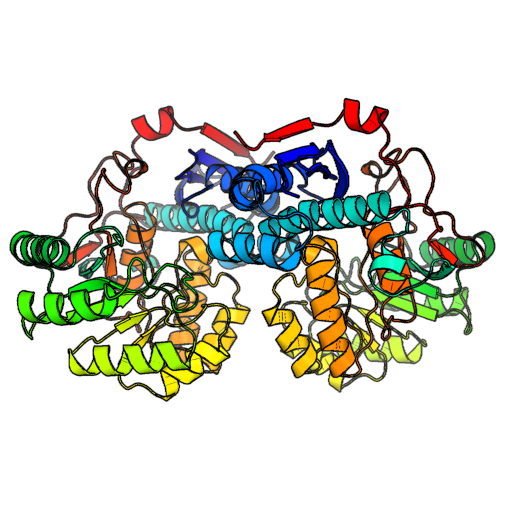336 GLU B C 1
ATOM 5526 O O . GLU B 1 336 ? 7.305 -34.594 -13.867 1 97.69 336 GLU B O 1
ATOM 5531 N N . GLY B 1 337 ? 5.707 -33.5 -14.883 1 98.25 337 GLY B N 1
ATOM 5532 C CA . GLY B 1 337 ? 5.375 -32.688 -13.727 1 98.25 337 GLY B CA 1
ATOM 5533 C C . GLY B 1 337 ? 6.414 -31.609 -13.43 1 98.25 337 GLY B C 1
ATOM 5534 O O . GLY B 1 337 ? 6.406 -31 -12.352 1 98.25 337 GLY B O 1
ATOM 5535 N N . HIS B 1 338 ? 7.379 -31.391 -14.375 1 98.62 338 HIS B N 1
ATOM 5536 C CA . HIS B 1 338 ? 8.461 -30.438 -14.133 1 98.62 338 HIS B CA 1
ATOM 5537 C C . HIS B 1 338 ? 8.508 -29.375 -15.219 1 98.62 338 HIS B C 1
ATOM 5539 O O . HIS B 1 338 ? 8.312 -29.688 -16.406 1 98.62 338 HIS B O 1
ATOM 5545 N N . ALA B 1 339 ? 8.648 -28.125 -14.82 1 98.44 339 ALA B N 1
ATOM 5546 C CA . ALA B 1 339 ? 9.109 -27.062 -15.719 1 98.44 339 ALA B CA 1
ATOM 5547 C C . ALA B 1 339 ? 10.633 -27.016 -15.781 1 98.44 339 ALA B C 1
ATOM 5549 O O . ALA B 1 339 ? 11.312 -27.641 -14.969 1 98.44 339 ALA B O 1
ATOM 5550 N N . THR B 1 340 ? 11.156 -26.344 -16.766 1 98.44 340 THR B N 1
ATOM 5551 C CA . THR B 1 340 ? 12.602 -26.344 -16.906 1 98.44 340 THR B CA 1
ATOM 5552 C C . THR B 1 340 ? 13.141 -24.938 -17.078 1 98.44 340 THR B C 1
ATOM 5554 O O . THR B 1 340 ? 12.664 -24.188 -17.938 1 98.44 340 THR B O 1
ATOM 5557 N N . VAL B 1 341 ? 14.008 -24.5 -16.234 1 98.5 341 VAL B N 1
ATOM 5558 C CA . VAL B 1 341 ? 14.82 -23.312 -16.484 1 98.5 341 VAL B CA 1
ATOM 5559 C C . VAL B 1 341 ? 15.938 -23.641 -17.469 1 98.5 341 VAL B C 1
ATOM 5561 O O . VAL B 1 341 ? 16.75 -24.531 -17.203 1 98.5 341 VAL B O 1
ATOM 5564 N N . THR B 1 342 ? 16 -22.938 -18.531 1 98.12 342 THR B N 1
ATOM 5565 C CA . THR B 1 342 ? 17.016 -23.203 -19.562 1 98.12 342 THR B CA 1
ATOM 5566 C C . THR B 1 342 ? 18.312 -22.484 -19.234 1 98.12 342 THR B C 1
ATOM 5568 O O . THR B 1 342 ? 18.375 -21.719 -18.266 1 98.12 342 THR B O 1
ATOM 5571 N N . ASP B 1 343 ? 19.328 -22.766 -20.031 1 98.25 343 ASP B N 1
ATOM 5572 C CA . ASP B 1 343 ? 20.625 -22.094 -19.844 1 98.25 343 ASP B CA 1
ATOM 5573 C C . ASP B 1 343 ? 20.703 -20.828 -20.688 1 98.25 343 ASP B C 1
ATOM 5575 O O . ASP B 1 343 ? 21.766 -20.203 -20.781 1 98.25 343 ASP B O 1
ATOM 5579 N N . ALA B 1 344 ? 19.578 -20.438 -21.312 1 98.38 344 ALA B N 1
ATOM 5580 C CA . ALA B 1 344 ? 19.562 -19.203 -22.094 1 98.38 344 ALA B CA 1
ATOM 5581 C C . ALA B 1 344 ? 19.828 -17.984 -21.203 1 98.38 344 ALA B C 1
ATOM 5583 O O . ALA B 1 344 ? 19.391 -17.953 -20.047 1 98.38 344 ALA B O 1
ATOM 5584 N N . PRO B 1 345 ? 20.547 -17 -21.734 1 98.62 345 PRO B N 1
ATOM 5585 C CA . PRO B 1 345 ? 20.891 -15.812 -20.938 1 98.62 345 PRO B CA 1
ATOM 5586 C C . PRO B 1 345 ? 19.656 -15.031 -20.484 1 98.62 345 PRO B C 1
ATOM 5588 O O . PRO B 1 345 ? 18.641 -15 -21.188 1 98.62 345 PRO B O 1
ATOM 5591 N N . GLY B 1 346 ? 19.797 -14.336 -19.328 1 98.75 346 GLY B N 1
ATOM 5592 C CA . GLY B 1 346 ? 18.672 -13.594 -18.781 1 98.75 346 GLY B CA 1
ATOM 5593 C C . GLY B 1 346 ? 17.547 -14.484 -18.312 1 98.75 346 GLY B C 1
ATOM 5594 O O . GLY B 1 346 ? 17.781 -15.531 -17.703 1 98.75 346 GLY B O 1
ATOM 5595 N N . TRP B 1 347 ? 16.344 -14.039 -18.531 1 98.75 347 TRP B N 1
ATOM 5596 C CA . TRP B 1 347 ? 15.195 -14.859 -18.172 1 98.75 347 TRP B CA 1
ATOM 5597 C C . TRP B 1 347 ? 14.961 -15.961 -19.203 1 98.75 347 TRP B C 1
ATOM 5599 O O . TRP B 1 347 ? 14.133 -16.844 -19 1 98.75 347 TRP B O 1
ATOM 5609 N N . GLY B 1 348 ? 15.617 -15.891 -20.297 1 98.12 348 GLY B N 1
ATOM 5610 C CA . GLY B 1 348 ? 15.617 -16.953 -21.281 1 98.12 348 GLY B CA 1
ATOM 5611 C C . GLY B 1 348 ? 14.453 -16.859 -22.25 1 98.12 348 GLY B C 1
ATOM 5612 O O . GLY B 1 348 ? 14.062 -17.859 -22.859 1 98.12 348 GLY B O 1
ATOM 5613 N N . VAL B 1 349 ? 13.789 -15.617 -22.359 1 97.5 349 VAL B N 1
ATOM 5614 C CA . VAL B 1 349 ? 12.672 -15.445 -23.281 1 97.5 349 VAL B CA 1
ATOM 5615 C C . VAL B 1 349 ? 12.766 -14.086 -23.969 1 97.5 349 VAL B C 1
ATOM 5617 O O . VAL B 1 349 ? 13.477 -13.195 -23.484 1 97.5 349 VAL B O 1
ATOM 5620 N N . ASP B 1 350 ? 12.062 -14.039 -25.047 1 97.5 350 ASP B N 1
ATOM 5621 C CA . ASP B 1 350 ? 11.844 -12.758 -25.719 1 97.5 350 ASP B CA 1
ATOM 5622 C C . ASP B 1 350 ? 10.359 -12.414 -25.781 1 97.5 350 ASP B C 1
ATOM 5624 O O . ASP B 1 350 ? 9.516 -13.297 -25.984 1 97.5 350 ASP B O 1
ATOM 5628 N N . VAL B 1 351 ? 10.094 -11.188 -25.531 1 98.44 351 VAL B N 1
ATOM 5629 C CA . VAL B 1 351 ? 8.711 -10.734 -25.625 1 98.44 351 VAL B CA 1
ATOM 5630 C C . VAL B 1 351 ? 8.281 -10.703 -27.094 1 98.44 351 VAL B C 1
ATOM 5632 O O . VAL B 1 351 ? 9.047 -10.297 -27.969 1 98.44 351 VAL B O 1
ATOM 5635 N N . ASN B 1 352 ? 7.074 -11.117 -27.359 1 98.5 352 ASN B N 1
ATOM 5636 C CA . ASN B 1 352 ? 6.523 -11.156 -28.703 1 98.5 352 ASN B CA 1
ATOM 5637 C C . ASN B 1 352 ? 6.383 -9.758 -29.297 1 98.5 352 ASN B C 1
ATOM 5639 O O . ASN B 1 352 ? 5.621 -8.938 -28.781 1 98.5 352 ASN B O 1
ATOM 5643 N N . PRO B 1 353 ? 7.039 -9.5 -30.375 1 98.31 353 PRO B N 1
ATOM 5644 C CA . PRO B 1 353 ? 6.961 -8.164 -30.984 1 98.31 353 PRO B CA 1
ATOM 5645 C C . PRO B 1 353 ? 5.543 -7.793 -31.406 1 98.31 353 PRO B C 1
ATOM 5647 O O . PRO B 1 353 ? 5.18 -6.613 -31.375 1 98.31 353 PRO B O 1
ATOM 5650 N N . ASP B 1 354 ? 4.793 -8.773 -31.828 1 98.06 354 ASP B N 1
ATOM 5651 C CA . ASP B 1 354 ? 3.414 -8.492 -32.219 1 98.06 354 ASP B CA 1
ATOM 5652 C C . ASP B 1 354 ? 2.607 -7.988 -31.016 1 98.06 354 ASP B C 1
ATOM 5654 O O . ASP B 1 354 ? 1.778 -7.086 -31.172 1 98.06 354 ASP B O 1
ATOM 5658 N N . TRP B 1 355 ? 2.822 -8.617 -29.875 1 97.81 355 TRP B N 1
ATOM 5659 C CA . TRP B 1 355 ? 2.152 -8.148 -28.672 1 97.81 355 TRP B CA 1
ATOM 5660 C C . TRP B 1 355 ? 2.576 -6.73 -28.328 1 97.81 355 TRP B C 1
ATOM 5662 O O . TRP B 1 355 ? 1.736 -5.887 -28 1 97.81 355 TRP B O 1
ATOM 5672 N N . LEU B 1 356 ? 3.854 -6.461 -28.438 1 98.5 356 LEU B N 1
ATOM 5673 C CA . LEU B 1 356 ? 4.391 -5.137 -28.141 1 98.5 356 LEU B CA 1
ATOM 5674 C C . LEU B 1 356 ? 3.75 -4.082 -29.031 1 98.5 356 LEU B C 1
ATOM 5676 O O . LEU B 1 356 ? 3.414 -2.99 -28.562 1 98.5 356 LEU B O 1
ATOM 5680 N N . ALA B 1 357 ? 3.561 -4.398 -30.25 1 98.25 357 ALA B N 1
ATOM 5681 C CA . ALA B 1 357 ? 3.053 -3.455 -31.25 1 98.25 357 ALA B CA 1
ATOM 5682 C C . ALA B 1 357 ? 1.616 -3.047 -30.938 1 98.25 357 ALA B C 1
ATOM 5684 O O . ALA B 1 357 ? 1.164 -1.976 -31.344 1 98.25 357 ALA B O 1
ATOM 5685 N N . ARG B 1 358 ? 0.89 -3.838 -30.188 1 97.44 358 ARG B N 1
ATOM 5686 C CA . ARG B 1 358 ? -0.515 -3.588 -29.875 1 97.44 358 ARG B CA 1
ATOM 5687 C C . ARG B 1 358 ? -0.671 -2.984 -28.484 1 97.44 358 ARG B C 1
ATOM 5689 O O . ARG B 1 358 ? -1.774 -2.604 -28.094 1 97.44 358 ARG B O 1
ATOM 5696 N N . SER B 1 359 ? 0.351 -2.908 -27.75 1 98.25 359 SER B N 1
ATOM 5697 C CA . SER B 1 359 ? 0.323 -2.438 -26.375 1 98.25 359 SER B CA 1
ATOM 5698 C C . SER B 1 359 ? 0.434 -0.917 -26.312 1 98.25 359 SER B C 1
ATOM 5700 O O . SER B 1 359 ? 0.816 -0.273 -27.281 1 98.25 359 SER B O 1
ATOM 5702 N N . ASP B 1 360 ? -0.088 -0.317 -25.203 1 98.69 360 ASP B N 1
ATOM 5703 C CA . ASP B 1 360 ? 0.161 1.092 -24.922 1 98.69 360 ASP B CA 1
ATOM 5704 C C . ASP B 1 360 ? 1.618 1.323 -24.531 1 98.69 360 ASP B C 1
ATOM 5706 O O . ASP B 1 360 ? 2.127 0.687 -23.609 1 98.69 360 ASP B O 1
ATOM 5710 N N . TYR B 1 361 ? 2.283 2.209 -25.297 1 98.81 361 TYR B N 1
ATOM 5711 C CA . TYR B 1 361 ? 3.713 2.441 -25.125 1 98.81 361 TYR B CA 1
ATOM 5712 C C . TYR B 1 361 ? 3.971 3.756 -24.406 1 98.81 361 TYR B C 1
ATOM 5714 O O . TYR B 1 361 ? 3.316 4.762 -24.672 1 98.81 361 TYR B O 1
ATOM 5722 N N . ARG B 1 362 ? 4.852 3.762 -23.344 1 98.75 362 ARG B N 1
ATOM 5723 C CA . ARG B 1 362 ? 5.367 4.957 -22.688 1 98.75 362 ARG B CA 1
ATOM 5724 C C . ARG B 1 362 ? 6.871 4.855 -22.469 1 98.75 362 ARG B C 1
ATOM 5726 O O . ARG B 1 362 ? 7.41 3.754 -22.344 1 98.75 362 ARG B O 1
ATOM 5733 N N . VAL B 1 363 ? 7.551 5.988 -22.422 1 98.88 363 VAL B N 1
ATOM 5734 C CA . VAL B 1 363 ? 9.008 5.996 -22.281 1 98.88 363 VAL B CA 1
ATOM 5735 C C . VAL B 1 363 ? 9.422 7.133 -21.344 1 98.88 363 VAL B C 1
ATOM 5737 O O . VAL B 1 363 ? 8.82 8.211 -21.359 1 98.88 363 VAL B O 1
ATOM 5740 N N . SER B 1 364 ? 10.305 6.887 -20.406 1 98.88 364 SER B N 1
ATOM 5741 C CA . SER B 1 364 ? 11.062 7.867 -19.641 1 98.88 364 SER B CA 1
ATOM 5742 C C . SER B 1 364 ? 12.555 7.773 -19.938 1 98.88 364 SER B C 1
ATOM 5744 O O . SER B 1 364 ? 13.133 6.684 -19.922 1 98.88 364 SER B O 1
ATOM 5746 N N . GLU B 1 365 ? 13.141 8.891 -20.234 1 98.25 365 GLU B N 1
ATOM 5747 C CA . GLU B 1 365 ? 14.555 8.914 -20.578 1 98.25 365 GLU B CA 1
ATOM 5748 C C . GLU B 1 365 ? 15.32 9.945 -19.75 1 98.25 365 GLU B C 1
ATOM 5750 O O . GLU B 1 365 ? 14.75 10.961 -19.344 1 98.25 365 GLU B O 1
ATOM 5755 N N . LEU B 1 366 ? 16.609 9.523 -19.469 1 92.69 366 LEU B N 1
ATOM 5756 C CA . LEU B 1 366 ? 17.469 10.477 -18.797 1 92.69 366 LEU B CA 1
ATOM 5757 C C . LEU B 1 366 ? 17.781 11.664 -19.703 1 92.69 366 LEU B C 1
ATOM 5759 O O . LEU B 1 366 ? 18.156 11.477 -20.875 1 92.69 366 LEU B O 1
ATOM 5763 N N . GLY B 1 367 ? 17.406 12.984 -19.453 1 78.75 367 GLY B N 1
ATOM 5764 C CA . GLY B 1 367 ? 17.688 14.188 -20.219 1 78.75 367 GLY B CA 1
ATOM 5765 C C . GLY B 1 367 ? 19.156 14.547 -20.266 1 78.75 367 GLY B C 1
ATOM 5766 O O . GLY B 1 367 ? 19.938 14.102 -19.422 1 78.75 367 GLY B O 1
#

Radius of gyration: 26.61 Å; Cα contacts (8 Å, |Δi|>4): 1764; chains: 2; bounding box: 59×80×60 Å

Secondary structure (DSSP, 8-state):
-BEEEEEEEE-SS-EEEEEEETTS-EEEEEPPSSSHHHHHHHIIIIIHHHHTTSBTT-HHHHHHHHHHHTTTS-BHHHHHHHHHHHHHHHHHHHHHHTSBHHHHTT---EEEEEEEE---SSS-HHHHHHHHHHHHHHH---EEEEE-S-TT-TT--SSTTHHHHHHHHHHHHH-SSSEEEEE--S---HHHHHHHHHHHHHTTEEEEE--S-TT-HHHHHHHHHH-SSEEEE-TT---HHHHHHHHHTT--SEE--BHHHHTSHHHHHHHHHHHHHTT--B--B--STTHHHHHHHHHHTT-TTB-S-EEEE---TTT-GGGTT-BSS-TT--BTTEEEE-SSSBTS--B-HHHHHHSEEEEEE--/-BEEEEEEEE-SS-EEEEEEETTS-EEEEEPPSSSHHHHHHHIIIIIHHHHTTSBTT-HHHHHHHHHHHTTTS-BHHHHHHHHHHHHHHHHHHHHHHTSBHHHHTT---EEEEEEEE---SSS-HHHHHHHHHHHHHHH---EEEEE-S-TT-TT--SSTTHHHHHHHHHHHHH-SSSEEEEE--S---HHHHHHHHHHHHHTTEEEEE--S-TT-HHHHHHHHHH-SSEEEE-TT---HHHHHHHHHTT--SEE--BHHHHTSHHHHHHHHHHHHHTT--B--B--STTHHHHHHHHHHTT-TTB-S-EEEE---TTT-GGGTT-BSS-TT--BTTEEEE-SSSBTS--B-HHHHHHSEEEEEE--

Sequence (734 aa):
MKLVKLETFSTEFVCFVRATAEDGAQGWGQVAPYYADITAQVLHRQVAPYALGMACEDIDAMLDIVRDREHKFPGSYLRRAMGGVDTALWDMHGRRAGKPVCVLIGGTPGPVRAYGSSMKRDITPRDEAARLVRLRDEQGFDAFKFRIGAEVGRDRDEWPGRTEEIVPTMRRAMGDDVALLVDANSCYSPARAIEVGRMLEQHGISHYEEPCPYWEFAQTKEVTDTLDLDITGGEQDCLMERWQTMIADRVVDVLQPDICYLGGLSRTLRVARMAEAAGMPITPHAANLSMVTLFTMHLLRAIPNAGKYLEFSIEGLDYYPWQQGLFTSDPYRIEEGHATVTDAPGWGVDVNPDWLARSDYRVSELGMKLVKLETFSTEFVCFVRATAEDGAQGWGQVAPYYADITAQVLHRQVAPYALGMACEDIDAMLDIVRDREHKFPGSYLRRAMGGVDTALWDMHGRRAGKPVCVLIGGTPGPVRAYGSSMKRDITPRDEAARLVRLRDEQGFDAFKFRIGAEVGRDRDEWPGRTEEIVPTMRRAMGDDVALLVDANSCYSPARAIEVGRMLEQHGISHYEEPCPYWEFAQTKEVTDTLDLDITGGEQDCLMERWQTMIADRVVDVLQPDICYLGGLSRTLRVARMAEAAGMPITPHAANLSMVTLFTMHLLRAIPNAGKYLEFSIEGLDYYPWQQGLFTSDPYRIEEGHATVTDAPGWGVDVNPDWLARSDYRVSELG